Protein AF-0000000083622471 (afdb_homodimer)

Organism: NCBI:txid97028

Secondary structure (DSSP, 8-state):
-HHHHHHHHHHHGGGS-HHHHHHHTTT-HHHHHHHT-HHHHHHHHHHH-HHHHTSSS-S-S-HHHHHHHHSS-----PPPPPS--GGGEEEEEEEEETTEEEEEEEEEHHHHHH--SSPPTT--HHHHHHHTSSS--EEEEEEEEEEEE--TT--EEEEEEEEETTTTEEEEEEEEEE--EEETTTTEEEEEEE--B-TTSTT---PEEEEEEEEEEETTTTEEEEEEEEEE-TTT--SHHHHHHHHHTB---/-HHHHHHHHHHHGGGS-HHHHHHHTTT-HHHHHHHT-HHHHHHHHHHH-HHHHTSSS-S-S-HHHHHHHHSS-----PPPPPS--GGGEEEEEEEEETTEEEEEEEEEHHHHHH--SSPPTT--HHHHHHHHSSS--EEEEEEEEEEEE--TT--EEEEEEEEETTTTEEEEEEEEEE--EEETTTTEEEEEEE--B-TTSTT---PEEEEEEEEEEETTTTEEEEEEEEEE-TTT--SHHHHHHHHHTB---

pLDDT: mean 87.72, std 9.83, range [46.41, 97.88]

Foldseek 3Di:
DLVVVLVVLLVCLLVDALVVLVVQLVPDPSSVVSSVPLVSLLVNVCVVPVVQSPDPDHPDDTSNVVCVVPVDDPPDPDDDFFPDDLQQKKKWKWKDFPPRTFDTDIDRSVQQQVACPDDDPQQDPLLVCVSPDQFDKGKHWDPPWTKDQQDPDTFMWMWMKMAGNVVGWIFGQDDGWTQPDADVVNQKGKTKDWAAFAPVDPPDGDFMKMKIFHFHDDDDRRMTTGTMMMIDRRVFDGDPRRVSNRVVRGHID/DLVVVLVVLLVCLLVDALVVLVVQLVPDPSSVVSSVPLVSLLVNCCVVPVVQSPDPDHPDPTSNVVCVVPVDDPPDDDDDFFPDDLQQKKKWKWKDFPPRTFDTDIDRSVQQQVADPDDDPQADPLLVCVRPDQFDKGKHWDPPKTKDQQDPDTFMWMWMKMAGNVVGWIFGQDDGWTQPDADVVNQKGKTKDWAAFAPVDPPDGDFMKMKIFHFHDDDDRRMTTGTMMMIDRRVFDGDPRRVSNRVVRGHID

Nearest PDB structures (foldseek):
  6y3h-assembly1_A  TM=2.757E-01  e=1.321E-01  Corylus avellana
  8vep-assembly1_A  TM=3.137E-01  e=3.424E+00  Neisseria gonorrhoeae
  4zqd-assembly1_A  TM=1.572E-01  e=8.338E-01  Mus musculus
  1eq6-assembly1_A  TM=1.769E-01  e=2.369E+00  Saccharomyces cerevisiae
  6y3h-assembly1_A  TM=2.911E-01  e=1.484E-01  Corylus avellana

Solvent-accessible surface area (backbone atoms only — not comparable to full-atom values): 27528 Å² total; per-residue (Å²): 101,77,66,57,52,48,58,49,46,67,61,48,51,72,72,44,54,61,70,58,40,55,54,43,37,70,71,44,69,70,44,22,63,59,56,62,40,50,67,56,28,41,56,51,39,34,73,73,41,42,28,52,63,69,39,93,77,46,44,57,88,45,39,52,57,51,41,68,66,60,71,53,84,76,79,78,75,62,74,63,80,52,92,59,56,46,82,40,29,34,33,27,37,34,32,28,50,72,92,41,78,71,43,65,41,72,44,49,28,60,53,29,70,63,29,72,85,70,76,64,89,77,62,50,68,55,34,50,50,61,74,65,43,86,66,44,59,35,18,38,75,40,84,78,60,48,74,42,70,56,57,94,77,63,57,36,28,33,28,31,35,38,30,30,67,85,78,36,25,34,30,66,46,31,80,59,29,50,52,79,42,71,40,75,83,49,30,33,35,32,28,58,26,65,51,51,60,23,56,88,49,71,91,67,72,87,45,43,35,36,38,31,41,33,39,36,79,56,80,91,77,50,30,35,39,30,46,27,42,35,37,37,35,70,78,80,21,59,40,74,61,44,44,37,42,51,62,67,44,34,44,66,82,101,78,64,56,52,48,57,48,44,68,62,50,52,73,73,45,53,62,71,58,40,57,54,41,38,70,72,45,69,68,45,23,62,59,57,61,40,48,66,56,28,41,55,50,38,36,73,74,41,43,29,52,64,69,40,90,77,46,44,58,90,44,37,52,58,52,42,68,66,60,71,52,83,77,79,77,75,61,75,63,80,53,90,57,55,45,84,39,29,35,33,28,37,35,31,28,50,71,91,41,78,73,43,65,41,74,43,49,28,58,52,28,70,64,29,71,84,71,77,64,90,79,62,51,68,56,33,50,50,62,73,64,43,86,64,45,61,34,18,37,74,41,83,79,60,47,73,43,70,56,57,97,77,62,58,36,28,33,27,31,35,38,28,31,67,86,78,36,24,34,30,65,45,30,80,60,28,50,53,78,43,71,40,75,82,49,32,33,36,32,28,58,27,66,51,52,60,23,55,89,51,71,90,67,72,86,46,45,35,38,39,31,42,33,38,37,79,55,79,91,78,50,29,34,39,32,46,28,43,38,37,37,36,70,76,79,20,58,40,73,62,43,44,35,42,52,60,67,43,35,43,67,81

Sequence (506 aa):
SAMESEEVLKVVFPLLEGVDLASCMGVCKQWNDIAKDDFFWKCQCAKRWPSICKQPNPPIKSYYKLYKSFHKRQQHKTLLPPRISFDDLEFFIDIWAENILLFSEVVPGSVLQSGFKCPPSGVSDLLKFHLEGSEYKMTFPVEPRFTIPAGQNQNVSVSVMVGRKDTNKVARIINKSMFDYIDRSSYRALAFEYLDISPGYPFLSGIRAWISLLFTEVGSEDVMDVFGIQMDFCDVANSKEEVLWLLDMLDWKSAMESEEVLKVVFPLLEGVDLASCMGVCKQWNDIAKDDFFWKCQCAKRWPSICKQPNPPIKSYYKLYKSFHKRQQHKTLLPPRISFDDLEFFIDIWAENILLFSEVVPGSVLQSGFKCPPSGVSDLLKFHLEGSEYKMTFPVEPRFTIPAGQNQNVSVSVMVGRKDTNKVARIINKSMFDYIDRSSYRALAFEYLDISPGYPFLSGIRAWISLLFTEVGSEDVMDVFGIQMDFCDVANSKEEVLWLLDMLDWK

InterPro domains:
  IPR001810 F-box domain [PF12937] (7-45)
  IPR036047 F-box-like domain superfamily [SSF81383] (6-89)
  IPR044207 F-box protein At5g39250-like [PTHR47722] (3-253)

Structure (mmCIF, N/CA/C/O backbone):
data_AF-0000000083622471-model_v1
#
loop_
_entity.id
_entity.type
_entity.pdbx_description
1 polymer 'F-box protein'
#
loop_
_atom_site.group_PDB
_atom_site.id
_atom_site.type_symbol
_atom_site.label_atom_id
_atom_site.label_alt_id
_atom_site.label_comp_id
_atom_site.label_asym_id
_atom_site.label_entity_id
_atom_site.label_seq_id
_atom_site.pdbx_PDB_ins_code
_atom_site.Cartn_x
_atom_site.Cartn_y
_atom_site.Cartn_z
_atom_site.occupancy
_atom_site.B_iso_or_equiv
_atom_site.auth_seq_id
_atom_site.auth_comp_id
_atom_site.auth_asym_id
_atom_site.auth_atom_id
_atom_site.pdbx_PDB_model_num
ATOM 1 N N . SER A 1 1 ? 28.516 -25.844 -43.125 1 46.41 1 SER A N 1
ATOM 2 C CA . SER A 1 1 ? 27.781 -24.734 -43.75 1 46.41 1 SER A CA 1
ATOM 3 C C . SER A 1 1 ? 26.75 -24.156 -42.781 1 46.41 1 SER A C 1
ATOM 5 O O . SER A 1 1 ? 26.375 -24.812 -41.812 1 46.41 1 SER A O 1
ATOM 7 N N . ALA A 1 2 ? 26.5 -22.938 -42.969 1 56.34 2 ALA A N 1
ATOM 8 C CA . ALA A 1 2 ? 25.516 -22.219 -42.156 1 56.34 2 ALA A CA 1
ATOM 9 C C . ALA A 1 2 ? 24.297 -23.078 -41.906 1 56.34 2 ALA A C 1
ATOM 11 O O . ALA A 1 2 ? 23.703 -23.016 -40.812 1 56.34 2 ALA A O 1
ATOM 12 N N . MET A 1 3 ? 23.922 -23.766 -42.906 1 56.41 3 MET A N 1
ATOM 13 C CA . MET A 1 3 ? 22.75 -24.641 -42.844 1 56.41 3 MET A CA 1
ATOM 14 C C . MET A 1 3 ? 22.969 -25.797 -41.875 1 56.41 3 MET A C 1
ATOM 16 O O . MET A 1 3 ? 22.078 -26.156 -41.125 1 56.41 3 MET A O 1
ATOM 20 N N . GLU A 1 4 ? 24.172 -26.344 -41.938 1 62.81 4 GLU A N 1
ATOM 21 C CA . GLU A 1 4 ? 24.469 -27.469 -41.06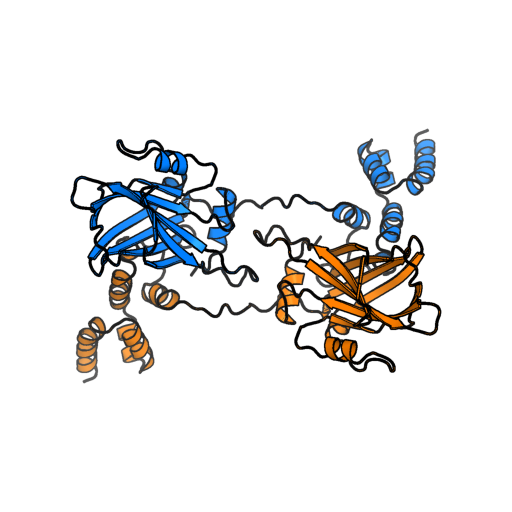2 1 62.81 4 GLU A CA 1
ATOM 22 C C . GLU A 1 4 ? 24.422 -27.062 -39.594 1 62.81 4 GLU A C 1
ATOM 24 O O . GLU A 1 4 ? 23.922 -27.828 -38.75 1 62.81 4 GLU A O 1
ATOM 29 N N . SER A 1 5 ? 24.703 -25.828 -39.469 1 75.5 5 SER A N 1
ATOM 30 C CA . SER A 1 5 ? 24.75 -25.328 -38.094 1 75.5 5 SER A CA 1
ATOM 31 C C . SER A 1 5 ? 23.344 -25.094 -37.562 1 75.5 5 SER A C 1
ATOM 33 O O . SER A 1 5 ? 23.062 -25.422 -36.406 1 75.5 5 SER A O 1
ATOM 35 N N . GLU A 1 6 ? 22.516 -24.797 -38.531 1 81.69 6 GLU A N 1
ATOM 36 C CA . GLU A 1 6 ? 21.141 -24.531 -38.094 1 81.69 6 GLU A CA 1
ATOM 37 C C . GLU A 1 6 ? 20.422 -25.828 -37.719 1 81.69 6 GLU A C 1
ATOM 39 O O . GLU A 1 6 ? 19.703 -25.875 -36.719 1 81.69 6 GLU A O 1
ATOM 44 N N . GLU A 1 7 ? 20.688 -26.828 -38.5 1 83.69 7 GLU A N 1
ATOM 45 C CA . GLU A 1 7 ? 20.062 -28.109 -38.25 1 83.69 7 GLU A CA 1
ATOM 46 C C . GLU A 1 7 ? 20.531 -28.703 -36.906 1 83.69 7 GLU A C 1
ATOM 48 O O . GLU A 1 7 ? 19.734 -29.297 -36.188 1 83.69 7 GLU A O 1
ATOM 53 N N . VAL A 1 8 ? 21.75 -28.438 -36.719 1 85.06 8 VAL A N 1
ATOM 54 C CA . VAL A 1 8 ? 22.312 -28.938 -35.469 1 85.06 8 VAL A CA 1
ATOM 55 C C . VAL A 1 8 ? 21.688 -28.203 -34.281 1 85.06 8 VAL A C 1
ATOM 57 O O . VAL A 1 8 ? 21.328 -28.812 -33.281 1 85.06 8 VAL A O 1
ATOM 60 N N . LEU A 1 9 ? 21.594 -26.953 -34.406 1 86.12 9 LEU A N 1
ATOM 61 C CA . LEU A 1 9 ? 21.047 -26.125 -33.344 1 86.12 9 LEU A CA 1
ATOM 62 C C . LEU A 1 9 ? 19.594 -26.5 -33.062 1 86.12 9 LEU A C 1
ATOM 64 O O . LEU A 1 9 ? 19.172 -26.531 -31.891 1 86.12 9 LEU A O 1
ATOM 68 N N . LYS A 1 10 ? 18.875 -26.859 -34.031 1 85.12 10 LYS A N 1
ATOM 69 C CA . LYS A 1 10 ? 17.469 -27.234 -33.906 1 85.12 10 LYS A CA 1
ATOM 70 C C . LYS A 1 10 ? 17.328 -28.547 -33.125 1 85.12 10 LYS A C 1
ATOM 72 O O . LYS A 1 10 ? 16.297 -28.781 -32.469 1 85.12 10 LYS A O 1
ATOM 77 N N . VAL A 1 11 ? 18.438 -29.297 -33.188 1 85.19 11 VAL A N 1
ATOM 78 C CA . VAL A 1 11 ? 18.406 -30.562 -32.5 1 85.19 11 VAL A CA 1
ATOM 79 C C . VAL A 1 11 ? 18.906 -30.391 -31.062 1 85.19 11 VAL A C 1
ATOM 81 O O . VAL A 1 11 ? 18.438 -31.062 -30.141 1 85.19 11 VAL A O 1
ATOM 84 N N . VAL A 1 12 ? 19.766 -29.516 -30.828 1 87.38 12 VAL A N 1
ATOM 85 C CA . VAL A 1 12 ? 20.453 -29.344 -29.547 1 87.38 12 VAL A CA 1
ATOM 86 C C . VAL A 1 12 ? 19.625 -28.453 -28.641 1 87.38 12 VAL A C 1
ATOM 88 O O . VAL A 1 12 ? 19.531 -28.688 -27.438 1 87.38 12 VAL A O 1
ATOM 91 N N . PHE A 1 13 ? 18.969 -27.438 -29.188 1 88.44 13 PHE A N 1
ATOM 92 C CA . PHE A 1 13 ? 18.312 -26.406 -28.391 1 88.44 13 PHE A CA 1
ATOM 93 C C . PHE A 1 13 ? 17.188 -27 -27.562 1 88.44 13 PHE A C 1
ATOM 95 O O . PHE A 1 13 ? 17 -26.641 -26.391 1 88.44 13 PHE A O 1
ATOM 102 N N . PRO A 1 14 ? 16.5 -28.031 -28.125 1 85 14 PRO A N 1
ATOM 103 C CA . PRO A 1 14 ? 15.438 -28.625 -27.328 1 85 14 PRO A CA 1
ATOM 104 C C . PRO A 1 14 ? 15.969 -29.359 -26.094 1 85 14 PRO A C 1
ATOM 106 O O . PRO A 1 14 ? 15.211 -29.641 -25.156 1 85 14 PRO A O 1
ATOM 109 N N . LEU A 1 15 ? 17.25 -29.609 -26.094 1 88.69 15 LEU A N 1
ATOM 110 C CA . LEU A 1 15 ? 17.844 -30.359 -25 1 88.69 15 LEU A CA 1
ATOM 111 C C . LEU A 1 15 ? 18.328 -29.422 -23.891 1 88.69 15 LEU A C 1
ATOM 113 O O . LEU A 1 15 ? 18.656 -29.875 -22.781 1 88.69 15 LEU A O 1
ATOM 117 N N . LEU A 1 16 ? 18.312 -28.234 -24.172 1 89.75 16 LEU A N 1
ATOM 118 C CA . LEU A 1 16 ? 18.812 -27.266 -23.219 1 89.75 16 LEU A CA 1
ATOM 119 C C . LEU A 1 16 ? 17.703 -26.828 -22.25 1 89.75 16 LEU A C 1
ATOM 121 O O . LEU A 1 16 ? 16.531 -26.781 -22.625 1 89.75 16 LEU A O 1
ATOM 125 N N . GLU A 1 17 ? 18.156 -26.547 -21.047 1 90.5 17 GLU A N 1
ATOM 126 C CA . GLU A 1 17 ? 17.234 -25.922 -20.094 1 90.5 17 GLU A CA 1
ATOM 127 C C . GLU A 1 17 ? 17.016 -24.453 -20.422 1 90.5 17 GLU A C 1
ATOM 129 O O . GLU A 1 17 ? 17.797 -23.859 -21.156 1 90.5 17 GLU A O 1
ATOM 134 N N . GLY A 1 18 ? 15.969 -23.938 -19.922 1 90 18 GLY A N 1
ATOM 135 C CA . GLY A 1 18 ? 15.531 -22.594 -20.25 1 90 18 GLY A CA 1
ATOM 136 C C . GLY A 1 18 ? 16.641 -21.562 -20.109 1 90 18 GLY A C 1
ATOM 137 O O . GLY A 1 18 ? 16.875 -20.75 -21.016 1 90 18 GLY A O 1
ATOM 138 N N . VAL A 1 19 ? 17.344 -21.609 -19 1 89.19 19 VAL A N 1
ATOM 139 C CA . VAL A 1 19 ? 18.375 -20.625 -18.719 1 89.19 19 VAL A CA 1
ATOM 140 C C . VAL A 1 19 ? 19.469 -20.719 -19.781 1 89.19 19 VAL A C 1
ATOM 142 O O . VAL A 1 19 ? 19.969 -19.688 -20.266 1 89.19 19 VAL A O 1
ATOM 145 N N . ASP A 1 20 ? 19.828 -21.906 -20.125 1 91.31 20 ASP A N 1
ATOM 146 C CA . ASP A 1 20 ? 20.859 -22.125 -21.141 1 91.31 20 ASP A CA 1
ATOM 147 C C . ASP A 1 20 ? 20.359 -21.688 -22.516 1 91.31 20 ASP A C 1
ATOM 149 O O . ASP A 1 20 ? 21.109 -21.094 -23.281 1 91.31 20 ASP A O 1
ATOM 153 N N . LEU A 1 21 ? 19.141 -22.062 -22.75 1 91.88 21 LEU A N 1
ATOM 154 C CA . LEU A 1 21 ? 18.562 -21.656 -24.016 1 91.88 21 LEU A CA 1
ATOM 155 C C . LEU A 1 21 ? 18.531 -20.141 -24.156 1 91.88 21 LEU A C 1
ATOM 157 O O . LEU A 1 21 ? 18.859 -19.594 -25.219 1 91.88 21 LEU A O 1
ATOM 161 N N . ALA A 1 22 ? 18.172 -19.453 -23.094 1 90.25 22 ALA A N 1
ATOM 162 C CA . ALA A 1 22 ? 18.141 -18 -23.078 1 90.25 22 ALA A CA 1
ATOM 163 C C . ALA A 1 22 ? 19.531 -17.422 -23.312 1 90.25 22 ALA A C 1
ATOM 165 O O . ALA A 1 22 ? 19.703 -16.422 -24.016 1 90.25 22 ALA A O 1
ATOM 166 N N . SER A 1 23 ? 20.516 -18.047 -22.703 1 90.88 23 SER A N 1
ATOM 167 C CA . SER A 1 23 ? 21.891 -17.609 -22.891 1 90.88 23 SER A CA 1
ATOM 168 C C . SER A 1 23 ? 22.328 -17.719 -24.344 1 90.88 23 SER A C 1
ATOM 170 O O . SER A 1 23 ? 23.078 -16.891 -24.844 1 90.88 23 SER A O 1
ATOM 172 N N . CYS A 1 24 ? 21.875 -18.719 -24.969 1 91.19 24 CYS A N 1
ATOM 173 C CA . CYS A 1 24 ? 22.219 -18.938 -26.375 1 91.19 24 CYS A CA 1
ATOM 174 C C . CYS A 1 24 ? 21.688 -17.812 -27.25 1 91.19 24 CYS A C 1
ATOM 176 O O . CYS A 1 24 ? 22.266 -17.516 -28.297 1 91.19 24 CYS A O 1
ATOM 178 N N . MET A 1 25 ? 20.547 -17.219 -26.859 1 91.31 25 MET A N 1
ATOM 179 C CA . MET A 1 25 ? 19.953 -16.141 -27.641 1 91.31 25 MET A CA 1
ATOM 180 C C . MET A 1 25 ? 20.875 -14.93 -27.688 1 91.31 25 MET A C 1
ATOM 182 O O . MET A 1 25 ? 20.75 -14.078 -28.562 1 91.31 25 MET A O 1
ATOM 186 N N . GLY A 1 26 ? 21.797 -14.883 -26.734 1 91.62 26 GLY A N 1
ATOM 187 C CA . GLY A 1 26 ? 22.703 -13.75 -26.656 1 91.62 26 GLY A CA 1
ATOM 188 C C . GLY A 1 26 ? 24 -13.961 -27.438 1 91.62 26 GLY A C 1
ATOM 189 O O . GLY A 1 26 ? 24.859 -13.078 -27.484 1 91.62 26 GLY A O 1
ATOM 190 N N . VAL A 1 27 ? 24.25 -15.047 -28.109 1 90.81 27 VAL A N 1
ATOM 191 C CA . VAL A 1 27 ? 25.516 -15.406 -28.734 1 90.81 27 VAL A CA 1
ATOM 192 C C . VAL A 1 27 ? 25.641 -14.688 -30.078 1 90.81 27 VAL A C 1
ATOM 194 O O . VAL A 1 27 ? 26.641 -14.008 -30.344 1 90.81 27 VAL A O 1
ATOM 197 N N . CYS A 1 28 ? 24.75 -14.812 -31.016 1 91.94 28 CYS A N 1
ATOM 198 C CA . CYS A 1 28 ? 24.719 -14.133 -32.312 1 91.94 28 CYS A CA 1
ATOM 199 C C . CYS A 1 28 ? 23.297 -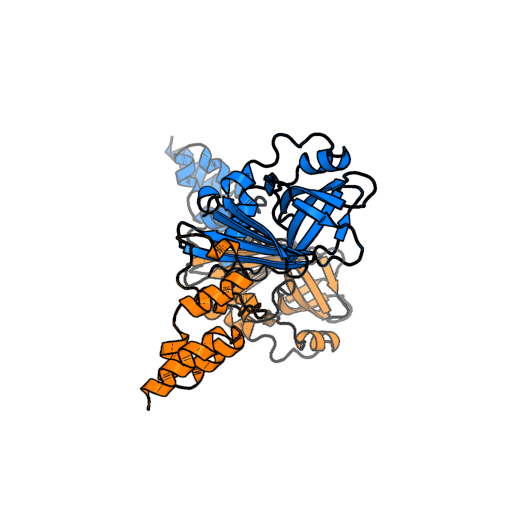14.102 -32.875 1 91.94 28 CYS A C 1
ATOM 201 O O . CYS A 1 28 ? 22.375 -14.672 -32.281 1 91.94 28 CYS A O 1
ATOM 203 N N . LYS A 1 29 ? 23.109 -13.531 -33.969 1 92.06 29 LYS A N 1
ATOM 204 C CA . LYS A 1 29 ? 21.797 -13.32 -34.531 1 92.06 29 LYS A CA 1
ATOM 205 C C . LYS A 1 29 ? 21.172 -14.648 -34.969 1 92.06 29 LYS A C 1
ATOM 207 O O . LYS A 1 29 ? 19.969 -14.867 -34.781 1 92.06 29 LYS A O 1
ATOM 212 N N . GLN A 1 30 ? 21.922 -15.508 -35.531 1 90.19 30 GLN A N 1
ATOM 213 C CA . GLN A 1 30 ? 21.422 -16.797 -36 1 90.19 30 GLN A CA 1
ATOM 214 C C . GLN A 1 30 ? 20.891 -17.625 -34.844 1 90.19 30 GLN A C 1
ATOM 216 O O . GLN A 1 30 ? 19.797 -18.203 -34.938 1 90.19 30 GLN A O 1
ATOM 221 N N . TRP A 1 31 ? 21.656 -17.625 -33.75 1 91.06 31 TRP A N 1
ATOM 222 C CA . TRP A 1 31 ? 21.25 -18.375 -32.562 1 91.06 31 TRP A CA 1
ATOM 223 C C . TRP A 1 31 ? 19.984 -17.766 -31.969 1 91.06 31 TRP A C 1
ATOM 225 O O . TRP A 1 31 ? 19.094 -18.5 -31.531 1 91.06 31 TRP A O 1
ATOM 235 N N . ASN A 1 32 ? 20.031 -16.516 -31.969 1 92.5 32 ASN A N 1
ATOM 236 C CA . ASN A 1 32 ? 18.844 -15.812 -31.453 1 92.5 32 ASN A CA 1
ATOM 237 C C . ASN A 1 32 ? 17.594 -16.156 -32.25 1 92.5 32 ASN A C 1
ATOM 239 O O . ASN A 1 32 ? 16.562 -16.484 -31.672 1 92.5 32 ASN A O 1
ATOM 243 N N . ASP A 1 33 ? 17.734 -16.156 -33.531 1 91.31 33 ASP A N 1
ATOM 244 C CA . ASP A 1 33 ? 16.594 -16.406 -34.406 1 91.31 33 ASP A CA 1
ATOM 245 C C . ASP A 1 33 ? 16.062 -17.812 -34.219 1 91.31 33 ASP A C 1
ATOM 247 O O . ASP A 1 33 ? 14.852 -18.047 -34.281 1 91.31 33 ASP A O 1
ATOM 251 N N . ILE A 1 34 ? 16.938 -18.672 -34.031 1 90.62 34 ILE A N 1
ATOM 252 C CA . ILE A 1 34 ? 16.531 -20.062 -33.875 1 90.62 34 ILE A CA 1
ATOM 253 C C . ILE A 1 34 ? 15.945 -20.281 -32.469 1 90.62 34 ILE A C 1
ATOM 255 O O . ILE A 1 34 ? 14.906 -20.922 -32.312 1 90.62 34 ILE A O 1
ATOM 259 N N . ALA A 1 35 ? 16.594 -19.734 -31.516 1 91.12 35 ALA A N 1
ATOM 260 C CA . ALA A 1 35 ? 16.219 -19.953 -30.125 1 91.12 35 ALA A CA 1
ATOM 261 C C . ALA A 1 35 ? 14.914 -19.25 -29.781 1 91.12 35 ALA A C 1
ATOM 263 O O . ALA A 1 35 ? 14.25 -19.609 -28.812 1 91.12 35 ALA A O 1
ATOM 264 N N . LYS A 1 36 ? 14.625 -18.312 -30.547 1 90.06 36 LYS A N 1
ATOM 265 C CA . LYS A 1 36 ? 13.43 -17.516 -30.266 1 90.06 36 LYS A CA 1
ATOM 266 C C . LYS A 1 36 ? 12.164 -18.281 -30.625 1 90.06 36 LYS A C 1
ATOM 268 O O . LYS A 1 36 ? 11.055 -17.859 -30.297 1 90.06 36 LYS A O 1
ATOM 273 N N . ASP A 1 37 ? 12.312 -19.422 -31.297 1 89.12 37 ASP A N 1
ATOM 274 C CA . ASP A 1 37 ? 11.148 -20.234 -31.625 1 89.12 37 ASP A CA 1
ATOM 275 C C . ASP A 1 37 ? 10.32 -20.547 -30.391 1 89.12 37 ASP A C 1
ATOM 277 O O . ASP A 1 37 ? 10.805 -21.172 -29.438 1 89.12 37 ASP A O 1
ATOM 281 N N . ASP A 1 38 ? 9.078 -20.25 -30.438 1 89.38 38 ASP A N 1
ATOM 282 C CA . ASP A 1 38 ? 8.203 -20.297 -29.281 1 89.38 38 ASP A CA 1
ATOM 283 C C . ASP A 1 38 ? 7.965 -21.734 -28.828 1 89.38 38 ASP A C 1
ATOM 285 O O . ASP A 1 38 ? 7.598 -21.984 -27.672 1 89.38 38 ASP A O 1
ATOM 289 N N . PHE A 1 39 ? 8.203 -22.609 -29.75 1 88.31 39 PHE A N 1
ATOM 290 C CA . PHE A 1 39 ? 8.016 -24.016 -29.406 1 88.31 39 PHE A CA 1
ATOM 291 C C . PHE A 1 39 ? 8.984 -24.453 -28.312 1 88.31 39 PHE A C 1
ATOM 293 O O . PHE A 1 39 ? 8.609 -25.188 -27.406 1 88.31 39 PHE A O 1
ATOM 300 N N . PHE A 1 40 ? 10.188 -24.016 -28.406 1 91.12 40 PHE A N 1
ATOM 301 C CA . PHE A 1 40 ? 11.172 -24.375 -27.375 1 91.12 40 PHE A CA 1
ATOM 302 C C . PHE A 1 40 ? 10.742 -23.875 -26.016 1 91.12 40 PHE A C 1
ATOM 304 O O . PHE A 1 40 ? 10.867 -24.578 -25.016 1 91.12 40 PHE A O 1
ATOM 311 N N . TRP A 1 41 ? 10.25 -22.781 -26.047 1 93.06 41 TRP A N 1
ATOM 312 C CA . TRP A 1 41 ? 9.898 -22.141 -24.797 1 93.06 41 TRP A CA 1
ATOM 313 C C . TRP A 1 41 ? 8.602 -22.703 -24.234 1 93.06 41 TRP A C 1
ATOM 315 O O . TRP A 1 41 ? 8.414 -22.781 -23.016 1 93.06 41 TRP A O 1
ATOM 325 N N . LYS A 1 42 ? 7.742 -23.078 -25.109 1 92.31 42 LYS A N 1
ATOM 326 C CA . LYS A 1 42 ? 6.551 -23.797 -24.656 1 92.31 42 LYS A CA 1
ATOM 327 C C . LYS A 1 42 ? 6.926 -25.062 -23.875 1 92.31 42 LYS A C 1
ATOM 329 O O . LYS A 1 42 ? 6.324 -25.359 -22.844 1 92.31 42 LYS A O 1
ATOM 334 N N . CYS A 1 43 ? 7.914 -25.719 -24.375 1 91.06 43 CYS A N 1
ATOM 335 C CA . CYS A 1 43 ? 8.375 -26.922 -23.719 1 91.06 43 CYS A CA 1
ATOM 336 C C . CYS A 1 43 ? 8.945 -26.625 -22.344 1 91.06 43 CYS A C 1
ATOM 338 O O . CYS A 1 43 ? 8.688 -27.344 -21.375 1 91.06 43 CYS A O 1
ATOM 340 N N . GLN A 1 44 ? 9.695 -25.609 -22.297 1 91.81 44 GLN A N 1
ATOM 341 C CA . GLN A 1 44 ? 10.273 -25.188 -21.016 1 91.81 44 GLN A CA 1
ATOM 342 C C . GLN A 1 44 ? 9.188 -24.781 -20.031 1 91.81 44 GLN A C 1
ATOM 344 O O . GLN A 1 44 ? 9.227 -25.172 -18.859 1 91.81 44 GLN A O 1
ATOM 349 N N . CYS A 1 45 ? 8.188 -24.031 -20.484 1 93.62 45 CYS A N 1
ATOM 350 C CA . CYS A 1 45 ? 7.098 -23.562 -19.641 1 93.62 45 CYS A CA 1
ATOM 351 C C . CYS A 1 45 ? 6.215 -24.719 -19.188 1 93.62 45 CYS A C 1
ATOM 353 O O . CYS A 1 45 ? 5.703 -24.703 -18.062 1 93.62 45 CYS A O 1
ATOM 355 N N . ALA A 1 46 ? 6.059 -25.672 -20 1 92.56 46 ALA A N 1
ATOM 356 C CA . ALA A 1 46 ? 5.215 -26.828 -19.688 1 92.56 46 ALA A CA 1
ATOM 357 C C . ALA A 1 46 ? 5.785 -27.609 -18.516 1 92.56 46 ALA A C 1
ATOM 359 O O . ALA A 1 46 ? 5.039 -28.234 -17.75 1 92.56 46 ALA A O 1
ATOM 360 N N . LYS A 1 47 ? 7.02 -27.547 -18.391 1 90 47 LYS A N 1
ATOM 361 C CA . LYS A 1 47 ? 7.664 -28.219 -17.266 1 90 47 LYS A CA 1
ATOM 362 C C . LYS A 1 47 ? 7.348 -27.516 -15.945 1 90 47 LYS A C 1
ATOM 364 O O . LYS A 1 47 ? 7.262 -28.156 -14.898 1 90 47 LYS A O 1
ATOM 369 N N . ARG A 1 48 ? 7.133 -26.297 -15.992 1 90.75 48 ARG A N 1
ATOM 370 C CA . ARG A 1 48 ? 6.969 -25.5 -14.781 1 90.75 48 ARG A CA 1
ATOM 371 C C . ARG A 1 48 ? 5.496 -25.203 -14.523 1 90.75 48 ARG A C 1
ATOM 373 O O . ARG A 1 48 ? 5.047 -25.234 -13.375 1 90.75 48 ARG A O 1
ATOM 380 N N . TRP A 1 49 ? 4.828 -24.938 -15.617 1 94.88 49 TRP A N 1
ATOM 381 C CA . TRP A 1 49 ? 3.426 -24.547 -15.531 1 94.88 49 TRP A CA 1
ATOM 382 C C . TRP A 1 49 ? 2.59 -25.297 -16.562 1 94.88 49 TRP A C 1
ATOM 384 O O . TRP A 1 49 ? 2.045 -24.703 -17.484 1 94.88 49 TRP A O 1
ATOM 394 N N . PRO A 1 50 ? 2.393 -26.516 -16.375 1 96.12 50 PRO A N 1
ATOM 395 C CA . PRO A 1 50 ? 1.67 -27.312 -17.359 1 96.12 50 PRO A CA 1
ATOM 396 C C . PRO A 1 50 ? 0.225 -26.859 -17.547 1 96.12 50 PRO A C 1
ATOM 398 O O . PRO A 1 50 ? -0.323 -26.969 -18.656 1 96.12 50 PRO A O 1
ATOM 401 N N . SER A 1 51 ? -0.383 -26.359 -16.547 1 95.56 51 SER A N 1
ATOM 402 C CA . SER A 1 51 ? -1.778 -25.953 -16.656 1 95.56 51 SER A CA 1
ATOM 403 C C . SER A 1 51 ? -1.942 -24.812 -17.672 1 95.56 51 SER A C 1
ATOM 405 O O . SER A 1 51 ? -2.926 -24.766 -18.406 1 95.56 51 SER A O 1
ATOM 407 N N . ILE A 1 52 ? -1.023 -23.922 -17.688 1 93.75 52 ILE A N 1
ATOM 408 C CA . ILE A 1 52 ? -1.067 -22.797 -18.609 1 93.75 52 ILE A CA 1
ATOM 409 C C . ILE A 1 52 ? -0.873 -23.297 -20.047 1 93.75 52 ILE A C 1
ATOM 411 O O . ILE A 1 52 ? -1.567 -22.859 -20.969 1 93.75 52 ILE A O 1
ATOM 415 N N . CYS A 1 53 ? -0.026 -24.25 -20.219 1 92.25 53 CYS A N 1
ATOM 416 C CA . CYS A 1 53 ? 0.401 -24.688 -21.531 1 92.25 53 CYS A CA 1
ATOM 417 C C . CYS A 1 53 ? -0.609 -25.641 -22.141 1 92.25 53 CYS A C 1
ATOM 419 O O . CYS A 1 53 ? -0.599 -25.875 -23.359 1 92.25 53 CYS A O 1
ATOM 421 N N . LYS A 1 54 ? -1.444 -26.156 -21.266 1 90.38 54 LYS A N 1
ATOM 422 C CA . LYS A 1 54 ? -2.486 -27.062 -21.75 1 90.38 54 LYS A CA 1
ATOM 423 C C . LYS A 1 54 ? -3.629 -26.281 -22.406 1 90.38 54 LYS A C 1
ATOM 425 O O . LYS A 1 54 ? -4.438 -26.859 -23.141 1 90.38 54 LYS A O 1
ATOM 430 N N . GLN A 1 55 ? -3.635 -25.047 -22.156 1 89.25 55 GLN A N 1
ATOM 431 C CA . GLN A 1 55 ? -4.715 -24.234 -22.703 1 89.25 55 GLN A CA 1
ATOM 432 C C . GLN A 1 55 ? -4.473 -23.891 -24.172 1 89.25 55 GLN A C 1
ATOM 434 O O . GLN A 1 55 ? -3.354 -23.562 -24.562 1 89.25 55 GLN A O 1
ATOM 439 N N . PRO A 1 56 ? -5.488 -24.016 -24.922 1 85.69 56 PRO A N 1
ATOM 440 C CA . PRO A 1 56 ? -5.32 -23.672 -26.344 1 85.69 56 PRO A CA 1
ATOM 441 C C . PRO A 1 56 ? -4.965 -22.203 -26.562 1 85.69 56 PRO A C 1
ATOM 443 O O . PRO A 1 56 ? -4.129 -21.891 -27.406 1 85.69 56 PRO A O 1
ATOM 446 N N . ASN A 1 57 ? -5.625 -21.391 -25.797 1 86.88 57 ASN A N 1
ATOM 447 C CA . ASN A 1 57 ? -5.371 -19.969 -25.891 1 86.88 57 ASN A CA 1
ATOM 448 C C . ASN A 1 57 ? -5.012 -19.375 -24.531 1 86.88 57 ASN A C 1
ATOM 450 O O . ASN A 1 57 ? -5.828 -18.672 -23.922 1 86.88 57 ASN A O 1
ATOM 454 N N . PRO A 1 58 ? -3.82 -19.688 -24.172 1 88.12 58 PRO A N 1
ATOM 455 C CA . PRO A 1 58 ? -3.432 -19.109 -22.875 1 88.12 58 PRO A CA 1
ATOM 456 C C . PRO A 1 58 ? -3.316 -17.594 -22.906 1 88.12 58 PRO A C 1
ATOM 458 O O . PRO A 1 58 ? -3.084 -17.016 -23.969 1 88.12 58 PRO A O 1
ATOM 461 N N . PRO A 1 59 ? -3.625 -17.031 -21.812 1 90 59 PRO A N 1
ATOM 462 C CA . PRO A 1 59 ? -3.549 -15.562 -21.75 1 90 59 PRO A CA 1
ATOM 463 C C . PRO A 1 59 ? -2.111 -15.055 -21.672 1 90 59 PRO A C 1
ATOM 465 O O . PRO A 1 59 ? -1.755 -14.359 -20.719 1 90 59 PRO A O 1
ATOM 468 N N . ILE A 1 60 ? -1.34 -15.445 -22.594 1 88.19 60 ILE A N 1
ATOM 469 C CA . ILE A 1 60 ? 0.054 -15.016 -22.641 1 88.19 60 ILE A CA 1
ATOM 470 C C . ILE A 1 60 ? 0.417 -14.562 -24.047 1 88.19 60 ILE A C 1
ATOM 472 O O . ILE A 1 60 ? -0.204 -15 -25.016 1 88.19 60 ILE A O 1
ATOM 476 N N . LYS A 1 61 ? 1.286 -13.688 -24.172 1 85.5 61 LYS A N 1
ATOM 477 C CA . LYS A 1 61 ? 1.738 -13.203 -25.469 1 85.5 61 LYS A CA 1
ATOM 478 C C . LYS A 1 61 ? 2.699 -14.188 -26.125 1 85.5 61 LYS A C 1
ATOM 480 O O . LYS A 1 61 ? 2.586 -14.477 -27.328 1 85.5 61 LYS A O 1
ATOM 485 N N . SER A 1 62 ? 3.641 -14.664 -25.406 1 90.81 62 SER A N 1
ATOM 486 C CA . SER A 1 62 ? 4.605 -15.664 -25.859 1 90.81 62 SER A CA 1
ATOM 487 C C . SER A 1 62 ? 5.141 -16.484 -24.688 1 90.81 62 SER A C 1
ATOM 489 O O . SER A 1 62 ? 5.164 -16 -23.547 1 90.81 62 SER A O 1
ATOM 491 N N . TYR A 1 63 ? 5.52 -17.609 -25.016 1 92.62 63 TYR A N 1
ATOM 492 C CA . TYR A 1 63 ? 6.074 -18.469 -23.984 1 92.62 63 TYR A CA 1
ATOM 493 C C . TYR A 1 63 ? 7.457 -18 -23.562 1 92.62 63 TYR A C 1
ATOM 495 O O . TYR A 1 63 ? 7.844 -18.156 -22.391 1 92.62 63 TYR A O 1
ATOM 503 N N . TYR A 1 64 ? 8.109 -17.438 -24.516 1 91.25 64 TYR A N 1
ATOM 504 C CA . TYR A 1 64 ? 9.406 -16.875 -24.172 1 91.25 64 TYR A CA 1
ATOM 505 C C . TYR A 1 64 ? 9.266 -15.797 -23.109 1 91.25 64 TYR A C 1
ATOM 507 O O . TYR A 1 64 ? 9.992 -15.789 -22.109 1 91.25 64 TYR A O 1
ATOM 515 N N . LYS A 1 65 ? 8.32 -14.914 -23.266 1 91 65 LYS A N 1
ATOM 516 C CA . LYS A 1 65 ? 8.086 -13.836 -22.312 1 91 65 LYS A CA 1
ATOM 517 C C . LYS A 1 65 ? 7.641 -14.391 -20.953 1 91 65 LYS A C 1
ATOM 519 O O . LYS A 1 65 ? 8.039 -13.875 -19.906 1 91 65 LYS A O 1
ATOM 524 N N . LEU A 1 66 ? 6.773 -15.398 -21.031 1 93.12 66 LEU A N 1
ATOM 525 C CA . LEU A 1 66 ? 6.324 -16.031 -19.797 1 93.12 66 LEU A CA 1
ATOM 526 C C . LEU A 1 66 ? 7.508 -16.578 -19 1 93.12 66 LEU A C 1
ATOM 528 O O . LEU A 1 66 ? 7.641 -16.312 -17.812 1 93.12 66 LEU A O 1
ATOM 532 N N . TYR A 1 67 ? 8.305 -17.312 -19.703 1 92.62 67 TYR A N 1
ATOM 533 C CA . TYR A 1 67 ? 9.469 -17.891 -19.047 1 92.62 67 TYR A CA 1
ATOM 534 C C . TYR A 1 67 ? 10.398 -16.812 -18.516 1 92.62 67 TYR A C 1
ATOM 536 O O . TYR A 1 67 ? 10.859 -16.891 -17.375 1 92.62 67 TYR A O 1
ATOM 544 N N . LYS A 1 68 ? 10.664 -15.898 -19.312 1 90 68 LYS A N 1
ATOM 545 C CA . LYS A 1 68 ? 11.562 -14.812 -18.938 1 90 68 LYS A CA 1
ATOM 546 C C . LYS A 1 68 ? 11.047 -14.07 -17.719 1 90 68 LYS A C 1
ATOM 548 O O . LYS A 1 68 ? 11.82 -13.711 -16.828 1 90 68 LYS A O 1
ATOM 553 N N . SER A 1 69 ? 9.766 -13.859 -17.578 1 90.94 69 SER A N 1
ATOM 554 C CA . SER A 1 69 ? 9.148 -13.055 -16.531 1 90.94 69 SER A CA 1
ATOM 555 C C . SER A 1 69 ? 9.102 -13.82 -15.211 1 90.94 69 SER A C 1
ATOM 557 O O . SER A 1 69 ? 9.188 -13.227 -14.133 1 90.94 69 SER A O 1
ATOM 559 N N . PHE A 1 70 ? 9.031 -15.188 -15.273 1 90.69 70 PHE A N 1
ATOM 560 C CA . PHE A 1 70 ? 8.664 -15.875 -14.047 1 90.69 70 PHE A CA 1
ATOM 561 C C . PHE A 1 70 ? 9.68 -16.953 -13.703 1 90.69 70 PHE A C 1
ATOM 563 O O . PHE A 1 70 ? 9.562 -17.625 -12.672 1 90.69 70 PHE A O 1
ATOM 570 N N . HIS A 1 71 ? 10.578 -17.141 -14.586 1 83.69 71 HIS A N 1
ATOM 571 C CA . HIS A 1 71 ? 11.516 -18.234 -14.328 1 83.69 71 HIS A CA 1
ATOM 572 C C . HIS A 1 71 ? 12.344 -17.953 -13.078 1 83.69 71 HIS A C 1
ATOM 574 O O . HIS A 1 71 ? 12.695 -18.891 -12.352 1 83.69 71 HIS A O 1
ATOM 580 N N . LYS A 1 72 ? 12.688 -16.719 -12.852 1 78.06 72 LYS A N 1
ATOM 581 C CA . LYS A 1 72 ? 13.414 -16.359 -11.633 1 78.06 72 LYS A CA 1
ATOM 582 C C . LYS A 1 72 ? 12.703 -15.219 -10.898 1 78.06 72 LYS A C 1
ATOM 584 O O . LYS A 1 72 ? 12.141 -14.32 -11.531 1 78.06 72 LYS A O 1
ATOM 589 N N . ARG A 1 73 ? 12.586 -15.477 -9.609 1 70.81 73 ARG A N 1
ATOM 590 C CA . ARG A 1 73 ? 11.945 -14.43 -8.812 1 70.81 73 ARG A CA 1
ATOM 591 C C . ARG A 1 73 ? 12.773 -13.148 -8.828 1 70.81 73 ARG A C 1
ATOM 593 O O . ARG A 1 73 ? 13.977 -13.18 -8.578 1 70.81 73 ARG A O 1
ATOM 600 N N . GLN A 1 74 ? 12.188 -12.156 -9.367 1 64.06 74 GLN A N 1
ATOM 601 C CA . GLN A 1 74 ? 12.867 -10.867 -9.344 1 64.06 74 GLN A CA 1
ATOM 602 C C . GLN A 1 74 ? 12.766 -10.211 -7.969 1 64.06 74 GLN A C 1
ATOM 604 O O . GLN A 1 74 ? 11.664 -9.984 -7.465 1 64.06 74 GLN A O 1
ATOM 609 N N . GLN A 1 75 ? 13.656 -10.484 -7.039 1 61.16 75 GLN A N 1
ATOM 610 C CA . GLN A 1 75 ? 13.625 -9.977 -5.676 1 61.16 75 GLN A CA 1
ATOM 611 C C . GLN A 1 75 ? 13.57 -8.453 -5.656 1 61.16 75 GLN A C 1
ATOM 613 O O . GLN A 1 75 ? 13.031 -7.855 -4.723 1 61.16 75 GLN A O 1
ATOM 618 N N . HIS A 1 76 ? 14.328 -7.785 -6.688 1 59.34 76 HIS A N 1
ATOM 619 C CA . HIS A 1 76 ? 14.562 -6.375 -6.383 1 59.34 76 HIS A CA 1
ATOM 620 C C . HIS A 1 76 ? 13.477 -5.496 -6.988 1 59.34 76 HIS A C 1
ATOM 622 O O . HIS A 1 76 ? 13.32 -5.445 -8.211 1 59.34 76 HIS A O 1
ATOM 628 N N . LYS A 1 77 ? 12.398 -5.312 -6.172 1 62.84 77 LYS A N 1
ATOM 629 C CA . LYS A 1 77 ? 11.391 -4.367 -6.645 1 62.84 77 LYS A CA 1
ATOM 630 C C . LYS A 1 77 ? 11.969 -2.957 -6.746 1 62.84 77 LYS A C 1
ATOM 632 O O . LYS A 1 77 ? 12.406 -2.389 -5.746 1 62.84 77 LYS A O 1
ATOM 637 N N . THR A 1 78 ? 12.422 -2.549 -7.949 1 69.44 78 THR A N 1
ATOM 638 C CA . THR A 1 78 ? 12.844 -1.174 -8.188 1 69.44 78 THR A CA 1
ATOM 639 C C . THR A 1 78 ? 11.68 -0.209 -7.992 1 69.44 78 THR A C 1
ATOM 641 O O . THR A 1 78 ? 10.562 -0.479 -8.438 1 69.44 78 THR A O 1
ATOM 644 N N . LEU A 1 79 ? 11.906 0.693 -7.062 1 78.75 79 LEU A N 1
ATOM 645 C CA . LEU A 1 79 ? 10.938 1.771 -6.875 1 78.75 79 LEU A CA 1
ATOM 646 C C . LEU A 1 79 ? 10.875 2.66 -8.117 1 78.75 79 LEU A C 1
ATOM 648 O O . LEU A 1 79 ? 11.906 3.025 -8.672 1 78.75 79 LEU A O 1
ATOM 652 N N . LEU A 1 80 ? 9.766 2.787 -8.672 1 82.94 80 LEU A N 1
ATOM 653 C CA . LEU A 1 80 ? 9.57 3.703 -9.789 1 82.94 80 LEU A CA 1
ATOM 654 C C . LEU A 1 80 ? 9.906 5.133 -9.383 1 82.94 80 LEU A C 1
ATOM 656 O O . LEU A 1 80 ? 9.859 5.477 -8.203 1 82.94 80 LEU A O 1
ATOM 660 N N . PRO A 1 81 ? 10.375 5.859 -10.266 1 87.94 81 PRO A N 1
ATOM 661 C CA . PRO A 1 81 ? 10.609 7.266 -9.93 1 87.94 81 PRO A CA 1
ATOM 662 C C . PRO A 1 81 ? 9.344 7.977 -9.445 1 87.94 81 PRO A C 1
ATOM 664 O O . PRO A 1 81 ? 8.25 7.699 -9.938 1 87.94 81 PRO A O 1
ATOM 667 N N . PRO A 1 82 ? 9.594 8.773 -8.484 1 88 82 PRO A N 1
ATOM 668 C CA . PRO A 1 82 ? 8.422 9.484 -7.984 1 88 82 PRO A CA 1
ATOM 669 C C . PRO A 1 82 ? 7.816 10.438 -9.016 1 88 82 PRO A C 1
ATOM 671 O O . PRO A 1 82 ? 8.531 10.953 -9.875 1 88 82 PRO A O 1
ATOM 674 N N . ARG A 1 83 ? 6.578 10.656 -8.906 1 89.25 83 ARG A N 1
ATOM 675 C CA . ARG A 1 83 ? 5.852 11.547 -9.812 1 89.25 83 ARG A CA 1
ATOM 676 C C . ARG A 1 83 ? 5.922 12.992 -9.336 1 89.25 83 ARG A C 1
ATOM 678 O O . ARG A 1 83 ? 5.664 13.922 -10.102 1 89.25 83 ARG A O 1
ATOM 685 N N . ILE A 1 84 ? 6.191 13.227 -8.102 1 93.31 84 ILE A N 1
ATOM 686 C CA . ILE A 1 84 ? 6.258 14.578 -7.555 1 93.31 84 ILE A CA 1
ATOM 687 C C . ILE A 1 84 ? 7.68 14.875 -7.086 1 93.31 84 ILE A C 1
ATOM 689 O O . ILE A 1 84 ? 8.477 13.953 -6.879 1 93.31 84 ILE A O 1
ATOM 693 N N . SER A 1 85 ? 7.957 16.141 -7.059 1 94 85 SER A N 1
ATOM 694 C CA . SER A 1 85 ? 9.25 16.609 -6.574 1 94 85 SER A CA 1
ATOM 695 C C . SER A 1 85 ? 9.094 17.578 -5.41 1 94 85 SER A C 1
ATOM 697 O O . SER A 1 85 ? 8.023 18.172 -5.227 1 94 85 SER A O 1
ATOM 699 N N . PHE A 1 86 ? 10.102 17.719 -4.652 1 94.19 86 PHE A N 1
ATOM 700 C CA . PHE A 1 86 ? 10.062 18.625 -3.514 1 94.19 86 PHE A CA 1
ATOM 701 C C . PHE A 1 86 ? 9.875 20.062 -3.979 1 94.19 86 PHE A C 1
ATOM 703 O O . PHE A 1 86 ? 9.32 20.891 -3.25 1 94.19 86 PHE A O 1
ATOM 710 N N . ASP A 1 87 ? 10.273 20.312 -5.133 1 93 87 ASP A N 1
ATOM 711 C CA . ASP A 1 87 ? 10.148 21.672 -5.668 1 93 87 ASP A CA 1
ATOM 712 C C . ASP A 1 87 ? 8.68 22.047 -5.867 1 93 87 ASP A C 1
ATOM 714 O O . ASP A 1 87 ? 8.344 23.234 -5.914 1 93 87 ASP A O 1
ATOM 718 N N . ASP A 1 88 ? 7.855 21.062 -5.934 1 93 88 ASP A N 1
ATOM 719 C CA . ASP A 1 88 ? 6.438 21.312 -6.168 1 93 88 ASP A CA 1
ATOM 720 C C . ASP A 1 88 ? 5.652 21.297 -4.855 1 93 88 ASP A C 1
ATOM 722 O O . ASP A 1 88 ? 4.445 21.562 -4.844 1 93 88 ASP A O 1
ATOM 726 N N . LEU A 1 89 ? 6.355 21.047 -3.793 1 95.88 89 LEU A N 1
ATOM 727 C CA . LEU A 1 89 ? 5.66 20.859 -2.523 1 95.88 89 LEU A CA 1
ATOM 728 C C . LEU A 1 89 ? 5.895 22.031 -1.593 1 95.88 89 LEU A C 1
ATOM 730 O O . LEU A 1 89 ? 6.98 22.625 -1.585 1 95.88 89 LEU A O 1
ATOM 734 N N . GLU A 1 90 ? 4.918 22.391 -0.841 1 96.25 90 GLU A N 1
ATOM 735 C CA . GLU A 1 90 ? 4.984 23.359 0.25 1 96.25 90 GLU A CA 1
ATOM 736 C C . GLU A 1 90 ? 4.352 22.797 1.521 1 96.25 90 GLU A C 1
ATOM 738 O O . GLU A 1 90 ? 3.258 22.234 1.479 1 96.25 90 GLU A O 1
ATOM 743 N N . PHE A 1 91 ? 5.051 22.953 2.578 1 96.94 91 PHE A N 1
ATOM 744 C CA . PHE A 1 91 ? 4.562 22.453 3.857 1 96.94 91 PHE A CA 1
ATOM 745 C C . PHE A 1 91 ? 4.074 23.609 4.738 1 96.94 91 PHE A C 1
ATOM 747 O O . PHE A 1 91 ? 4.766 24.609 4.887 1 96.94 91 PHE A O 1
ATOM 754 N N . PHE A 1 92 ? 2.908 23.453 5.223 1 97.56 92 PHE A N 1
ATOM 755 C CA . PHE A 1 92 ? 2.297 24.438 6.109 1 97.56 92 PHE A CA 1
ATOM 756 C C . PHE A 1 92 ? 2.332 23.953 7.555 1 97.56 92 PHE A C 1
ATOM 758 O O . PHE A 1 92 ? 1.66 22.984 7.91 1 97.56 92 PHE A O 1
ATOM 765 N N . ILE A 1 93 ? 3.051 24.641 8.344 1 97.69 93 ILE A N 1
ATOM 766 C CA . ILE A 1 93 ? 3.275 24.172 9.711 1 97.69 93 ILE A CA 1
ATOM 767 C C . ILE A 1 93 ? 2.771 25.219 10.703 1 97.69 93 ILE A C 1
ATOM 769 O O . ILE A 1 93 ? 3.156 26.391 10.625 1 97.69 93 ILE A O 1
ATOM 773 N N . ASP A 1 94 ? 1.908 24.812 11.594 1 97.62 94 ASP A N 1
ATOM 774 C CA . ASP A 1 94 ? 1.37 25.672 12.648 1 97.62 94 ASP A CA 1
ATOM 775 C C . ASP A 1 94 ? 1.533 25.016 14.023 1 97.62 94 ASP A C 1
ATOM 777 O O . ASP A 1 94 ? 1.098 23.891 14.234 1 97.62 94 ASP A O 1
ATOM 781 N N . ILE A 1 95 ? 2.18 25.688 14.953 1 96.69 95 ILE A N 1
ATOM 782 C CA . ILE A 1 95 ? 2.406 25.203 16.312 1 96.69 95 ILE A CA 1
ATOM 783 C C . ILE A 1 95 ? 1.734 26.125 17.312 1 96.69 95 ILE A C 1
ATOM 785 O O . ILE A 1 95 ? 1.921 27.344 17.266 1 96.69 95 ILE A O 1
ATOM 789 N N . TRP A 1 96 ? 0.989 25.469 18.188 1 94.62 96 TRP A N 1
ATOM 790 C CA . TRP A 1 96 ? 0.244 26.234 19.188 1 94.62 96 TRP A CA 1
ATOM 791 C C . TRP A 1 96 ? 0.664 25.828 20.609 1 94.62 96 TRP A C 1
ATOM 793 O O . TRP A 1 96 ? 0.959 24.656 20.859 1 94.62 96 TRP A O 1
ATOM 803 N N . ALA A 1 97 ? 0.729 26.734 21.422 1 90.38 97 ALA A N 1
ATOM 804 C CA . ALA A 1 97 ? 0.686 26.5 22.875 1 90.38 97 ALA A CA 1
ATOM 805 C C . ALA A 1 97 ? -0.613 27.031 23.469 1 90.38 97 ALA A C 1
ATOM 807 O O . ALA A 1 97 ? -0.807 28.25 23.562 1 90.38 97 ALA A O 1
ATOM 808 N N . GLU A 1 98 ? -1.52 26.078 23.734 1 82.19 98 GLU A N 1
ATOM 809 C CA . GLU A 1 98 ? -2.873 26.469 24.125 1 82.19 98 GLU A CA 1
ATOM 810 C C . GLU A 1 98 ? -3.537 27.297 23.031 1 82.19 98 GLU A C 1
ATOM 812 O O . GLU A 1 98 ? -3.645 26.859 21.891 1 82.19 98 GLU A O 1
ATOM 817 N N . ASN A 1 99 ? -3.773 28.469 23.094 1 80.69 99 ASN A N 1
ATOM 818 C CA . ASN A 1 99 ? -4.469 29.25 22.062 1 80.69 99 ASN A CA 1
ATOM 819 C C . ASN A 1 99 ? -3.578 30.344 21.484 1 80.69 99 ASN A C 1
ATOM 821 O O . ASN A 1 99 ? -4.062 31.25 20.812 1 80.69 99 ASN A O 1
ATOM 825 N N . ILE A 1 100 ? -2.273 30.094 21.797 1 91.06 100 ILE A N 1
ATOM 826 C CA . ILE A 1 100 ? -1.303 31.047 21.266 1 91.06 100 ILE A CA 1
ATOM 827 C C . ILE A 1 100 ? -0.503 30.406 20.141 1 91.06 100 ILE A C 1
ATOM 829 O O . ILE A 1 100 ? 0.02 29.297 20.297 1 91.06 100 ILE A O 1
ATOM 833 N N . LEU A 1 101 ? -0.477 31.062 19.031 1 94.38 101 LEU A N 1
ATOM 834 C CA . LEU A 1 101 ? 0.287 30.594 17.875 1 94.38 101 LEU A CA 1
ATOM 835 C C . LEU A 1 101 ? 1.773 30.891 18.047 1 94.38 101 LEU A C 1
ATOM 837 O O . LEU A 1 101 ? 2.188 32.062 18.031 1 94.38 101 LEU A O 1
ATOM 841 N N . LEU A 1 102 ? 2.596 29.875 18.203 1 93.75 102 LEU A N 1
ATOM 842 C CA . LEU A 1 102 ? 4.027 30.031 18.438 1 93.75 102 LEU A CA 1
ATOM 843 C C . LEU A 1 102 ? 4.793 30.078 17.125 1 93.75 102 LEU A C 1
ATOM 845 O O . LEU A 1 102 ? 5.801 30.781 17.016 1 93.75 102 LEU A O 1
ATOM 849 N N . PHE A 1 103 ? 4.352 29.391 16.234 1 95.62 103 PHE A N 1
ATOM 850 C CA . PHE A 1 103 ? 5.043 29.25 14.953 1 95.62 103 PHE A CA 1
ATOM 851 C C . PHE A 1 103 ? 4.047 29.016 13.828 1 95.62 103 PHE A C 1
ATOM 853 O O . PHE A 1 103 ? 3.129 28.203 13.953 1 95.62 103 PHE A O 1
ATOM 860 N N . SER A 1 104 ? 4.094 29.672 12.75 1 96.69 104 SER A N 1
ATOM 861 C CA . SER A 1 104 ? 3.229 29.578 11.578 1 96.69 104 SER A CA 1
ATOM 862 C C . SER A 1 104 ? 3.969 29.969 10.305 1 96.69 104 SER A C 1
ATOM 864 O O . SER A 1 104 ? 4.172 31.156 10.047 1 96.69 104 SER A O 1
ATOM 866 N N . GLU A 1 105 ? 4.406 28.969 9.555 1 95.38 105 GLU A N 1
ATOM 867 C CA . GLU A 1 105 ? 5.246 29.25 8.391 1 95.38 105 GLU A CA 1
ATOM 868 C C . GLU A 1 105 ? 4.93 28.297 7.242 1 95.38 105 GLU A C 1
ATOM 870 O O . GLU A 1 105 ? 4.395 27.203 7.461 1 95.38 105 GLU A O 1
ATOM 875 N N . VAL A 1 106 ? 5.199 28.812 6.07 1 95.88 106 VAL A N 1
ATOM 876 C CA . VAL A 1 106 ? 5.219 27.984 4.863 1 95.88 106 VAL A CA 1
ATOM 877 C C . VAL A 1 106 ? 6.656 27.594 4.527 1 95.88 106 VAL A C 1
ATOM 879 O O . VAL A 1 106 ? 7.516 28.453 4.344 1 95.88 106 VAL A O 1
ATOM 882 N N . VAL A 1 107 ? 6.879 26.312 4.547 1 95.06 107 VAL A N 1
ATOM 883 C CA . VAL A 1 107 ? 8.227 25.797 4.297 1 95.06 107 VAL A CA 1
ATOM 884 C C . VAL A 1 107 ? 8.273 25.109 2.939 1 95.06 107 VAL A C 1
ATOM 886 O O . VAL A 1 107 ? 7.695 24.031 2.766 1 95.06 107 VAL A O 1
ATOM 889 N N . PRO A 1 108 ? 8.992 25.688 1.995 1 94 108 PRO A N 1
ATOM 890 C CA . PRO A 1 108 ? 9.133 25 0.712 1 94 108 PRO A CA 1
ATOM 891 C C . PRO A 1 108 ? 9.836 23.641 0.844 1 94 108 PRO A C 1
ATOM 893 O O . PRO A 1 108 ? 10.727 23.484 1.685 1 94 108 PRO A O 1
ATOM 896 N N . GLY A 1 109 ? 9.398 22.719 0.036 1 93.75 109 GLY A N 1
ATOM 897 C CA . GLY A 1 109 ? 10 21.406 0.062 1 93.75 109 GLY A CA 1
ATOM 898 C C . GLY A 1 109 ? 11.5 21.422 -0.153 1 93.75 109 GLY A C 1
ATOM 899 O O . GLY A 1 109 ? 12.219 20.594 0.412 1 93.75 109 GLY A O 1
ATOM 900 N N . SER A 1 110 ? 12.039 22.281 -0.912 1 90.75 110 SER A N 1
ATOM 901 C CA . SER A 1 110 ? 13.461 22.375 -1.217 1 90.75 110 SER A CA 1
ATOM 902 C C . SER A 1 110 ? 14.281 22.656 0.038 1 90.75 110 SER A C 1
ATOM 904 O O . SER A 1 110 ? 15.398 22.172 0.18 1 90.75 110 SER A O 1
ATOM 906 N N . VAL A 1 111 ? 13.711 23.359 0.927 1 88.25 111 VAL A N 1
ATOM 907 C CA . VAL A 1 111 ? 14.375 23.719 2.174 1 88.25 111 VAL A CA 1
ATOM 908 C C . VAL A 1 111 ? 14.477 22.5 3.082 1 88.25 111 VAL A C 1
ATOM 910 O O . VAL A 1 111 ? 15.508 22.281 3.725 1 88.25 111 VAL A O 1
ATOM 913 N N . LEU A 1 112 ? 13.438 21.719 3.082 1 85.75 112 LEU A N 1
ATOM 914 C CA . LEU A 1 112 ? 13.383 20.547 3.939 1 85.75 112 LEU A CA 1
ATOM 915 C C . LEU A 1 112 ? 14.406 19.5 3.492 1 85.75 112 LEU A C 1
ATOM 917 O O . LEU A 1 112 ? 14.961 18.781 4.32 1 85.75 112 LEU A O 1
ATOM 921 N N . GLN A 1 113 ? 14.633 19.469 2.262 1 72.75 113 GLN A N 1
ATOM 922 C CA . GLN A 1 113 ? 15.562 18.5 1.694 1 72.75 113 GLN A CA 1
ATOM 923 C C . GLN A 1 113 ? 16.984 18.781 2.152 1 72.75 113 GLN A C 1
ATOM 925 O O . GLN A 1 113 ? 17.766 17.844 2.393 1 72.75 113 GLN A O 1
ATOM 930 N N . SER A 1 114 ? 17.344 19.969 2.398 1 66.31 114 SER A N 1
ATOM 931 C CA . SER A 1 114 ? 18.703 20.391 2.688 1 66.31 114 SER A CA 1
ATOM 932 C C . SER A 1 114 ? 19.078 20.094 4.133 1 66.31 114 SER A C 1
ATOM 934 O O . SER A 1 114 ? 20.234 19.812 4.43 1 66.31 114 SER A O 1
ATOM 936 N N . GLY A 1 115 ? 18.203 19.844 4.902 1 67.19 115 GLY A N 1
ATOM 937 C CA . GLY A 1 115 ? 18.453 19.547 6.305 1 67.19 115 GLY A CA 1
ATOM 938 C C . GLY A 1 115 ? 19.219 20.656 7.016 1 67.19 115 GLY A C 1
ATOM 939 O O . GLY A 1 115 ? 19.109 21.828 6.656 1 67.19 115 GLY A O 1
ATOM 940 N N . PHE A 1 116 ? 19.828 20.234 8.289 1 71.69 116 PHE A N 1
ATOM 941 C CA . PHE A 1 116 ? 20.609 21.156 9.094 1 71.69 116 PHE A CA 1
ATOM 942 C C . PHE A 1 116 ? 22.062 21.156 8.648 1 71.69 116 PHE A C 1
ATOM 944 O O . PHE A 1 116 ? 22.766 20.141 8.758 1 71.69 116 PHE A O 1
ATOM 951 N N . LYS A 1 117 ? 22.438 21.984 7.82 1 65.19 117 LYS A N 1
ATOM 952 C CA . LYS A 1 117 ? 23.844 21.938 7.43 1 65.19 117 LYS A CA 1
ATOM 953 C C . LYS A 1 117 ? 24.766 22.234 8.617 1 65.19 117 LYS A C 1
ATOM 955 O O . LYS A 1 117 ? 25.812 21.609 8.766 1 65.19 117 LYS A O 1
ATOM 960 N N . CYS A 1 118 ? 24.406 23.156 9.453 1 65.5 118 CYS A N 1
ATOM 961 C CA . CYS A 1 118 ? 25.266 23.547 10.562 1 65.5 118 CYS A CA 1
ATOM 962 C C . CYS A 1 118 ? 24.453 23.844 11.812 1 65.5 118 CYS A C 1
ATOM 964 O O . CYS A 1 118 ? 23.891 24.922 11.953 1 65.5 118 CYS A O 1
ATOM 966 N N . PRO A 1 119 ? 24.328 22.75 12.703 1 71.62 119 PRO A N 1
ATOM 967 C CA . PRO A 1 119 ? 23.594 23.016 13.938 1 71.62 119 PRO A CA 1
ATOM 968 C C . PRO A 1 119 ? 24.234 24.125 14.773 1 71.62 119 PRO A C 1
ATOM 970 O O . PRO A 1 119 ? 25.453 24.312 14.727 1 71.62 119 PRO A O 1
ATOM 973 N N . PRO A 1 120 ? 23.281 24.891 15.375 1 74.06 120 PRO A N 1
ATOM 974 C CA . PRO A 1 120 ? 23.812 25.969 16.203 1 74.06 120 PRO A CA 1
ATOM 975 C C . PRO A 1 120 ? 24.719 25.484 17.328 1 74.06 120 PRO A C 1
ATOM 977 O O . PRO A 1 120 ? 24.703 24.297 17.656 1 74.06 120 PRO A O 1
ATOM 980 N N . SER A 1 121 ? 25.391 26.5 17.844 1 71.62 121 SER A N 1
ATOM 981 C CA . SER A 1 121 ? 26.25 26.219 18.984 1 71.62 121 SER A CA 1
ATOM 982 C C . SER A 1 121 ? 25.422 25.844 20.219 1 71.62 121 SER A C 1
ATOM 984 O O . SER A 1 121 ? 24.328 26.375 20.422 1 71.62 121 SER A O 1
ATOM 986 N N . GLY A 1 122 ? 25.734 24.797 20.969 1 74.81 122 GLY A N 1
ATOM 987 C CA . GLY A 1 122 ? 25.031 24.422 22.188 1 74.81 122 GLY A CA 1
ATOM 988 C C . GLY A 1 122 ? 24.219 23.156 22.047 1 74.81 122 GLY A C 1
ATOM 989 O O . GLY A 1 122 ? 23.609 22.688 23.016 1 74.81 122 GLY A O 1
ATOM 990 N N . VAL A 1 123 ? 24.203 22.797 20.891 1 78.12 123 VAL A N 1
ATOM 991 C CA . VAL A 1 123 ? 23.453 21.562 20.656 1 78.12 123 VAL A CA 1
ATOM 992 C C . VAL A 1 123 ? 24.203 20.375 21.266 1 78.12 123 VAL A C 1
ATOM 994 O O . VAL A 1 123 ? 25.438 20.297 21.156 1 78.12 123 VAL A O 1
ATOM 997 N N . SER A 1 124 ? 23.5 19.578 22 1 80.88 124 SER A N 1
ATOM 998 C CA . SER A 1 124 ? 24.078 18.406 22.656 1 80.88 124 SER A CA 1
ATOM 999 C C . SER A 1 124 ? 24.656 17.438 21.641 1 80.88 124 SER A C 1
ATOM 1001 O O . SER A 1 124 ? 24.234 17.422 20.484 1 80.88 124 SER A O 1
ATOM 1003 N N . ASP A 1 125 ? 25.578 16.609 22.125 1 82.25 125 ASP A N 1
ATOM 1004 C CA . ASP A 1 125 ? 26.203 15.609 21.266 1 82.25 125 ASP A CA 1
ATOM 1005 C C . ASP A 1 125 ? 25.188 14.57 20.797 1 82.25 125 ASP A C 1
ATOM 1007 O O . ASP A 1 125 ? 25.234 14.109 19.656 1 82.25 125 ASP A O 1
ATOM 1011 N N . LEU A 1 126 ? 24.359 14.305 21.672 1 82.94 126 LEU A N 1
ATOM 1012 C CA . LEU A 1 126 ? 23.359 13.312 21.328 1 82.94 126 LEU A CA 1
ATOM 1013 C C . LEU A 1 126 ? 22.453 13.805 20.188 1 82.94 126 LEU A C 1
ATOM 1015 O O . LEU A 1 126 ? 22.125 13.047 19.281 1 82.94 126 LEU A O 1
ATOM 1019 N N . LEU A 1 127 ? 22.094 14.992 20.266 1 84.75 127 LEU A N 1
ATOM 1020 C CA . LEU A 1 127 ? 21.266 15.562 19.219 1 84.75 127 LEU A CA 1
ATOM 1021 C C . LEU A 1 127 ? 22.047 15.672 17.906 1 84.75 127 LEU A C 1
ATOM 1023 O O . LEU A 1 127 ? 21.5 15.398 16.828 1 84.75 127 LEU A O 1
ATOM 1027 N N . LYS A 1 128 ? 23.266 16 18.047 1 82.25 128 LYS A N 1
ATOM 1028 C CA . LYS A 1 128 ? 24.109 16.062 16.859 1 82.25 128 LYS A CA 1
ATOM 1029 C C . LYS A 1 128 ? 24.203 14.703 16.172 1 82.25 128 LYS A C 1
ATOM 1031 O O . LYS A 1 128 ? 24.094 14.609 14.953 1 82.25 128 LYS A O 1
ATOM 1036 N N . PHE A 1 129 ? 24.375 13.805 17.016 1 83.12 129 PHE A N 1
ATOM 1037 C CA . PHE A 1 129 ? 24.438 12.445 16.5 1 83.12 129 PHE A CA 1
ATOM 1038 C C . PHE A 1 129 ? 23.141 12.062 15.805 1 83.12 129 PHE A C 1
ATOM 1040 O O . PHE A 1 129 ? 23.156 11.406 14.758 1 83.12 129 PHE A O 1
ATOM 1047 N N . HIS A 1 130 ? 22.078 12.43 16.391 1 84.19 130 HIS A N 1
ATOM 1048 C CA . HIS A 1 130 ? 20.75 12.172 15.812 1 84.19 130 HIS A CA 1
ATOM 1049 C C . HIS A 1 130 ? 20.609 12.844 14.445 1 84.19 130 HIS A C 1
ATOM 1051 O O . HIS A 1 130 ? 20.094 12.234 13.508 1 84.19 130 HIS A O 1
ATOM 1057 N N . LEU A 1 131 ? 21.078 13.984 14.344 1 82.75 131 LEU A N 1
ATOM 1058 C CA . LEU A 1 131 ? 20.906 14.766 13.125 1 82.75 131 LEU A CA 1
ATOM 1059 C C . LEU A 1 131 ? 21.812 14.242 12.008 1 82.75 131 LEU A C 1
ATOM 1061 O O . LEU A 1 131 ? 21.5 14.391 10.828 1 82.75 131 LEU A O 1
ATOM 1065 N N . GLU A 1 132 ? 22.844 13.602 12.43 1 78.38 132 GLU A N 1
ATOM 1066 C CA . GLU A 1 132 ? 23.797 13.086 11.461 1 78.38 132 GLU A CA 1
ATOM 1067 C C . GLU A 1 132 ? 23.516 11.625 11.117 1 78.38 132 GLU A C 1
ATOM 1069 O O . GLU A 1 132 ? 24.203 11.023 10.289 1 78.38 132 GLU A O 1
ATOM 1074 N N . GLY A 1 133 ? 22.594 11.086 11.609 1 76.88 133 GLY A N 1
ATOM 1075 C CA . GLY A 1 133 ? 22.266 9.68 11.383 1 76.88 133 GLY A CA 1
ATOM 1076 C C . GLY A 1 133 ? 21.906 9.375 9.945 1 76.88 133 GLY A C 1
ATOM 1077 O O . GLY A 1 133 ? 21.766 10.281 9.125 1 76.88 133 GLY A O 1
ATOM 1078 N N . SER A 1 134 ? 21.766 8.086 9.664 1 78.94 134 SER A N 1
ATOM 1079 C CA . SER A 1 134 ? 21.594 7.59 8.305 1 78.94 134 SER A CA 1
ATOM 1080 C C . SER A 1 134 ? 20.125 7.652 7.875 1 78.94 134 SER A C 1
ATOM 1082 O O . SER A 1 134 ? 19.828 7.582 6.68 1 78.94 134 SER A O 1
ATOM 1084 N N . GLU A 1 135 ? 19.297 7.863 8.797 1 85.38 135 GLU A N 1
ATOM 1085 C CA . GLU A 1 135 ? 17.891 7.938 8.453 1 85.38 135 GLU A CA 1
ATOM 1086 C C . GLU A 1 135 ? 17.562 9.211 7.676 1 85.38 135 GLU A C 1
ATOM 1088 O O . GLU A 1 135 ? 18.25 10.227 7.836 1 85.38 135 GLU A O 1
ATOM 1093 N N . TYR A 1 136 ? 16.688 9.039 6.793 1 90.12 136 TYR A N 1
ATOM 1094 C CA . TYR A 1 136 ? 16.281 10.227 6.051 1 90.12 136 TYR A CA 1
ATOM 1095 C C . TYR A 1 136 ? 15.32 11.078 6.871 1 90.12 136 TYR A C 1
ATOM 1097 O O . TYR A 1 136 ? 14.227 10.633 7.219 1 90.12 136 TYR A O 1
ATOM 1105 N N . LYS A 1 137 ? 15.734 12.281 7.164 1 90.38 137 LYS A N 1
ATOM 1106 C CA . LYS A 1 137 ? 14.969 13.25 7.953 1 90.38 137 LYS A CA 1
ATOM 1107 C C . LYS A 1 137 ? 14.883 14.594 7.238 1 90.38 137 LYS A C 1
ATOM 1109 O O . LYS A 1 137 ? 15.859 15.047 6.637 1 90.38 137 LYS A O 1
ATOM 1114 N N . MET A 1 138 ? 13.688 15.07 7.246 1 93.31 138 MET A N 1
ATOM 1115 C CA . MET A 1 138 ? 13.492 16.422 6.715 1 93.31 138 MET A CA 1
ATOM 1116 C C . MET A 1 138 ? 13.578 17.453 7.828 1 93.31 138 MET A C 1
ATOM 1118 O O . MET A 1 138 ? 12.727 17.484 8.719 1 93.31 138 MET A O 1
ATOM 1122 N N . THR A 1 139 ? 14.633 18.297 7.746 1 92.62 139 THR A N 1
ATOM 1123 C CA . THR A 1 139 ? 14.875 19.25 8.82 1 92.62 139 THR A CA 1
ATOM 1124 C C . THR A 1 139 ? 15.07 20.656 8.258 1 92.62 139 THR A C 1
ATOM 1126 O O . THR A 1 139 ? 15.43 20.828 7.09 1 92.62 139 THR A O 1
ATOM 1129 N N . PHE A 1 140 ? 14.703 21.672 9.047 1 91.81 140 PHE A N 1
ATOM 1130 C CA . PHE A 1 140 ? 14.992 23.047 8.711 1 91.81 140 PHE A CA 1
ATOM 1131 C C . PHE A 1 140 ? 15.148 23.891 9.969 1 91.81 140 PHE A C 1
ATOM 1133 O O . PHE A 1 140 ? 14.516 23.609 10.992 1 91.81 140 PHE A O 1
ATOM 1140 N N . PRO A 1 141 ? 15.969 24.875 9.891 1 91.12 141 PRO A N 1
ATOM 1141 C CA . PRO A 1 141 ? 16.156 25.766 11.039 1 91.12 141 PRO A CA 1
ATOM 1142 C C . PRO A 1 141 ? 15 26.75 11.219 1 91.12 141 PRO A C 1
ATOM 1144 O O . PRO A 1 141 ? 14.328 27.109 10.25 1 91.12 141 PRO A O 1
ATOM 1147 N N . VAL A 1 142 ? 14.797 27.031 12.461 1 91.81 142 VAL A N 1
ATOM 1148 C CA . VAL A 1 142 ? 13.773 28.016 12.789 1 91.81 142 VAL A CA 1
ATOM 1149 C C . VAL A 1 142 ? 14.43 29.344 13.148 1 91.81 142 VAL A C 1
ATOM 1151 O O . VAL A 1 142 ? 15.219 29.422 14.086 1 91.81 142 VAL A O 1
ATOM 1154 N N . GLU A 1 143 ? 14.102 30.391 12.391 1 88.06 143 GLU A N 1
ATOM 1155 C CA . GLU A 1 143 ? 14.586 31.75 12.625 1 88.06 143 GLU A CA 1
ATOM 1156 C C . GLU A 1 143 ? 13.469 32.781 12.422 1 88.06 143 GLU A C 1
ATOM 1158 O O . GLU A 1 143 ? 12.93 32.906 11.328 1 88.06 143 GLU A O 1
ATOM 1163 N N . PRO A 1 144 ? 13.086 33.531 13.414 1 91.44 144 PRO A N 1
ATOM 1164 C CA . PRO A 1 144 ? 13.633 33.562 14.766 1 91.44 144 PRO A CA 1
ATOM 1165 C C . PRO A 1 144 ? 13.195 32.344 15.602 1 91.44 144 PRO A C 1
ATOM 1167 O O . PRO A 1 144 ? 12.148 31.766 15.328 1 91.44 144 PRO A O 1
ATOM 1170 N N . ARG A 1 145 ? 13.977 32.062 16.562 1 91.94 145 ARG A N 1
ATOM 1171 C CA . ARG A 1 145 ? 13.648 30.953 17.469 1 91.94 145 ARG A CA 1
ATOM 1172 C C . ARG A 1 145 ? 12.453 31.312 18.344 1 91.94 145 ARG A C 1
ATOM 1174 O O . ARG A 1 145 ? 12.094 32.469 18.484 1 91.94 145 ARG A O 1
ATOM 1181 N N . PHE A 1 146 ? 11.852 30.312 18.812 1 92.12 146 PHE A N 1
ATOM 1182 C CA . PHE A 1 146 ? 10.781 30.531 19.781 1 92.12 146 PHE A CA 1
ATOM 1183 C C . PHE A 1 146 ? 10.953 29.625 20.984 1 92.12 146 PHE A C 1
ATOM 1185 O O . PHE A 1 146 ? 11.68 28.625 20.922 1 92.12 146 PHE A O 1
ATOM 1192 N N . THR A 1 147 ? 10.281 29.984 22.078 1 90.56 147 THR A N 1
ATOM 1193 C CA . THR A 1 147 ? 10.477 29.266 23.344 1 90.56 147 THR A CA 1
ATOM 1194 C C . THR A 1 147 ? 9.172 28.625 23.797 1 90.56 147 THR A C 1
ATOM 1196 O O . THR A 1 147 ? 8.086 29.125 23.484 1 90.56 147 THR A O 1
ATOM 1199 N N . ILE A 1 148 ? 9.359 27.453 24.344 1 88.81 148 ILE A N 1
ATOM 1200 C CA . ILE A 1 148 ? 8.258 26.75 24.984 1 88.81 148 ILE A CA 1
ATOM 1201 C C . ILE A 1 148 ? 8.562 26.547 26.469 1 88.81 148 ILE A C 1
ATOM 1203 O O . ILE A 1 148 ? 9.594 25.953 26.812 1 88.81 148 ILE A O 1
ATOM 1207 N N . PRO A 1 149 ? 7.629 27.094 27.281 1 79.31 149 PRO A N 1
ATOM 1208 C CA . PRO A 1 149 ? 7.875 26.859 28.703 1 79.31 149 PRO A CA 1
ATOM 1209 C C . PRO A 1 149 ? 7.809 25.391 29.078 1 79.31 149 PRO A C 1
ATOM 1211 O O . PRO A 1 149 ? 6.988 24.641 28.547 1 79.31 149 PRO A O 1
ATOM 1214 N N . ALA A 1 150 ? 8.797 24.781 29.688 1 68 150 ALA A N 1
ATOM 1215 C CA . ALA A 1 150 ? 8.914 23.375 30.047 1 68 150 ALA A CA 1
ATOM 1216 C C . ALA A 1 150 ? 7.891 23 31.109 1 68 150 ALA A C 1
ATOM 1218 O O . ALA A 1 150 ? 7.84 21.844 31.547 1 68 150 ALA A O 1
ATOM 1219 N N . GLY A 1 151 ? 7.109 23.828 31.516 1 59.5 151 GLY A N 1
ATOM 1220 C CA . GLY A 1 151 ? 6.211 23.453 32.594 1 59.5 151 GLY A CA 1
ATOM 1221 C C . GLY A 1 151 ? 5.203 22.391 32.188 1 59.5 151 GLY A C 1
ATOM 1222 O O . GLY A 1 151 ? 4.969 22.172 31 1 59.5 151 GLY A O 1
ATOM 1223 N N . GLN A 1 152 ? 5.008 21.281 33.125 1 55.56 152 GLN A N 1
ATOM 1224 C CA . GLN A 1 152 ? 4.18 20.094 33.031 1 55.56 152 GLN A CA 1
ATOM 1225 C C . GLN A 1 152 ? 2.912 20.344 32.219 1 55.56 152 GLN A C 1
ATOM 1227 O O . GLN A 1 152 ? 2.387 19.438 31.578 1 55.56 152 GLN A O 1
ATOM 1232 N N . ASN A 1 153 ? 2.512 21.641 32.25 1 56.25 153 ASN A N 1
ATOM 1233 C CA . ASN A 1 153 ? 1.121 21.781 31.828 1 56.25 153 ASN A CA 1
ATOM 1234 C C . ASN A 1 153 ? 1.014 22.422 30.453 1 56.25 153 ASN A C 1
ATOM 1236 O O . ASN A 1 153 ? -0.059 22.891 30.062 1 56.25 153 ASN A O 1
ATOM 1240 N N . GLN A 1 154 ? 2.139 22.5 29.734 1 63.88 154 GLN A N 1
ATOM 1241 C CA . GLN A 1 154 ? 1.883 23.25 28.5 1 63.88 154 GLN A CA 1
ATOM 1242 C C . GLN A 1 154 ? 1.496 22.312 27.359 1 63.88 154 GLN A C 1
ATOM 1244 O O . GLN A 1 154 ? 2.215 21.344 27.062 1 63.88 154 GLN A O 1
ATOM 1249 N N . ASN A 1 155 ? 0.222 22.391 26.922 1 84.44 155 ASN A N 1
ATOM 1250 C CA . ASN A 1 155 ? -0.327 21.672 25.781 1 84.44 155 ASN A CA 1
ATOM 1251 C C . ASN A 1 155 ? 0.13 22.281 24.453 1 84.44 155 ASN A C 1
ATOM 1253 O O . ASN A 1 155 ? -0.389 23.328 24.031 1 84.44 155 ASN A O 1
ATOM 1257 N N . VAL A 1 156 ? 1.278 21.828 23.969 1 93.44 156 VAL A N 1
ATOM 1258 C CA . VAL A 1 156 ? 1.764 22.281 22.672 1 93.44 156 VAL A CA 1
ATOM 1259 C C . VAL A 1 156 ? 1.306 21.328 21.578 1 93.44 156 VAL A C 1
ATOM 1261 O O . VAL A 1 156 ? 1.448 20.109 21.719 1 93.44 156 VAL A O 1
ATOM 1264 N N . SER A 1 157 ? 0.646 21.875 20.578 1 95.81 157 SER A N 1
ATOM 1265 C CA . SER A 1 157 ? 0.147 21.047 19.469 1 95.81 157 SER A CA 1
ATOM 1266 C C . SER A 1 157 ? 0.664 21.547 18.125 1 95.81 157 SER A C 1
ATOM 1268 O O . SER A 1 157 ? 1.16 22.672 18.031 1 95.81 157 SER A O 1
ATOM 1270 N N . VAL A 1 158 ? 0.605 20.672 17.203 1 96.88 158 VAL A N 1
ATOM 1271 C CA . VAL A 1 158 ? 1.119 21.031 15.883 1 96.88 158 VAL A CA 1
ATOM 1272 C C . VAL A 1 158 ? 0.166 20.531 14.805 1 96.88 158 VAL A C 1
ATOM 1274 O O . VAL A 1 158 ? -0.431 19.469 14.945 1 96.88 158 VAL A O 1
ATOM 1277 N N . SER A 1 159 ? -0.023 21.312 13.781 1 96.75 159 SER A N 1
ATOM 1278 C CA . SER A 1 159 ? -0.7 20.938 12.539 1 96.75 159 SER A CA 1
ATOM 1279 C C . SER A 1 159 ? 0.22 21.109 11.336 1 96.75 159 SER A C 1
ATOM 1281 O O . SER A 1 159 ? 0.918 22.125 11.219 1 96.75 159 SER A O 1
ATOM 1283 N N . VAL A 1 160 ? 0.261 20.078 10.531 1 97.88 160 VAL A N 1
ATOM 1284 C CA . VAL A 1 160 ? 1.076 20.109 9.32 1 97.88 160 VAL A CA 1
ATOM 1285 C C . VAL A 1 160 ? 0.227 19.734 8.109 1 97.88 160 VAL A C 1
ATOM 1287 O O . VAL A 1 160 ? -0.402 18.672 8.094 1 97.88 160 VAL A O 1
ATOM 1290 N N . MET A 1 161 ? 0.186 20.578 7.125 1 97.19 161 MET A N 1
ATOM 1291 C CA . MET A 1 161 ? -0.406 20.312 5.82 1 97.19 161 MET A CA 1
ATOM 1292 C C . MET A 1 161 ? 0.641 20.422 4.715 1 97.19 161 MET A C 1
ATOM 1294 O O . MET A 1 161 ? 1.696 21.016 4.91 1 97.19 161 MET A O 1
ATOM 1298 N N . VAL A 1 162 ? 0.342 19.734 3.662 1 97.5 162 VAL A N 1
ATOM 1299 C CA . VAL A 1 162 ? 1.23 19.828 2.51 1 97.5 162 VAL A CA 1
ATOM 1300 C C . VAL A 1 162 ? 0.423 20.172 1.262 1 97.5 162 VAL A C 1
ATOM 1302 O O . VAL A 1 162 ? -0.689 19.672 1.074 1 97.5 162 VAL A O 1
ATOM 1305 N N . GLY A 1 163 ? 0.963 21.094 0.537 1 96.44 163 GLY A N 1
ATOM 1306 C CA . GLY A 1 163 ? 0.333 21.5 -0.706 1 96.44 163 GLY A CA 1
ATOM 1307 C C . GLY A 1 163 ? 1.202 21.266 -1.926 1 96.44 163 GLY A C 1
ATOM 1308 O O . GLY A 1 163 ? 2.432 21.297 -1.836 1 96.44 163 GLY A O 1
ATOM 1309 N N . ARG A 1 164 ? 0.499 20.953 -2.977 1 94.56 164 ARG A N 1
ATOM 1310 C CA . ARG A 1 164 ? 1.158 20.797 -4.27 1 94.56 164 ARG A CA 1
ATOM 1311 C C . ARG A 1 164 ? 0.886 22 -5.172 1 94.56 164 ARG A C 1
ATOM 1313 O O . ARG A 1 164 ? -0.27 22.312 -5.457 1 94.56 164 ARG A O 1
ATOM 1320 N N . LYS A 1 165 ? 1.937 22.547 -5.699 1 90.31 165 LYS A N 1
ATOM 1321 C CA . LYS A 1 165 ? 1.823 23.734 -6.543 1 90.31 165 LYS A CA 1
ATOM 1322 C C . 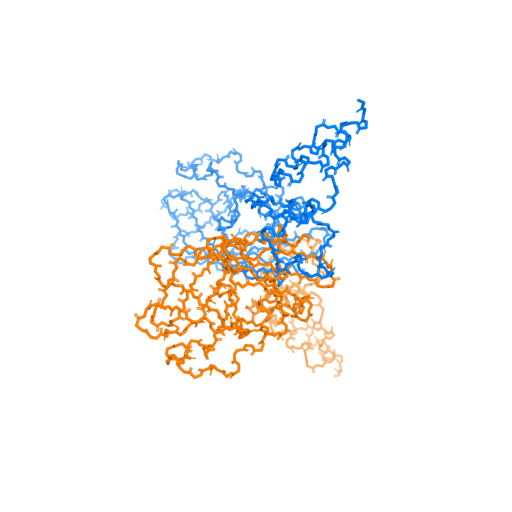LYS A 1 165 ? 1.352 23.375 -7.945 1 90.31 165 LYS A C 1
ATOM 1324 O O . LYS A 1 165 ? 0.703 24.172 -8.617 1 90.31 165 LYS A O 1
ATOM 1329 N N . ASP A 1 166 ? 1.686 22.219 -8.398 1 89.06 166 ASP A N 1
ATOM 1330 C CA . ASP A 1 166 ? 1.385 21.812 -9.766 1 89.06 166 ASP A CA 1
ATOM 1331 C C . ASP A 1 166 ? -0.102 21.5 -9.938 1 89.06 166 ASP A C 1
ATOM 1333 O O . ASP A 1 166 ? -0.689 21.797 -10.977 1 89.06 166 ASP A O 1
ATOM 1337 N N . THR A 1 167 ? -0.783 20.938 -8.938 1 91.56 167 THR A N 1
ATOM 1338 C CA . THR A 1 167 ? -2.176 20.516 -9.07 1 91.56 167 THR A CA 1
ATOM 1339 C C . THR A 1 167 ? -3.078 21.359 -8.18 1 91.56 167 THR A C 1
ATOM 1341 O O . THR A 1 167 ? -4.305 21.281 -8.266 1 91.56 167 THR A O 1
ATOM 1344 N N . ASN A 1 168 ? -2.498 22.125 -7.316 1 91.81 168 ASN A N 1
ATOM 1345 C CA . ASN A 1 168 ? -3.24 22.953 -6.371 1 91.81 168 ASN A CA 1
ATOM 1346 C C . ASN A 1 168 ? -4.098 22.109 -5.434 1 91.81 168 ASN A C 1
ATOM 1348 O O . ASN A 1 168 ? -5.289 22.375 -5.262 1 91.81 168 ASN A O 1
ATOM 1352 N N . LYS A 1 169 ? -3.576 21.062 -4.945 1 94.88 169 LYS A N 1
ATOM 1353 C CA . LYS A 1 169 ? -4.219 20.203 -3.963 1 94.88 169 LYS A CA 1
ATOM 1354 C C . LYS A 1 169 ? -3.482 20.234 -2.627 1 94.88 169 LYS A C 1
ATOM 1356 O O . LYS A 1 169 ? -2.316 20.641 -2.566 1 94.88 169 LYS A O 1
ATOM 1361 N N . VAL A 1 170 ? -4.219 19.859 -1.619 1 96.25 170 VAL A N 1
ATOM 1362 C CA . VAL A 1 170 ? -3.652 19.859 -0.275 1 96.25 170 VAL A CA 1
ATOM 1363 C C . VAL A 1 170 ? -3.934 18.516 0.407 1 96.25 170 VAL A C 1
ATOM 1365 O O . VAL A 1 170 ? -4.93 17.859 0.104 1 96.25 170 VAL A O 1
ATOM 1368 N N . ALA A 1 171 ? -3.025 18.109 1.21 1 96.19 171 ALA A N 1
ATOM 1369 C CA . ALA A 1 171 ? -3.201 16.922 2.025 1 96.19 171 ALA A CA 1
ATOM 1370 C C . ALA A 1 171 ? -2.795 17.172 3.473 1 96.19 171 ALA A C 1
ATOM 1372 O O . ALA A 1 171 ? -2.02 18.094 3.754 1 96.19 171 ALA A O 1
ATOM 1373 N N . ARG A 1 172 ? -3.35 16.422 4.328 1 96.25 172 ARG A N 1
ATOM 1374 C CA . ARG A 1 172 ? -3.049 16.547 5.75 1 96.25 172 ARG A CA 1
ATOM 1375 C C . ARG A 1 172 ? -1.952 15.578 6.168 1 96.25 172 ARG A C 1
ATOM 1377 O O . ARG A 1 172 ? -2.002 14.391 5.832 1 96.25 172 ARG A O 1
ATOM 1384 N N . ILE A 1 173 ? -1.003 16.047 6.895 1 97 173 ILE A N 1
ATOM 1385 C CA . ILE A 1 173 ? 0.049 15.188 7.434 1 97 173 ILE A CA 1
ATOM 1386 C C . ILE A 1 173 ? -0.173 14.977 8.93 1 97 173 ILE A C 1
ATOM 1388 O O . ILE A 1 173 ? -0.224 13.844 9.406 1 97 173 ILE A O 1
ATOM 1392 N N . ILE A 1 174 ? -0.327 16.078 9.672 1 96.88 174 ILE A N 1
ATOM 1393 C CA . ILE A 1 174 ? -0.564 16.016 11.109 1 96.88 174 ILE A CA 1
ATOM 1394 C C . ILE A 1 174 ? -1.73 16.922 11.477 1 96.88 174 ILE A C 1
ATOM 1396 O O . ILE A 1 174 ? -1.78 18.078 11.055 1 96.88 174 ILE A O 1
ATOM 1400 N N . ASN A 1 175 ? -2.656 16.406 12.273 1 94.06 175 ASN A N 1
ATOM 1401 C CA . ASN A 1 175 ? -3.848 17.141 12.672 1 94.06 175 ASN A CA 1
ATOM 1402 C C . ASN A 1 175 ? -3.82 17.484 14.156 1 94.06 175 ASN A C 1
ATOM 1404 O O . ASN A 1 175 ? -4.449 16.812 14.977 1 94.06 175 ASN A O 1
ATOM 1408 N N . LYS A 1 176 ? -3.213 18.562 14.438 1 92.94 176 LYS A N 1
ATOM 1409 C CA . LYS A 1 176 ? -3.172 19.141 15.773 1 92.94 176 LYS A CA 1
ATOM 1410 C C . LYS A 1 176 ? -2.742 18.125 16.812 1 92.94 176 LYS A C 1
ATOM 1412 O O . LYS A 1 176 ? -3.404 17.953 17.844 1 92.94 176 LYS A O 1
ATOM 1417 N N . SER A 1 177 ? -1.707 17.484 16.594 1 95.38 177 SER A N 1
ATOM 1418 C CA . SER A 1 177 ? -1.171 16.484 17.516 1 95.38 177 SER A CA 1
ATOM 1419 C C . SER A 1 177 ? -0.371 17.141 18.641 1 95.38 177 SER A C 1
ATOM 1421 O O . SER A 1 177 ? 0.319 18.141 18.422 1 95.38 177 SER A O 1
ATOM 1423 N N . MET A 1 178 ? -0.449 16.594 19.781 1 95.06 178 MET A N 1
ATOM 1424 C CA . MET A 1 178 ? 0.229 17.141 20.953 1 95.06 178 MET A CA 1
ATOM 1425 C C . MET A 1 178 ? 1.652 16.594 21.047 1 95.06 178 MET A C 1
ATOM 1427 O O . MET A 1 178 ? 1.896 15.422 20.797 1 95.06 178 MET A O 1
ATOM 1431 N N . PHE A 1 179 ? 2.512 17.516 21.453 1 93.75 179 PHE A N 1
ATOM 1432 C CA . PHE A 1 179 ? 3.857 17.062 21.781 1 93.75 179 PHE A CA 1
ATOM 1433 C C . PHE A 1 179 ? 3.883 16.406 23.156 1 93.75 179 PHE A C 1
ATOM 1435 O O . PHE A 1 179 ? 4.379 16.984 24.125 1 93.75 179 PHE A O 1
ATOM 1442 N N . ASP A 1 180 ? 3.469 15.211 23.156 1 87.06 180 ASP A N 1
ATOM 1443 C CA . ASP A 1 180 ? 3.297 14.508 24.438 1 87.06 180 ASP A CA 1
ATOM 1444 C C . ASP A 1 180 ? 4.582 13.797 24.844 1 87.06 180 ASP A C 1
ATOM 1446 O O . ASP A 1 180 ? 4.707 13.336 25.984 1 87.06 180 ASP A O 1
ATOM 1450 N N . TYR A 1 181 ? 5.48 13.672 24.016 1 84.19 181 TYR A N 1
ATOM 1451 C CA . TYR A 1 181 ? 6.719 12.969 24.312 1 84.19 181 TYR A CA 1
ATOM 1452 C C . TYR A 1 181 ? 7.918 13.906 24.234 1 84.19 181 TYR A C 1
ATOM 1454 O O . TYR A 1 181 ? 8.266 14.383 23.156 1 84.19 181 TYR A O 1
ATOM 1462 N N . ILE A 1 182 ? 8.5 14.195 25.406 1 86.94 182 ILE A N 1
ATOM 1463 C CA . ILE A 1 182 ? 9.695 15.031 25.438 1 86.94 182 ILE A CA 1
ATOM 1464 C C . ILE A 1 182 ? 10.906 14.172 25.812 1 86.94 182 ILE A C 1
ATOM 1466 O O . ILE A 1 182 ? 10.93 13.562 26.891 1 86.94 182 ILE A O 1
ATOM 1470 N N . ASP A 1 183 ? 11.742 14.047 24.938 1 86 183 ASP A N 1
ATOM 1471 C CA . ASP A 1 183 ? 13.016 13.367 25.188 1 86 183 ASP A CA 1
ATOM 1472 C C . ASP A 1 183 ? 14.102 14.367 25.578 1 86 183 ASP A C 1
ATOM 1474 O O . ASP A 1 183 ? 14.766 14.938 24.719 1 86 183 ASP A O 1
ATOM 1478 N N . ARG A 1 184 ? 14.406 14.477 26.797 1 80.5 184 ARG A N 1
ATOM 1479 C CA . ARG A 1 184 ? 15.344 15.484 27.281 1 80.5 184 ARG A CA 1
ATOM 1480 C C . ARG A 1 184 ? 16.781 15.062 27.031 1 80.5 184 ARG A C 1
ATOM 1482 O O . ARG A 1 184 ? 17.703 15.883 27.094 1 80.5 184 ARG A O 1
ATOM 1489 N N . SER A 1 185 ? 16.938 13.797 26.875 1 83 185 SER A N 1
ATOM 1490 C CA . SER A 1 185 ? 18.297 13.328 26.594 1 83 185 SER A CA 1
ATOM 1491 C C . SER A 1 185 ? 18.75 13.766 25.203 1 83 185 SER A C 1
ATOM 1493 O O . SER A 1 185 ? 19.906 14.133 25 1 83 185 SER A O 1
ATOM 1495 N N . SER A 1 186 ? 17.828 13.828 24.312 1 85.81 186 SER A N 1
ATOM 1496 C CA . SER A 1 186 ? 18.188 14.203 22.938 1 85.81 186 SER A CA 1
ATOM 1497 C C . SER A 1 186 ? 17.641 15.586 22.594 1 85.81 186 SER A C 1
ATOM 1499 O O . SER A 1 186 ? 17.828 16.062 21.469 1 85.81 186 SER A O 1
ATOM 1501 N N . TYR A 1 187 ? 16.984 16.219 23.531 1 88.38 187 TYR A N 1
ATOM 1502 C CA . TYR A 1 187 ? 16.469 17.578 23.375 1 88.38 187 TYR A CA 1
ATOM 1503 C C . TYR A 1 187 ? 15.484 17.656 22.219 1 88.38 187 TYR A C 1
ATOM 1505 O O . TYR A 1 187 ? 15.609 18.516 21.344 1 88.38 187 TYR A O 1
ATOM 1513 N N . ARG A 1 188 ? 14.523 16.719 22.25 1 92.88 188 ARG A N 1
ATOM 1514 C CA . ARG A 1 188 ? 13.492 16.672 21.219 1 92.88 188 ARG A CA 1
ATOM 1515 C C . ARG A 1 188 ? 12.109 16.516 21.844 1 92.88 188 ARG A C 1
ATOM 1517 O O . ARG A 1 188 ? 11.93 15.773 22.812 1 92.88 188 ARG A O 1
ATOM 1524 N N . ALA A 1 189 ? 11.227 17.25 21.391 1 93.38 189 ALA A N 1
ATOM 1525 C CA . ALA A 1 189 ? 9.812 17.047 21.672 1 93.38 189 ALA A CA 1
ATOM 1526 C C . ALA A 1 189 ? 9.086 16.453 20.469 1 93.38 189 ALA A C 1
ATOM 1528 O O . ALA A 1 189 ? 9.125 17.031 19.375 1 93.38 189 ALA A O 1
ATOM 1529 N N . LEU A 1 190 ? 8.43 15.375 20.719 1 95.25 190 LEU A N 1
ATOM 1530 C CA . LEU A 1 190 ? 7.949 14.609 19.578 1 95.25 190 LEU A CA 1
ATOM 1531 C C . LEU A 1 190 ? 6.422 14.57 19.562 1 95.25 190 LEU A C 1
ATOM 1533 O O . LEU A 1 190 ? 5.789 14.516 20.609 1 95.25 190 LEU A O 1
ATOM 1537 N N . ALA A 1 191 ? 5.859 14.625 18.391 1 96.56 191 ALA A N 1
ATOM 1538 C CA . ALA A 1 191 ? 4.453 14.367 18.094 1 96.56 191 ALA A CA 1
ATOM 1539 C C . ALA A 1 191 ? 4.309 13.531 16.828 1 96.56 191 ALA A C 1
ATOM 1541 O O . ALA A 1 191 ? 5.238 13.453 16.016 1 96.56 191 ALA A O 1
ATOM 1542 N N . PHE A 1 192 ? 3.207 12.852 16.75 1 96.06 192 PHE A N 1
ATOM 1543 C CA . PHE A 1 192 ? 2.977 12.086 15.523 1 96.06 192 PHE A CA 1
ATOM 1544 C C . PHE A 1 192 ? 1.485 12 15.211 1 96.06 192 PHE A C 1
ATOM 1546 O O . PHE A 1 192 ? 0.651 12.328 16.062 1 96.06 192 PHE A O 1
ATOM 1553 N N . GLU A 1 193 ? 1.231 11.617 14 1 95.56 193 GLU A N 1
ATOM 1554 C CA . GLU A 1 193 ? -0.117 11.289 13.547 1 95.56 193 GLU A CA 1
ATOM 1555 C C . GLU A 1 193 ? -0.086 10.227 12.453 1 95.56 193 GLU A C 1
ATOM 1557 O O . GLU A 1 193 ? 0.906 10.102 11.727 1 95.56 193 GLU A O 1
ATOM 1562 N N . TYR A 1 194 ? -1.188 9.453 12.422 1 94.81 194 TYR A N 1
ATOM 1563 C CA . TYR A 1 194 ? -1.322 8.508 11.32 1 94.81 194 TYR A CA 1
ATOM 1564 C C . TYR A 1 194 ? -1.708 9.227 10.031 1 94.81 194 TYR A C 1
ATOM 1566 O O . TYR A 1 194 ? -2.561 10.117 10.039 1 94.81 194 TYR A O 1
ATOM 1574 N N . LEU A 1 195 ? -1.104 8.812 8.961 1 94.88 195 LEU A N 1
ATOM 1575 C CA . LEU A 1 195 ? -1.321 9.453 7.668 1 94.88 195 LEU A CA 1
ATOM 1576 C C . LEU A 1 195 ? -2.641 9 7.051 1 94.88 195 LEU A C 1
ATOM 1578 O O . LEU A 1 195 ? -3.051 7.852 7.23 1 94.88 195 LEU A O 1
ATOM 1582 N N . ASP A 1 196 ? -3.209 9.938 6.379 1 92.81 196 ASP A N 1
ATOM 1583 C CA . ASP A 1 196 ? -4.352 9.617 5.531 1 92.81 196 ASP A CA 1
ATOM 1584 C C . ASP A 1 196 ? -3.902 9.266 4.113 1 92.81 196 ASP A C 1
ATOM 1586 O O . ASP A 1 196 ? -3.604 10.156 3.314 1 92.81 196 ASP A O 1
ATOM 1590 N N . ILE A 1 197 ? -3.951 8 3.797 1 92.94 197 ILE A N 1
ATOM 1591 C CA . ILE A 1 197 ? -3.512 7.527 2.488 1 92.94 197 ILE A CA 1
ATOM 1592 C C . ILE A 1 197 ? -4.703 7.473 1.533 1 92.94 197 ILE A C 1
ATOM 1594 O O . ILE A 1 197 ? -5.824 7.164 1.944 1 92.94 197 ILE A O 1
ATOM 1598 N N . SER A 1 198 ? -4.469 7.758 0.292 1 91.88 198 SER A N 1
ATOM 1599 C CA . SER A 1 198 ? -5.504 7.738 -0.737 1 91.88 198 SER A CA 1
ATOM 1600 C C . SER A 1 198 ? -6.176 6.371 -0.823 1 91.88 198 SER A C 1
ATOM 1602 O O . SER A 1 198 ? -5.512 5.34 -0.705 1 91.88 198 SER A O 1
ATOM 1604 N N . PRO A 1 199 ? -7.449 6.348 -1.147 1 89.06 199 PRO A N 1
ATOM 1605 C CA . PRO A 1 199 ? -8.156 5.07 -1.302 1 89.06 199 PRO A CA 1
ATOM 1606 C C . PRO A 1 199 ? -7.598 4.227 -2.443 1 89.06 199 PRO A C 1
ATOM 1608 O O . PRO A 1 199 ? -7.855 3.02 -2.506 1 89.06 199 PRO A O 1
ATOM 1611 N N . GLY A 1 200 ? -6.832 4.805 -3.279 1 89 200 GLY A N 1
ATOM 1612 C CA . GLY A 1 200 ? -6.227 4.078 -4.383 1 89 200 GLY A CA 1
ATOM 1613 C C . GLY A 1 200 ? -5.094 3.168 -3.947 1 89 200 GLY A C 1
ATOM 1614 O O . GLY A 1 200 ? -4.605 2.354 -4.734 1 89 200 GLY A O 1
ATOM 1615 N N . TYR A 1 201 ? -4.672 3.312 -2.752 1 90.69 201 TYR A N 1
ATOM 1616 C CA . TYR A 1 201 ? -3.629 2.475 -2.17 1 90.69 201 TYR A CA 1
ATOM 1617 C C . TYR A 1 201 ? -4.145 1.741 -0.937 1 90.69 201 TYR A C 1
ATOM 1619 O O . TYR A 1 201 ? -3.775 2.076 0.192 1 90.69 201 TYR A O 1
ATOM 1627 N N . PRO A 1 202 ? -4.805 0.72 -1.244 1 89.5 202 PRO A N 1
ATOM 1628 C CA . PRO A 1 202 ? -5.398 -0.01 -0.121 1 89.5 202 PRO A CA 1
ATOM 1629 C C . PRO A 1 202 ? -4.367 -0.818 0.666 1 89.5 202 PRO A C 1
ATOM 1631 O O . PRO A 1 202 ? -3.211 -0.923 0.25 1 89.5 202 PRO A O 1
ATOM 1634 N N . PHE A 1 203 ? -4.621 -1.227 1.802 1 90.56 203 PHE A N 1
ATOM 1635 C CA . PHE A 1 203 ? -3.879 -2.141 2.664 1 90.56 203 PHE A CA 1
ATOM 1636 C C . PHE A 1 203 ? -2.717 -1.425 3.338 1 90.56 203 PHE A C 1
ATOM 1638 O O . PHE A 1 203 ? -1.821 -2.066 3.891 1 90.56 203 PHE A O 1
ATOM 1645 N N . LEU A 1 204 ? -2.582 -0.135 2.979 1 88.44 204 LEU A N 1
ATOM 1646 C CA . LEU A 1 204 ? -1.605 0.662 3.713 1 88.44 204 LEU A CA 1
ATOM 1647 C C . LEU A 1 204 ? -2.26 1.372 4.891 1 88.44 204 LEU A C 1
ATOM 1649 O O . LEU A 1 204 ? -3.238 2.102 4.719 1 88.44 204 LEU A O 1
ATOM 1653 N N . SER A 1 205 ? -1.956 0.868 6.062 1 80.62 205 SER A N 1
ATOM 1654 C CA . SER A 1 205 ? -2.479 1.518 7.258 1 80.62 205 SER A CA 1
ATOM 1655 C C . SER A 1 205 ? -1.408 1.634 8.336 1 80.62 205 SER A C 1
ATOM 1657 O O . SER A 1 205 ? -0.358 0.993 8.25 1 80.62 205 SER A O 1
ATOM 1659 N N . GLY A 1 206 ? -1.606 2.531 9.195 1 87.19 206 GLY A N 1
ATOM 1660 C CA . GLY A 1 206 ? -0.758 2.613 10.367 1 87.19 206 GLY A CA 1
ATOM 1661 C C . GLY A 1 206 ? 0.569 3.297 10.102 1 87.19 206 GLY A C 1
ATOM 1662 O O . GLY A 1 206 ? 1.563 3.021 10.781 1 87.19 206 GLY A O 1
ATOM 1663 N N . ILE A 1 207 ? 0.654 4.02 9.031 1 94.19 207 ILE A N 1
ATOM 1664 C CA . ILE A 1 207 ? 1.875 4.77 8.766 1 94.19 207 ILE A CA 1
ATOM 1665 C C . ILE A 1 207 ? 1.844 6.098 9.516 1 94.19 207 ILE A C 1
ATOM 1667 O O . ILE A 1 207 ? 0.909 6.887 9.352 1 94.19 207 ILE A O 1
ATOM 1671 N N . ARG A 1 208 ? 2.805 6.367 10.273 1 96.62 208 ARG A N 1
ATOM 1672 C CA . ARG A 1 208 ? 2.832 7.578 11.086 1 96.62 208 ARG A CA 1
ATOM 1673 C C . ARG A 1 208 ? 3.768 8.625 10.484 1 96.62 208 ARG A C 1
ATOM 1675 O O . ARG A 1 208 ? 4.832 8.281 9.969 1 96.62 208 ARG A O 1
ATOM 1682 N N . ALA A 1 209 ? 3.367 9.828 10.539 1 97.25 209 ALA A N 1
ATOM 1683 C CA . ALA A 1 209 ? 4.238 10.992 10.352 1 97.25 209 ALA A CA 1
ATOM 1684 C C . ALA A 1 209 ? 4.715 11.539 11.695 1 97.25 209 ALA A C 1
ATOM 1686 O O . ALA A 1 209 ? 3.91 11.812 12.586 1 97.25 209 ALA A O 1
ATOM 1687 N N . TRP A 1 210 ? 5.977 11.719 11.773 1 96.12 210 TRP A N 1
ATOM 1688 C CA . TRP A 1 210 ? 6.57 12.227 13.008 1 96.12 210 TRP A CA 1
ATOM 1689 C C . TRP A 1 210 ? 7.09 13.648 12.82 1 96.12 210 TRP A C 1
ATOM 1691 O O . TRP A 1 210 ? 7.668 13.969 11.781 1 96.12 210 TRP A O 1
ATOM 1701 N N . ILE A 1 211 ? 6.895 14.43 13.82 1 97.25 211 ILE A N 1
ATOM 1702 C CA . ILE A 1 211 ? 7.48 15.766 13.844 1 97.25 211 ILE A CA 1
ATOM 1703 C C . ILE A 1 211 ? 8.133 16.016 15.203 1 97.25 211 ILE A C 1
ATOM 1705 O O . ILE A 1 211 ? 7.598 15.617 16.234 1 97.25 211 ILE A O 1
ATOM 1709 N N . SER A 1 212 ? 9.297 16.609 15.164 1 95.31 212 SER A N 1
ATOM 1710 C CA . SER A 1 212 ? 10.055 16.875 16.375 1 95.31 212 SER A CA 1
ATOM 1711 C C . SER A 1 212 ? 10.492 18.344 16.453 1 95.31 212 SER A C 1
ATOM 1713 O O . SER A 1 212 ? 10.883 18.922 15.438 1 95.31 212 SER A O 1
ATOM 1715 N N . LEU A 1 213 ? 10.359 18.891 17.578 1 95.31 213 LEU A N 1
ATOM 1716 C CA . LEU A 1 213 ? 10.984 20.172 17.891 1 95.31 213 LEU A CA 1
ATOM 1717 C C . LEU A 1 213 ? 12.375 19.969 18.469 1 95.31 213 LEU A C 1
ATOM 1719 O O . LEU A 1 213 ? 12.547 19.25 19.453 1 95.31 213 LEU A O 1
ATOM 1723 N N . LEU A 1 214 ? 13.297 20.562 17.781 1 93.12 214 LEU A N 1
ATOM 1724 C CA . LEU A 1 214 ? 14.672 20.547 18.266 1 93.12 214 LEU A CA 1
ATOM 1725 C C . LEU 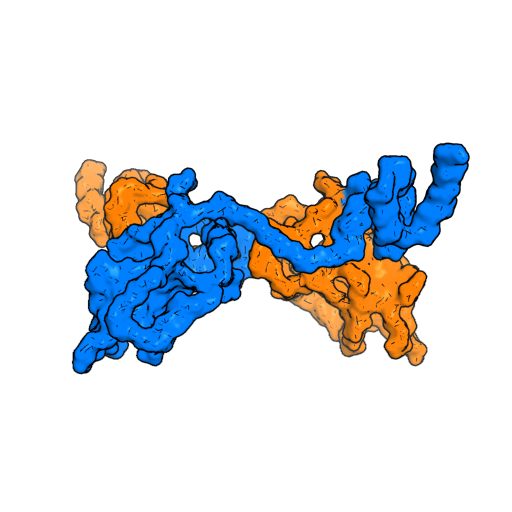A 1 214 ? 14.969 21.766 19.141 1 93.12 214 LEU A C 1
ATOM 1727 O O . LEU A 1 214 ? 14.781 22.906 18.703 1 93.12 214 LEU A O 1
ATOM 1731 N N . PHE A 1 215 ? 15.438 21.484 20.391 1 91.19 215 PHE A N 1
ATOM 1732 C CA . PHE A 1 215 ? 15.562 22.641 21.281 1 91.19 215 PHE A CA 1
ATOM 1733 C C . PHE A 1 215 ? 16.828 22.547 22.109 1 91.19 215 PHE A C 1
ATOM 1735 O O . PHE A 1 215 ? 17.484 21.5 22.141 1 91.19 215 PHE A O 1
ATOM 1742 N N . THR A 1 216 ? 17.25 23.703 22.578 1 87.62 216 THR A N 1
ATOM 1743 C CA . THR A 1 216 ? 18.297 23.812 23.594 1 87.62 216 THR A CA 1
ATOM 1744 C C . THR A 1 216 ? 17.734 24.328 24.906 1 87.62 216 THR A C 1
ATOM 1746 O O . THR A 1 216 ? 16.688 24.984 24.922 1 87.62 216 THR A O 1
ATOM 1749 N N . GLU A 1 217 ? 18.234 23.844 25.938 1 79.94 217 GLU A N 1
ATOM 1750 C CA . GLU A 1 217 ? 17.781 24.328 27.234 1 79.94 217 GLU A CA 1
ATOM 1751 C C . GLU A 1 217 ? 18.594 25.547 27.672 1 79.94 217 GLU A C 1
ATOM 1753 O O . GLU A 1 217 ? 19.828 25.562 27.547 1 79.94 217 GLU A O 1
ATOM 1758 N N . VAL A 1 218 ? 17.859 26.656 27.703 1 68 218 VAL A N 1
ATOM 1759 C CA . VAL A 1 218 ? 18.516 27.875 28.141 1 68 218 VAL A CA 1
ATOM 1760 C C . VAL A 1 218 ? 18.25 28.094 29.641 1 68 218 VAL A C 1
ATOM 1762 O O . VAL A 1 218 ? 17.094 28.219 30.047 1 68 218 VAL A O 1
ATOM 1765 N N . GLY A 1 219 ? 19.312 28.234 30.406 1 64.19 219 GLY A N 1
ATOM 1766 C CA . GLY A 1 219 ? 19.328 28.672 31.797 1 64.19 219 GLY A CA 1
ATOM 1767 C C . GLY A 1 219 ? 18.531 27.766 32.719 1 64.19 219 GLY A C 1
ATOM 1768 O O . GLY A 1 219 ? 18.188 26.641 32.344 1 64.19 219 GLY A O 1
ATOM 1769 N N . SER A 1 220 ? 18.266 28.234 34 1 60.16 220 SER A N 1
ATOM 1770 C CA . SER A 1 220 ? 17.641 27.562 35.125 1 60.16 220 SER A CA 1
ATOM 1771 C C . SER A 1 220 ? 16.156 27.328 34.875 1 60.16 220 SER A C 1
ATOM 1773 O O . SER A 1 220 ? 15.523 26.516 35.562 1 60.16 220 SER A O 1
ATOM 1775 N N . GLU A 1 221 ? 15.336 28.125 34.094 1 59.62 221 GLU A N 1
ATOM 1776 C CA . GLU A 1 221 ? 13.883 28.219 34.094 1 59.62 221 GLU A CA 1
ATOM 1777 C C . GLU A 1 221 ? 13.25 27.188 33.156 1 59.62 221 GLU A C 1
ATOM 1779 O O . GLU A 1 221 ? 12.023 27.094 33.062 1 59.62 221 GLU A O 1
ATOM 1784 N N . ASP A 1 222 ? 13.82 26 32.875 1 73.5 222 ASP A N 1
ATOM 1785 C CA . ASP A 1 222 ? 13.25 24.859 32.156 1 73.5 222 ASP A CA 1
ATOM 1786 C C . ASP A 1 222 ? 12.547 25.312 30.891 1 73.5 222 ASP A C 1
ATOM 1788 O O . ASP A 1 222 ? 11.359 25.047 30.703 1 73.5 222 ASP A O 1
ATOM 1792 N N . VAL A 1 223 ? 13.023 26.266 30.188 1 84.19 223 VAL A N 1
ATOM 1793 C CA . VAL A 1 223 ? 12.469 26.766 28.938 1 84.19 223 VAL A CA 1
ATOM 1794 C C . VAL A 1 223 ? 13.18 26.078 27.766 1 84.19 223 VAL A C 1
ATOM 1796 O O . VAL A 1 223 ? 14.406 25.969 27.75 1 84.19 223 VAL A O 1
ATOM 1799 N N . MET A 1 224 ? 12.375 25.625 26.875 1 88.19 224 MET A N 1
ATOM 1800 C CA . MET A 1 224 ? 12.906 25.031 25.656 1 88.19 224 MET A CA 1
ATOM 1801 C C . MET A 1 224 ? 13.07 26.094 24.562 1 88.19 224 MET A C 1
ATOM 1803 O O . MET A 1 224 ? 12.102 26.734 24.172 1 88.19 224 MET A O 1
ATOM 1807 N N . ASP A 1 225 ? 14.25 26.312 24.203 1 91.12 225 ASP A N 1
ATOM 1808 C CA . ASP A 1 225 ? 14.547 27.203 23.078 1 91.12 225 ASP A CA 1
ATOM 1809 C C . ASP A 1 225 ? 14.633 26.438 21.766 1 91.12 225 ASP A C 1
ATOM 1811 O O . ASP A 1 225 ? 15.648 25.781 21.484 1 91.12 225 ASP A O 1
ATOM 1815 N N . VAL A 1 226 ? 13.586 26.547 20.922 1 92.75 226 VAL A N 1
ATOM 1816 C CA . VAL A 1 226 ? 13.469 25.719 19.734 1 92.75 226 VAL A CA 1
ATOM 1817 C C . VAL A 1 226 ? 14.242 26.359 18.578 1 92.75 226 VAL A C 1
ATOM 1819 O O . VAL A 1 226 ? 13.953 27.5 18.188 1 92.75 226 VAL A O 1
ATOM 1822 N N . PHE A 1 227 ? 15.18 25.625 18.031 1 92.25 227 PHE A N 1
ATOM 1823 C CA . PHE A 1 227 ? 16.031 26.203 16.984 1 92.25 227 PHE A CA 1
ATOM 1824 C C . PHE A 1 227 ? 15.773 25.5 15.656 1 92.25 227 PHE A C 1
ATOM 1826 O O . PHE A 1 227 ? 16.234 25.969 14.609 1 92.25 227 PHE A O 1
ATOM 1833 N N . GLY A 1 228 ? 15.016 24.375 15.727 1 93.12 228 GLY A N 1
ATOM 1834 C CA . GLY A 1 228 ? 14.758 23.641 14.5 1 93.12 228 GLY A CA 1
ATOM 1835 C C . GLY A 1 228 ? 13.562 22.719 14.594 1 93.12 228 GLY A C 1
ATOM 1836 O O . GLY A 1 228 ? 13.055 22.469 15.688 1 93.12 228 GLY A O 1
ATOM 1837 N N . ILE A 1 229 ? 13.125 22.281 13.453 1 95 229 ILE A N 1
ATOM 1838 C CA . ILE A 1 229 ? 12.016 21.328 13.336 1 95 229 ILE A CA 1
ATOM 1839 C C . ILE A 1 229 ? 12.406 20.188 12.398 1 95 229 ILE A C 1
ATOM 1841 O O . ILE A 1 229 ? 13.078 20.406 11.391 1 95 229 ILE A O 1
ATOM 1845 N N . GLN A 1 230 ? 12.016 19.016 12.789 1 93.81 230 GLN A N 1
ATOM 1846 C CA . GLN A 1 230 ? 12.289 17.812 12.016 1 93.81 230 GLN A CA 1
ATOM 1847 C C . GLN A 1 230 ? 11 17.047 11.719 1 93.81 230 GLN A C 1
ATOM 1849 O O . GLN A 1 230 ? 10.133 16.922 12.586 1 93.81 230 GLN A O 1
ATOM 1854 N N . MET A 1 231 ? 10.859 16.594 10.5 1 95.69 231 MET A N 1
ATOM 1855 C CA . MET A 1 231 ? 9.773 15.711 10.109 1 95.69 231 MET A CA 1
ATOM 1856 C C . MET A 1 231 ? 10.312 14.438 9.461 1 95.69 231 MET A C 1
ATOM 1858 O O . MET A 1 231 ? 11.258 14.484 8.68 1 95.69 231 MET A O 1
ATOM 1862 N N . ASP A 1 232 ? 9.734 13.344 9.836 1 94.19 232 ASP A N 1
ATOM 1863 C CA . ASP A 1 232 ? 10.203 12.117 9.203 1 94.19 232 ASP A CA 1
ATOM 1864 C C . ASP A 1 232 ? 9.078 11.086 9.109 1 94.19 232 ASP A C 1
ATOM 1866 O O . ASP A 1 232 ? 8.016 11.258 9.719 1 94.19 232 ASP A O 1
ATOM 1870 N N . PHE A 1 233 ? 9.266 10.148 8.266 1 95.38 233 PHE A N 1
ATOM 1871 C CA . PHE A 1 233 ? 8.328 9.07 7.977 1 95.38 233 PHE A CA 1
ATOM 1872 C C . PHE A 1 233 ? 9.023 7.715 8.078 1 95.38 233 PHE A C 1
ATOM 1874 O O . PHE A 1 233 ? 8.875 6.871 7.195 1 95.38 233 PHE A O 1
ATOM 1881 N N . CYS A 1 234 ? 9.656 7.457 9.109 1 91.06 234 CYS A N 1
ATOM 1882 C CA . CYS A 1 234 ? 10.625 6.367 9.195 1 91.06 234 CYS A CA 1
ATOM 1883 C C . CYS A 1 234 ? 9.914 5.023 9.344 1 91.06 234 CYS A C 1
ATOM 1885 O O . CYS A 1 234 ? 10.547 3.971 9.242 1 91.06 234 CYS A O 1
ATOM 1887 N N . ASP A 1 235 ? 8.641 5.074 9.555 1 90.5 235 ASP A N 1
ATOM 1888 C CA . ASP A 1 235 ? 7.902 3.816 9.602 1 90.5 235 ASP A CA 1
ATOM 1889 C C . ASP A 1 235 ? 8.039 3.049 8.289 1 90.5 235 ASP A C 1
ATOM 1891 O O . ASP A 1 235 ? 8.109 1.817 8.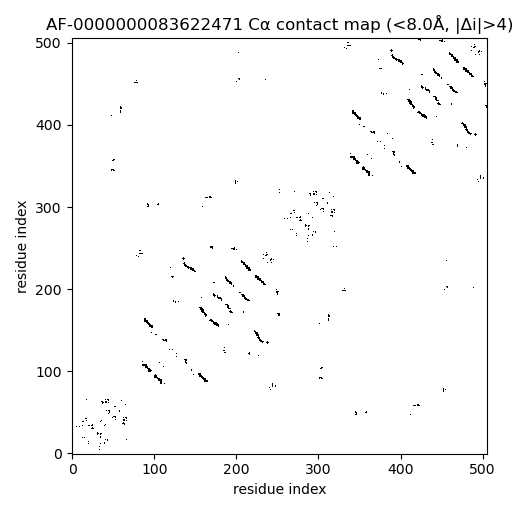289 1 90.5 235 ASP A O 1
ATOM 1895 N N . VAL A 1 236 ? 8.062 3.793 7.141 1 92.44 236 VAL A N 1
ATOM 1896 C CA . VAL A 1 236 ? 8.047 3.07 5.871 1 92.44 236 VAL A CA 1
ATOM 1897 C C . VAL A 1 236 ? 9.008 3.727 4.887 1 92.44 236 VAL A C 1
ATOM 1899 O O . VAL A 1 236 ? 9.352 3.139 3.857 1 92.44 236 VAL A O 1
ATOM 1902 N N . ALA A 1 237 ? 9.445 4.941 5.129 1 93.06 237 ALA A N 1
ATOM 1903 C CA . ALA A 1 237 ? 10.273 5.676 4.172 1 93.06 237 ALA A CA 1
ATOM 1904 C C . ALA A 1 237 ? 11.562 6.152 4.82 1 93.06 237 ALA A C 1
ATOM 1906 O O . ALA A 1 237 ? 11.539 6.82 5.859 1 93.06 237 ALA A O 1
ATOM 1907 N N . ASN A 1 238 ? 12.672 5.809 4.141 1 92 238 ASN A N 1
ATOM 1908 C CA . ASN A 1 238 ? 13.969 6.188 4.699 1 92 238 ASN A CA 1
ATOM 1909 C C . ASN A 1 238 ? 14.898 6.758 3.633 1 92 238 ASN A C 1
ATOM 1911 O O . ASN A 1 238 ? 16.109 6.754 3.799 1 92 238 ASN A O 1
ATOM 1915 N N . SER A 1 239 ? 14.375 7.102 2.568 1 91.25 239 SER A N 1
ATOM 1916 C CA . SER A 1 239 ? 15.094 7.785 1.5 1 91.25 239 SER A CA 1
ATOM 1917 C C . SER A 1 239 ? 14.25 8.898 0.886 1 91.25 239 SER A C 1
ATOM 1919 O O . SER A 1 239 ? 13.031 8.93 1.07 1 91.25 239 SER A O 1
ATOM 1921 N N . LYS A 1 240 ? 14.984 9.742 0.193 1 91.62 240 LYS A N 1
ATOM 1922 C CA . LYS A 1 240 ? 14.305 10.859 -0.469 1 91.62 240 LYS A CA 1
ATOM 1923 C C . LYS A 1 240 ? 13.219 10.352 -1.419 1 91.62 240 LYS A C 1
ATOM 1925 O O . LYS A 1 240 ? 12.102 10.867 -1.42 1 91.62 240 LYS A O 1
ATOM 1930 N N . GLU A 1 241 ? 13.531 9.375 -2.184 1 91.75 241 GLU A N 1
ATOM 1931 C CA . GLU A 1 241 ? 12.602 8.812 -3.162 1 91.75 241 GLU A CA 1
ATOM 1932 C C . GLU A 1 241 ? 11.391 8.188 -2.48 1 91.75 241 GLU A C 1
ATOM 1934 O O . GLU A 1 241 ? 10.258 8.375 -2.926 1 91.75 241 GLU A O 1
ATOM 1939 N N . GLU A 1 242 ? 11.609 7.504 -1.44 1 93.25 242 GLU A N 1
ATOM 1940 C CA . GLU A 1 242 ? 10.523 6.848 -0.717 1 93.25 242 GLU A CA 1
ATOM 1941 C C . GLU A 1 242 ? 9.578 7.871 -0.091 1 93.25 242 GLU A C 1
ATOM 1943 O O . GLU A 1 242 ? 8.367 7.684 -0.093 1 93.25 242 GLU A O 1
ATOM 1948 N N . VAL A 1 243 ? 10.164 8.938 0.434 1 95.12 243 VAL A N 1
ATOM 1949 C CA . VAL A 1 243 ? 9.344 9.984 1.038 1 95.12 243 VAL A CA 1
ATOM 1950 C C . VAL A 1 243 ? 8.469 10.641 -0.03 1 95.12 243 VAL A C 1
ATOM 1952 O O . VAL A 1 243 ? 7.281 10.891 0.195 1 95.12 243 VAL A O 1
ATOM 1955 N N . LEU A 1 244 ? 9.023 10.875 -1.16 1 94.94 244 LEU A N 1
ATOM 1956 C CA . LEU A 1 244 ? 8.266 11.477 -2.248 1 94.94 244 LEU A CA 1
ATOM 1957 C C . LEU A 1 244 ? 7.133 10.562 -2.695 1 94.94 244 LEU A C 1
ATOM 1959 O O . LEU A 1 244 ? 6.031 11.031 -2.984 1 94.94 244 LEU A O 1
ATOM 1963 N N . TRP A 1 245 ? 7.414 9.258 -2.703 1 94.38 245 TRP A N 1
ATOM 1964 C CA . TRP A 1 245 ? 6.363 8.297 -3.027 1 94.38 245 TRP A CA 1
ATOM 1965 C C . TRP A 1 245 ? 5.25 8.344 -1.989 1 94.38 245 TRP A C 1
ATOM 1967 O O . TRP A 1 245 ? 4.066 8.344 -2.338 1 94.38 245 TRP A O 1
ATOM 1977 N N . LEU A 1 246 ? 5.691 8.375 -0.78 1 95.38 246 LEU A N 1
ATOM 1978 C CA . LEU A 1 246 ? 4.711 8.391 0.301 1 95.38 246 LEU A CA 1
ATOM 1979 C C . LEU A 1 246 ? 3.84 9.641 0.232 1 95.38 246 LEU A C 1
ATOM 1981 O O . LEU A 1 246 ? 2.615 9.555 0.355 1 95.38 246 LEU A O 1
ATOM 1985 N N . LEU A 1 247 ? 4.465 10.742 0.009 1 96.56 247 LEU A N 1
ATOM 1986 C CA . LEU A 1 247 ? 3.717 11.992 -0.091 1 96.56 247 LEU A CA 1
ATOM 1987 C C . LEU A 1 247 ? 2.77 11.961 -1.284 1 96.56 247 LEU A C 1
ATOM 1989 O O . LEU A 1 247 ? 1.662 12.5 -1.216 1 96.56 247 LEU A O 1
ATOM 1993 N N . ASP A 1 248 ? 3.199 11.367 -2.344 1 95.5 248 ASP A N 1
ATOM 1994 C CA . ASP A 1 248 ? 2.361 11.258 -3.535 1 95.5 248 ASP A CA 1
ATOM 1995 C C . ASP A 1 248 ? 1.115 10.422 -3.256 1 95.5 248 ASP A C 1
ATOM 1997 O O . ASP A 1 248 ? 0.086 10.594 -3.91 1 95.5 248 ASP A O 1
ATOM 2001 N N . MET A 1 249 ? 1.209 9.516 -2.314 1 94.88 249 MET A N 1
ATOM 2002 C CA . MET A 1 249 ? 0.133 8.57 -2.041 1 94.88 249 MET A CA 1
ATOM 2003 C C . MET A 1 249 ? -0.866 9.156 -1.048 1 94.88 249 MET A C 1
ATOM 2005 O O . MET A 1 249 ? -1.893 8.539 -0.757 1 94.88 249 MET A O 1
ATOM 2009 N N . LEU A 1 250 ? -0.613 10.305 -0.521 1 95.5 250 LEU A N 1
ATOM 2010 C CA . LEU A 1 250 ? -1.521 10.922 0.439 1 95.5 250 LEU A CA 1
ATOM 2011 C C . LEU A 1 250 ? -2.879 11.203 -0.198 1 95.5 250 LEU A C 1
ATOM 2013 O O . LEU A 1 250 ? -3.02 11.141 -1.422 1 95.5 250 LEU A O 1
ATOM 2017 N N . ASP A 1 251 ? -3.877 11.406 0.638 1 93.62 251 ASP A N 1
ATOM 2018 C CA . ASP A 1 251 ? -5.219 11.734 0.164 1 93.62 251 ASP A CA 1
ATOM 2019 C C . ASP A 1 251 ? -5.324 13.211 -0.206 1 93.62 251 ASP A C 1
ATOM 2021 O O . ASP A 1 251 ? -5.859 14.008 0.562 1 93.62 251 ASP A O 1
ATOM 2025 N N . TRP A 1 252 ? -4.898 13.469 -1.343 1 94.31 252 TRP A N 1
ATOM 2026 C CA . TRP A 1 252 ? -4.898 14.836 -1.845 1 94.31 252 TRP A CA 1
ATOM 2027 C C . TRP A 1 252 ? -6.312 15.297 -2.17 1 94.31 252 TRP A C 1
ATOM 2029 O O . TRP A 1 252 ? -7.09 14.562 -2.781 1 94.31 252 TRP A O 1
ATOM 2039 N N . LYS A 1 253 ? -6.586 16.469 -1.67 1 93.31 253 LYS A N 1
ATOM 2040 C CA . LYS A 1 253 ? -7.898 17.062 -1.909 1 93.31 253 LYS A CA 1
ATOM 2041 C C . LYS A 1 253 ? -7.773 18.391 -2.648 1 93.31 253 LYS A C 1
ATOM 2043 O O . LYS A 1 253 ? -6.797 19.125 -2.467 1 93.31 253 LYS A O 1
ATOM 2048 N N . SER B 1 1 ? -38.281 41.719 6.336 1 46.84 1 SER B N 1
ATOM 2049 C CA . SER B 1 1 ? -38.156 41.531 4.898 1 46.84 1 SER B CA 1
ATOM 2050 C C . SER B 1 1 ? -36.969 40.625 4.562 1 46.84 1 SER B C 1
ATOM 2052 O O . SER B 1 1 ? -36.062 40.469 5.391 1 46.84 1 SER B O 1
ATOM 2054 N N . ALA B 1 2 ? -37.094 40 3.496 1 56.38 2 ALA B N 1
ATOM 2055 C CA . ALA B 1 2 ? -36 39.125 3.006 1 56.38 2 ALA B CA 1
ATOM 2056 C C . ALA B 1 2 ? -34.656 39.75 3.199 1 56.38 2 ALA B C 1
ATOM 2058 O O . ALA B 1 2 ? -33.656 39.062 3.51 1 56.38 2 ALA B O 1
ATOM 2059 N N . MET B 1 3 ? -34.625 41.031 2.961 1 56.94 3 MET B N 1
ATOM 2060 C CA . MET B 1 3 ? -33.406 41.812 3.068 1 56.94 3 MET B CA 1
ATOM 2061 C C . MET B 1 3 ? -32.938 41.875 4.52 1 56.94 3 MET B C 1
ATOM 2063 O O . MET B 1 3 ? -31.75 41.781 4.797 1 56.94 3 MET B O 1
ATOM 2067 N N . GLU B 1 4 ? -33.906 42.062 5.422 1 62.91 4 GLU B N 1
ATOM 2068 C CA . GLU B 1 4 ? -33.531 42.156 6.836 1 62.91 4 GLU B CA 1
ATOM 2069 C C . GLU B 1 4 ? -32.938 40.844 7.344 1 62.91 4 GLU B C 1
ATOM 2071 O O . GLU B 1 4 ? -31.969 40.875 8.109 1 62.91 4 GLU B O 1
ATOM 2076 N N . SER B 1 5 ? -33.406 39.875 6.668 1 75.5 5 SER B N 1
ATOM 2077 C CA . SER B 1 5 ? -32.938 38.562 7.098 1 75.5 5 SER B CA 1
ATOM 2078 C C . SER B 1 5 ? -31.516 38.281 6.617 1 75.5 5 SER B C 1
ATOM 2080 O O . SER B 1 5 ? -30.688 37.75 7.367 1 75.5 5 SER B O 1
ATOM 2082 N N . GLU B 1 6 ? -31.266 38.938 5.492 1 81.88 6 GLU B N 1
ATOM 2083 C CA . GLU B 1 6 ? -29.938 38.719 4.93 1 81.88 6 GLU B CA 1
ATOM 2084 C C . GLU B 1 6 ? -28.875 39.469 5.738 1 81.88 6 GLU B C 1
ATOM 2086 O O . GLU B 1 6 ? -27.797 38.938 5.988 1 81.88 6 GLU B O 1
ATOM 2091 N N . GLU B 1 7 ? -29.25 40.656 6.117 1 83.81 7 GLU B N 1
ATOM 2092 C CA . GLU B 1 7 ? -28.328 41.5 6.887 1 83.81 7 GLU B CA 1
ATOM 2093 C C . GLU B 1 7 ? -28.016 40.875 8.242 1 83.81 7 GLU B C 1
ATOM 2095 O O . GLU B 1 7 ? -26.875 40.906 8.719 1 83.81 7 GLU B O 1
ATOM 2100 N N . VAL B 1 8 ? -29.047 40.312 8.719 1 85.25 8 VAL B N 1
ATOM 2101 C CA . VAL B 1 8 ? -28.891 39.656 10.016 1 85.25 8 VAL B CA 1
ATOM 2102 C C . VAL B 1 8 ? -27.969 38.438 9.875 1 85.25 8 VAL B C 1
ATOM 2104 O O . VAL B 1 8 ? -27.078 38.25 10.703 1 85.25 8 VAL B O 1
ATOM 2107 N N . LEU B 1 9 ? -28.188 37.719 8.883 1 86.31 9 LEU B N 1
ATOM 2108 C CA . LEU B 1 9 ? -27.406 36.5 8.664 1 86.31 9 LEU B CA 1
ATOM 2109 C C . LEU B 1 9 ? -25.938 36.844 8.445 1 86.31 9 LEU B C 1
ATOM 2111 O O . LEU B 1 9 ? -25.047 36.125 8.922 1 86.31 9 LEU B O 1
ATOM 2115 N N . LYS B 1 10 ? -25.672 37.938 7.816 1 85.19 10 LYS B N 1
ATOM 2116 C CA . LYS B 1 10 ? -24.297 38.344 7.527 1 85.19 10 LYS B CA 1
ATOM 2117 C C . LYS B 1 10 ? -23.562 38.75 8.805 1 85.19 10 LYS B C 1
ATOM 2119 O O . LYS B 1 10 ? -22.344 38.656 8.875 1 85.19 10 LYS B O 1
ATOM 2124 N N . VAL B 1 11 ? -24.438 39.062 9.797 1 85.44 11 VAL B N 1
ATOM 2125 C CA . VAL B 1 11 ? -23.844 39.469 11.07 1 85.44 11 VAL B CA 1
ATOM 2126 C C . VAL B 1 11 ? -23.688 38.219 11.961 1 85.44 11 VAL B C 1
ATOM 2128 O O . VAL B 1 11 ? -22.719 38.125 12.734 1 85.44 11 VAL B O 1
ATOM 2131 N N . VAL B 1 12 ? -24.516 37.312 11.852 1 87.81 12 VAL B N 1
ATOM 2132 C CA . VAL B 1 12 ? -24.562 36.156 12.758 1 87.81 12 VAL B CA 1
ATOM 2133 C C . VAL B 1 12 ? -23.625 35.062 12.266 1 87.81 12 VAL B C 1
ATOM 2135 O O . VAL B 1 12 ? -22.953 34.406 13.062 1 87.81 12 VAL B O 1
ATOM 2138 N N . PHE B 1 13 ? -23.5 34.875 10.969 1 88.69 13 PHE B N 1
ATOM 2139 C CA . PHE B 1 13 ? -22.781 33.75 10.391 1 88.69 13 PHE B CA 1
ATOM 2140 C C . PHE B 1 13 ? -21.312 33.812 10.773 1 88.69 13 PHE B C 1
ATOM 2142 O O . PHE B 1 13 ? -20.703 32.781 11.094 1 88.69 13 PHE B O 1
ATOM 2149 N N . PRO B 1 14 ? -20.75 35.031 10.867 1 85.44 14 PRO B N 1
ATOM 2150 C CA . PRO B 1 14 ? -19.344 35.094 11.266 1 85.44 14 PRO B CA 1
ATOM 2151 C C . PRO B 1 14 ? -19.109 34.625 12.703 1 85.44 14 PRO B C 1
ATOM 2153 O O . PRO B 1 14 ? -17.984 34.312 13.078 1 85.44 14 PRO B O 1
ATOM 2156 N N . LEU B 1 15 ? -20.188 34.531 13.445 1 89 15 LEU B N 1
ATOM 2157 C CA . LEU B 1 15 ? -20.078 34.156 14.852 1 89 15 LEU B CA 1
ATOM 2158 C C . LEU B 1 15 ? -20.188 32.656 15.016 1 89 15 LEU B C 1
ATOM 2160 O O . LEU B 1 15 ? -19.906 32.125 16.094 1 89 15 LEU B O 1
ATOM 2164 N N . LEU B 1 16 ? -20.547 32.031 14.016 1 89.94 16 LEU B N 1
ATOM 2165 C CA . LEU B 1 16 ? -20.75 30.594 14.094 1 89.94 16 LEU B CA 1
ATOM 2166 C C . LEU B 1 16 ? -19.438 29.844 13.844 1 89.94 16 LEU B C 1
ATOM 2168 O O . LEU B 1 16 ? -18.594 30.312 13.078 1 89.94 16 LEU B O 1
ATOM 2172 N N . GLU B 1 17 ? -19.359 28.719 14.508 1 90.56 17 GLU B N 1
ATOM 2173 C CA . GLU B 1 17 ? -18.25 27.812 14.195 1 90.56 17 GLU B CA 1
ATOM 2174 C C . GLU B 1 17 ? -18.516 27.062 12.883 1 90.56 17 GLU B C 1
ATOM 2176 O O . GLU B 1 17 ? -19.641 27.016 12.398 1 90.56 17 GLU B O 1
ATOM 2181 N N . GLY B 1 18 ? -17.469 26.578 12.344 1 90.19 18 GLY B N 1
ATOM 2182 C CA . GLY B 1 18 ? -17.516 25.969 11.023 1 90.19 18 GLY B CA 1
ATOM 2183 C C . GLY B 1 18 ? -18.625 24.938 10.867 1 90.19 18 GLY B C 1
ATOM 2184 O O . GLY B 1 18 ? -19.391 24.984 9.914 1 90.19 18 GLY B O 1
ATOM 2185 N N . VAL B 1 19 ? -18.75 24.062 11.844 1 89.38 19 VAL B N 1
ATOM 2186 C CA . VAL B 1 19 ? -19.719 22.984 11.766 1 89.38 19 VAL B CA 1
ATOM 2187 C C . VAL B 1 19 ? -21.141 23.578 11.734 1 89.38 19 VAL B C 1
ATOM 2189 O O . VAL B 1 19 ? -21.984 23.125 10.969 1 89.38 19 VAL B O 1
ATOM 2192 N N . ASP B 1 20 ? -21.344 24.562 12.539 1 91.44 20 ASP B N 1
ATOM 2193 C CA . ASP B 1 20 ? -22.641 25.219 12.594 1 91.44 20 ASP B CA 1
ATOM 2194 C C . ASP B 1 20 ? -22.922 26 11.305 1 91.44 20 ASP B C 1
ATOM 2196 O O . ASP B 1 20 ? -24.047 25.969 10.789 1 91.44 20 ASP B O 1
ATOM 2200 N N . LEU B 1 21 ? -21.891 26.641 10.875 1 92 21 LEU B N 1
ATOM 2201 C CA . LEU B 1 21 ? -22.031 27.375 9.617 1 92 21 LEU B CA 1
ATOM 2202 C C . LEU B 1 21 ? -22.391 26.438 8.477 1 92 21 LEU B C 1
ATOM 2204 O O . LEU B 1 21 ? -23.25 26.75 7.652 1 92 21 LEU B O 1
ATOM 2208 N N . ALA B 1 22 ? -21.734 25.312 8.422 1 90.5 22 ALA B N 1
ATOM 2209 C CA . ALA B 1 22 ? -22 24.297 7.398 1 90.5 22 ALA B CA 1
ATOM 2210 C C . ALA B 1 22 ? -23.438 23.797 7.492 1 90.5 22 ALA B C 1
ATOM 2212 O O . ALA B 1 22 ? -24.094 23.578 6.473 1 90.5 22 ALA B O 1
ATOM 2213 N N . SER B 1 23 ? -23.875 23.609 8.695 1 91.12 23 SER B N 1
ATOM 2214 C CA . SER B 1 23 ? -25.25 23.156 8.906 1 91.12 23 SER B CA 1
ATOM 2215 C C . SER B 1 23 ? -26.25 24.188 8.367 1 91.12 23 SER B C 1
ATOM 2217 O O . SER B 1 23 ? -27.312 23.812 7.84 1 91.12 23 SER B O 1
ATOM 2219 N N . CYS B 1 24 ? -25.953 25.391 8.516 1 91.31 24 CYS B N 1
ATOM 2220 C CA . CYS B 1 24 ? -26.828 26.453 8.047 1 91.31 24 CYS B CA 1
ATOM 2221 C C . CYS B 1 24 ? -26.984 26.406 6.527 1 91.31 24 CYS B C 1
ATOM 2223 O O . CYS B 1 24 ? -28.016 26.812 5.988 1 91.31 24 CYS B O 1
ATOM 2225 N N . MET B 1 25 ? -25.938 25.953 5.824 1 91.5 25 MET B N 1
ATOM 2226 C CA . MET B 1 25 ? -25.984 25.875 4.367 1 91.5 25 MET B CA 1
ATOM 2227 C C . MET B 1 25 ? -27.062 24.891 3.908 1 91.5 25 MET B C 1
ATOM 2229 O O . MET B 1 25 ? -27.516 24.953 2.766 1 91.5 25 MET B O 1
ATOM 2233 N N . GLY B 1 26 ? -27.469 24.031 4.828 1 91.69 26 GLY B N 1
ATOM 2234 C CA . GLY B 1 26 ? -28.453 23.016 4.484 1 91.69 26 GLY B CA 1
ATOM 2235 C C . GLY B 1 26 ? -29.875 23.453 4.777 1 91.69 26 GLY B C 1
ATOM 2236 O O . GLY B 1 26 ? -30.828 22.719 4.516 1 91.69 26 GLY B O 1
ATOM 2237 N N . VAL B 1 27 ? -30.172 24.609 5.262 1 90.94 27 VAL B N 1
ATOM 2238 C CA . VAL B 1 27 ? -31.484 25.047 5.73 1 90.94 27 VAL B CA 1
ATOM 2239 C C . VAL B 1 27 ? -32.344 25.469 4.543 1 90.94 27 VAL B C 1
ATOM 2241 O O . VAL B 1 27 ? -33.469 24.984 4.379 1 90.94 27 VAL B O 1
ATOM 2244 N N . CYS B 1 28 ? -31.938 26.391 3.715 1 92 28 CYS B N 1
ATOM 2245 C CA . CYS B 1 28 ? -32.625 26.844 2.504 1 92 28 CYS B CA 1
ATOM 2246 C C . CYS B 1 28 ? -31.641 27.484 1.535 1 92 28 CYS B C 1
ATOM 2248 O O . CYS B 1 28 ? -30.469 27.641 1.851 1 92 28 CYS B O 1
ATOM 2250 N N . LYS B 1 29 ? -32.094 27.906 0.454 1 92.12 29 LYS B N 1
ATOM 2251 C CA . LYS B 1 29 ? -31.219 28.422 -0.608 1 92.12 29 LYS B CA 1
ATOM 2252 C C . LYS B 1 29 ? -30.594 29.75 -0.2 1 92.12 29 LYS B C 1
ATOM 2254 O O . LYS B 1 29 ? -29.422 30 -0.471 1 92.12 29 LYS B O 1
ATOM 2259 N N . GLN B 1 30 ? -31.328 30.594 0.416 1 90.31 30 GLN B N 1
ATOM 2260 C CA . GLN B 1 30 ? -30.828 31.906 0.832 1 90.31 30 GLN B CA 1
ATOM 2261 C C . GLN B 1 30 ? -29.688 31.75 1.825 1 90.31 30 GLN B C 1
ATOM 2263 O O . GLN B 1 30 ? -28.656 32.406 1.691 1 90.31 30 GLN B O 1
ATOM 2268 N N . TRP B 1 31 ? -29.859 30.859 2.771 1 91.19 31 TRP B N 1
ATOM 2269 C CA . TRP B 1 31 ? -28.828 30.609 3.766 1 91.19 31 TRP B CA 1
ATOM 2270 C C . TRP B 1 31 ? -27.578 30.016 3.115 1 91.19 31 TRP B C 1
ATOM 2272 O O . TRP B 1 31 ? -26.453 30.391 3.473 1 91.19 31 TRP B O 1
ATOM 2282 N N . ASN B 1 32 ? -27.875 29.156 2.256 1 92.5 32 ASN B N 1
ATOM 2283 C CA . ASN B 1 32 ? -26.766 28.547 1.532 1 92.5 32 ASN B CA 1
ATOM 2284 C C . ASN B 1 32 ? -25.969 29.578 0.763 1 92.5 32 ASN B C 1
ATOM 2286 O O . ASN B 1 32 ? -24.734 29.609 0.848 1 92.5 32 ASN B O 1
ATOM 2290 N N . ASP B 1 33 ? -26.641 30.422 0.096 1 91.38 33 ASP B N 1
ATOM 2291 C CA . ASP B 1 33 ? -26 31.438 -0.729 1 91.38 33 ASP B CA 1
ATOM 2292 C C . ASP B 1 33 ? -25.156 32.406 0.124 1 91.38 33 ASP B C 1
ATOM 2294 O O . ASP B 1 33 ? -24.078 32.812 -0.296 1 91.38 33 ASP B O 1
ATOM 2298 N N . ILE B 1 34 ? -25.656 32.656 1.232 1 90.56 34 ILE B N 1
ATOM 2299 C CA . ILE B 1 34 ? -24.953 33.594 2.104 1 90.56 34 ILE B CA 1
ATOM 2300 C C . ILE B 1 34 ? -23.781 32.875 2.777 1 90.56 34 ILE B C 1
ATOM 2302 O O . ILE B 1 34 ? -22.672 33.406 2.848 1 90.56 34 ILE B O 1
ATOM 2306 N N . ALA B 1 35 ? -24.031 31.703 3.207 1 91.25 35 ALA B N 1
ATOM 2307 C CA . ALA B 1 35 ? -23.031 30.953 3.979 1 91.25 35 ALA B CA 1
ATOM 2308 C C . ALA B 1 35 ? -21.891 30.5 3.09 1 91.25 35 ALA B C 1
ATOM 2310 O O . ALA B 1 35 ? -20.797 30.188 3.586 1 91.25 35 ALA B O 1
ATOM 2311 N N . LYS B 1 36 ? -22.172 30.438 1.877 1 90.12 36 LYS B N 1
ATOM 2312 C CA . LYS B 1 36 ? -21.172 29.938 0.95 1 90.12 36 LYS B CA 1
ATOM 2313 C C . LYS B 1 36 ? -20.062 30.969 0.725 1 90.12 36 LYS B C 1
ATOM 2315 O O . LYS B 1 36 ? -19.047 30.656 0.101 1 90.12 36 LYS B O 1
ATOM 2320 N N . ASP B 1 37 ? -20.266 32.188 1.216 1 89.12 37 ASP B N 1
ATOM 2321 C CA . ASP B 1 37 ? -19.219 33.219 1.086 1 89.12 37 ASP B CA 1
ATOM 2322 C C . ASP B 1 37 ? -17.891 32.688 1.618 1 89.12 37 ASP B C 1
ATOM 2324 O O . ASP B 1 37 ? -17.766 32.375 2.799 1 89.12 37 ASP B O 1
ATOM 2328 N N . ASP B 1 38 ? -16.891 32.781 0.827 1 89.5 38 ASP B N 1
ATOM 2329 C CA . ASP B 1 38 ? -15.594 32.188 1.12 1 89.5 38 ASP B CA 1
ATOM 2330 C C . ASP B 1 38 ? -14.898 32.906 2.271 1 89.5 38 ASP B C 1
ATOM 2332 O O . ASP B 1 38 ? -14.008 32.344 2.916 1 89.5 38 ASP B O 1
ATOM 2336 N N . PHE B 1 39 ? -15.336 34.094 2.473 1 88.19 39 PHE B N 1
ATOM 2337 C CA . PHE B 1 39 ? -14.734 34.875 3.559 1 88.19 39 PHE B CA 1
ATOM 2338 C C . PHE B 1 39 ? -15.008 34.188 4.902 1 88.19 39 PHE B C 1
ATOM 2340 O O . PHE B 1 39 ? -14.133 34.156 5.766 1 88.19 39 PHE B O 1
ATOM 2347 N N . PHE B 1 40 ? -16.188 33.719 5.094 1 91.25 40 PHE B N 1
ATOM 2348 C CA . PHE B 1 40 ? -16.531 33.062 6.344 1 91.25 40 PHE B CA 1
ATOM 2349 C C . PHE B 1 40 ? -15.633 31.828 6.562 1 91.25 40 PHE B C 1
ATOM 2351 O O . PHE B 1 40 ? -15.156 31.609 7.676 1 91.25 40 PHE B O 1
ATOM 2358 N N . TRP B 1 41 ? -15.445 31.219 5.559 1 93.06 41 TRP B N 1
ATOM 2359 C CA . TRP B 1 41 ? -14.703 29.969 5.66 1 93.06 41 TRP B CA 1
ATOM 2360 C C . TRP B 1 41 ? -13.203 30.234 5.789 1 93.06 41 TRP B C 1
ATOM 2362 O O . TRP B 1 41 ? -12.484 29.453 6.43 1 93.06 41 TRP B O 1
ATOM 2372 N N . LYS B 1 42 ? -12.758 31.266 5.188 1 92.38 42 LYS B N 1
ATOM 2373 C CA . LYS B 1 42 ? -11.375 31.672 5.406 1 92.38 42 LYS B CA 1
ATOM 2374 C C . LYS B 1 42 ? -11.102 31.906 6.891 1 92.38 42 LYS B C 1
ATOM 2376 O O . LYS B 1 42 ? -10.055 31.516 7.402 1 92.38 42 LYS B O 1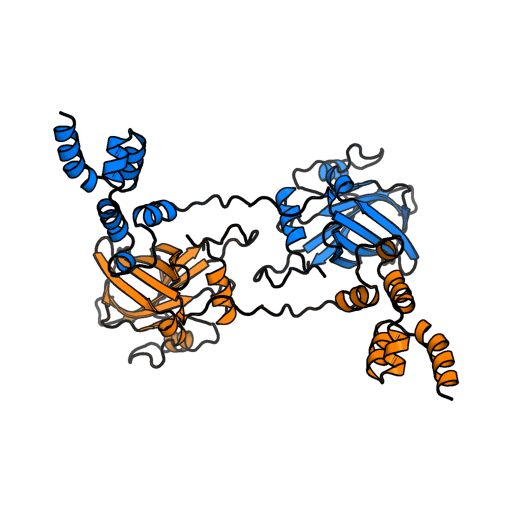
ATOM 2381 N N . CYS B 1 43 ? -12.07 32.5 7.496 1 91.19 43 CYS B N 1
ATOM 2382 C CA . CYS B 1 43 ? -11.93 32.781 8.922 1 91.19 43 CYS B CA 1
ATOM 2383 C C . CYS B 1 43 ? -11.875 31.5 9.727 1 91.19 43 CYS B C 1
ATOM 2385 O O . CYS B 1 43 ? -11.078 31.375 10.656 1 91.19 43 CYS B O 1
ATOM 2387 N N . GLN B 1 44 ? -12.719 30.625 9.383 1 92 44 GLN B N 1
ATOM 2388 C CA . GLN B 1 44 ? -12.727 29.328 10.062 1 92 44 GLN B CA 1
ATOM 2389 C C . GLN B 1 44 ? -11.422 28.578 9.844 1 92 44 GLN B C 1
ATOM 2391 O O . GLN B 1 44 ? -10.859 28 10.781 1 92 44 GLN B O 1
ATOM 2396 N N . CYS B 1 45 ? -10.898 28.578 8.617 1 93.75 45 CYS B N 1
ATOM 2397 C CA . CYS B 1 45 ? -9.664 27.891 8.266 1 93.75 45 CYS B CA 1
ATOM 2398 C C . CYS B 1 45 ? -8.461 28.531 8.938 1 93.75 45 CYS B C 1
ATOM 2400 O O . CYS B 1 45 ? -7.516 27.844 9.328 1 93.75 45 CYS B O 1
ATOM 2402 N N . ALA B 1 46 ? -8.492 29.812 9.086 1 92.75 46 ALA B N 1
ATOM 2403 C CA . ALA B 1 46 ? -7.391 30.547 9.695 1 92.75 46 ALA B CA 1
ATOM 2404 C C . ALA B 1 46 ? -7.203 30.156 11.156 1 92.75 46 ALA B C 1
ATOM 2406 O O . ALA B 1 46 ? -6.09 30.188 11.68 1 92.75 46 ALA B O 1
ATOM 2407 N N . LYS B 1 47 ? -8.234 29.766 11.719 1 90.25 47 LYS B N 1
ATOM 2408 C CA . LYS B 1 47 ? -8.164 29.312 13.109 1 90.25 47 LYS B CA 1
ATOM 2409 C C . LYS B 1 47 ? -7.445 27.969 13.211 1 90.25 47 LYS B C 1
ATOM 2411 O O . LYS B 1 47 ? -6.773 27.688 14.203 1 90.25 47 LYS B O 1
ATOM 2416 N N . ARG B 1 48 ? -7.523 27.203 12.234 1 91.06 48 ARG B N 1
ATOM 2417 C CA . ARG B 1 48 ? -7.004 25.844 12.281 1 91.06 48 ARG B CA 1
ATOM 2418 C C . ARG B 1 48 ? -5.66 25.75 11.562 1 91.06 48 ARG B C 1
ATOM 2420 O O . ARG B 1 48 ? -4.758 25.047 12.016 1 91.06 48 ARG B O 1
ATOM 2427 N N . TRP B 1 49 ? -5.617 26.453 10.453 1 95.06 49 TRP B N 1
ATOM 2428 C CA . TRP B 1 49 ? -4.434 26.406 9.602 1 95.06 49 TRP B CA 1
ATOM 2429 C C . TRP B 1 49 ? -4.008 27.812 9.188 1 95.06 49 TRP B C 1
ATOM 2431 O O . TRP B 1 49 ? -4.062 28.156 8 1 95.06 49 TRP B O 1
ATOM 2441 N N . PRO B 1 50 ? -3.508 28.562 10.062 1 96.19 50 PRO B N 1
ATOM 2442 C CA . PRO B 1 50 ? -3.156 29.953 9.758 1 96.19 50 PRO B CA 1
ATOM 2443 C C . PRO B 1 50 ? -2.07 30.062 8.688 1 96.19 50 PRO B C 1
ATOM 2445 O O . PRO B 1 50 ? -2.061 31.016 7.906 1 96.19 50 PRO B O 1
ATOM 2448 N N . SER B 1 51 ? -1.194 29.141 8.617 1 95.56 51 SER B N 1
ATOM 2449 C CA . SER B 1 51 ? -0.108 29.203 7.645 1 95.56 51 SER B CA 1
ATOM 2450 C C . SER B 1 51 ? -0.641 29.156 6.215 1 95.56 51 SER B C 1
ATOM 2452 O O . SER B 1 51 ? -0.12 29.844 5.332 1 95.56 51 SER B O 1
ATOM 2454 N N . ILE B 1 52 ? -1.639 28.375 6 1 93.81 52 ILE B N 1
ATOM 2455 C CA . ILE B 1 52 ? -2.242 28.266 4.676 1 93.81 52 ILE B CA 1
ATOM 2456 C C . ILE B 1 52 ? -2.938 29.578 4.316 1 93.81 52 ILE B C 1
ATOM 2458 O O . ILE B 1 52 ? -2.828 30.062 3.184 1 93.81 52 ILE B O 1
ATOM 2462 N N . CYS B 1 53 ? -3.562 30.188 5.25 1 92.31 53 CYS B N 1
ATOM 2463 C CA . CYS B 1 53 ? -4.438 31.328 5.004 1 92.31 53 CYS B CA 1
ATOM 2464 C C . CYS B 1 53 ? -3.631 32.625 4.891 1 92.31 53 CYS B C 1
ATOM 2466 O O . CYS B 1 53 ? -4.129 33.625 4.379 1 92.31 53 CYS B O 1
ATOM 2468 N N . LYS B 1 54 ? -2.416 32.531 5.367 1 90.38 54 LYS B N 1
ATOM 2469 C CA . LYS B 1 54 ? -1.538 33.688 5.27 1 90.38 54 LYS B CA 1
ATOM 2470 C C . LYS B 1 54 ? -0.986 33.844 3.855 1 90.38 54 LYS B C 1
ATOM 2472 O O . LYS B 1 54 ? -0.497 34.906 3.49 1 90.38 54 LYS B O 1
ATOM 2477 N N . GLN B 1 55 ? -1.105 32.812 3.119 1 89.06 55 GLN B N 1
ATOM 2478 C CA . GLN B 1 55 ? -0.564 32.844 1.766 1 89.06 55 GLN B CA 1
ATOM 2479 C C . GLN B 1 55 ? -1.496 33.625 0.821 1 89.06 55 GLN B C 1
ATOM 2481 O O . GLN B 1 55 ? -2.715 33.438 0.869 1 89.06 55 GLN B O 1
ATOM 2486 N N . PRO B 1 56 ? -0.948 34.438 0.031 1 85.38 56 PRO B N 1
ATOM 2487 C CA . PRO B 1 56 ? -1.791 35.156 -0.92 1 85.38 56 PRO B CA 1
ATOM 2488 C C . PRO B 1 56 ? -2.492 34.25 -1.913 1 85.38 56 PRO B C 1
ATOM 2490 O O . PRO B 1 56 ? -3.666 34.438 -2.234 1 85.38 56 PRO B O 1
ATOM 2493 N N . ASN B 1 57 ? -1.753 33.281 -2.35 1 86.5 57 ASN B N 1
ATOM 2494 C CA . ASN B 1 57 ? -2.305 32.312 -3.291 1 86.5 57 ASN B CA 1
ATOM 2495 C C . ASN B 1 57 ? -2.129 30.875 -2.787 1 86.5 57 ASN B C 1
ATOM 2497 O O . ASN B 1 57 ? -1.281 30.141 -3.291 1 86.5 57 ASN B O 1
ATOM 2501 N N . PRO B 1 58 ? -2.941 30.594 -1.845 1 87.62 58 PRO B N 1
ATOM 2502 C CA . PRO B 1 58 ? -2.822 29.234 -1.347 1 87.62 58 PRO B CA 1
ATOM 2503 C C . PRO B 1 58 ? -3.244 28.188 -2.381 1 87.62 58 PRO B C 1
ATOM 2505 O O . PRO B 1 58 ? -4.027 28.484 -3.283 1 87.62 58 PRO B O 1
ATOM 2508 N N . PRO B 1 59 ? -2.607 27.109 -2.293 1 89.62 59 PRO B N 1
ATOM 2509 C CA . PRO B 1 59 ? -2.943 26.047 -3.246 1 89.62 59 PRO B CA 1
ATOM 2510 C C . PRO B 1 59 ? -4.266 25.359 -2.92 1 89.62 59 PRO B C 1
ATOM 2512 O O . PRO B 1 59 ? -4.301 24.141 -2.719 1 89.62 59 PRO B O 1
ATOM 2515 N N . ILE B 1 60 ? -5.27 26.109 -2.816 1 87.56 60 ILE B N 1
ATOM 2516 C CA . ILE B 1 60 ? -6.59 25.578 -2.521 1 87.56 60 ILE B CA 1
ATOM 2517 C C . ILE B 1 60 ? -7.625 26.188 -3.457 1 87.56 60 ILE B C 1
ATOM 2519 O O . ILE B 1 60 ? -7.43 27.297 -3.965 1 87.56 60 ILE B O 1
ATOM 2523 N N . LYS B 1 61 ? -8.617 25.516 -3.777 1 85.44 61 LYS B N 1
ATOM 2524 C CA . LYS B 1 61 ? -9.688 26 -4.645 1 85.44 61 LYS B CA 1
ATOM 2525 C C . LYS B 1 61 ? -10.633 26.938 -3.885 1 85.44 61 LYS B C 1
ATOM 2527 O O . LYS B 1 61 ? -11.008 27.984 -4.391 1 85.44 61 LYS B O 1
ATOM 2532 N N . SER B 1 62 ? -11.023 26.547 -2.723 1 90.69 62 SER B N 1
ATOM 2533 C CA . SER B 1 62 ? -11.875 27.344 -1.843 1 90.69 62 SER B CA 1
ATOM 2534 C C . SER B 1 62 ? -11.656 26.969 -0.379 1 90.69 62 SER B C 1
ATOM 2536 O O . SER B 1 62 ? -11.266 25.844 -0.071 1 90.69 62 SER B O 1
ATOM 2538 N N . TYR B 1 63 ? -11.898 27.906 0.397 1 92.69 63 TYR B N 1
ATOM 2539 C CA . TYR B 1 63 ? -11.742 27.656 1.826 1 92.69 63 TYR B CA 1
ATOM 2540 C C . TYR B 1 63 ? -12.852 26.75 2.348 1 92.69 63 TYR B C 1
ATOM 2542 O O . TYR B 1 63 ? -12.641 25.969 3.277 1 92.69 63 TYR B O 1
ATOM 2550 N N . TYR B 1 64 ? -13.961 26.922 1.722 1 91.31 64 TYR B N 1
ATOM 2551 C CA . TYR B 1 64 ? -15.055 26.031 2.104 1 91.31 64 TYR B CA 1
ATOM 2552 C C . TYR B 1 64 ? -14.672 24.562 1.874 1 91.31 64 TYR B C 1
ATOM 2554 O O . TYR B 1 64 ? -14.867 23.719 2.748 1 91.31 64 TYR B O 1
ATOM 2562 N N . LYS B 1 65 ? -14.109 24.266 0.74 1 91.06 65 LYS B N 1
ATOM 2563 C CA . LYS B 1 65 ? -13.695 22.906 0.413 1 91.06 65 LYS B CA 1
ATOM 2564 C C . LYS B 1 65 ? -12.594 22.422 1.351 1 91.06 65 LYS B C 1
ATOM 2566 O O . LYS B 1 65 ? -12.578 21.266 1.754 1 91.06 65 LYS B O 1
ATOM 2571 N N . LEU B 1 66 ? -11.648 23.344 1.64 1 93.19 66 LEU B N 1
ATOM 2572 C CA . LEU B 1 66 ? -10.578 23 2.572 1 93.19 66 LEU B CA 1
ATOM 2573 C C . LEU B 1 66 ? -11.148 22.594 3.924 1 93.19 66 LEU B C 1
ATOM 2575 O O . LEU B 1 66 ? -10.789 21.531 4.457 1 93.19 66 LEU B O 1
ATOM 2579 N N . TYR B 1 67 ? -12.008 23.406 4.395 1 92.75 67 TYR B N 1
ATOM 2580 C CA . TYR B 1 67 ? -12.625 23.109 5.688 1 92.75 67 TYR B CA 1
ATOM 2581 C C . TYR B 1 67 ? -13.414 21.812 5.645 1 92.75 67 TYR B C 1
ATOM 2583 O O . TYR B 1 67 ? -13.289 20.969 6.539 1 92.75 67 TYR B O 1
ATOM 2591 N N . LYS B 1 68 ? -14.188 21.703 4.676 1 90.12 68 LYS B N 1
ATOM 2592 C CA . LYS B 1 68 ? -15.023 20.516 4.523 1 90.12 68 LYS B CA 1
ATOM 2593 C C . LYS B 1 68 ? -14.18 19.25 4.453 1 90.12 68 LYS B C 1
ATOM 2595 O O . LYS B 1 68 ? -14.523 18.234 5.043 1 90.12 68 LYS B O 1
ATOM 2600 N N . SER B 1 69 ? -13.039 19.281 3.809 1 91.12 69 SER B N 1
ATOM 2601 C CA . SER B 1 69 ? -12.195 18.109 3.562 1 91.12 69 SER B CA 1
ATOM 2602 C C . SER B 1 69 ? -11.406 17.719 4.809 1 91.12 69 SER B C 1
ATOM 2604 O O . SER B 1 69 ? -11.133 16.531 5.031 1 91.12 69 SER B O 1
ATOM 2606 N N . PHE B 1 70 ? -11.094 18.719 5.699 1 90.88 70 PHE B N 1
ATOM 2607 C CA . PHE B 1 70 ? -10.086 18.406 6.695 1 90.88 70 PHE B CA 1
ATOM 2608 C C . PHE B 1 70 ? -10.594 18.688 8.102 1 90.88 70 PHE B C 1
ATOM 2610 O O . PHE B 1 70 ? -9.898 18.453 9.086 1 90.88 70 PHE B O 1
ATOM 2617 N N . HIS B 1 71 ? -11.727 19.266 8.148 1 84.12 71 HIS B N 1
ATOM 2618 C CA . HIS B 1 71 ? -12.211 19.641 9.469 1 84.12 71 HIS B CA 1
ATOM 2619 C C . HIS B 1 71 ? -12.414 18.406 10.352 1 84.12 71 HIS B C 1
ATOM 2621 O O . HIS B 1 71 ? -12.195 18.469 11.562 1 84.12 71 HIS B O 1
ATOM 2627 N N . LYS B 1 72 ? -12.891 17.328 9.758 1 78.44 72 LYS B N 1
ATOM 2628 C CA . LYS B 1 72 ? -13.047 16.078 10.5 1 78.44 72 LYS B CA 1
ATOM 2629 C C . LYS B 1 72 ? -12.328 14.93 9.797 1 78.44 72 LYS B C 1
ATOM 2631 O O . LYS B 1 72 ? -12.297 14.875 8.562 1 78.44 72 LYS B O 1
ATOM 2636 N N . ARG B 1 73 ? -11.602 14.227 10.641 1 71.12 73 ARG B N 1
ATOM 2637 C CA . ARG B 1 73 ? -10.898 13.086 10.062 1 71.12 73 ARG B CA 1
ATOM 2638 C C . ARG B 1 73 ? -11.875 12.055 9.523 1 71.12 73 ARG B C 1
ATOM 2640 O O . ARG B 1 73 ? -12.812 11.656 10.219 1 71.12 73 ARG B O 1
ATOM 2647 N N . GLN B 1 74 ? -11.797 11.875 8.273 1 64.38 74 GLN B N 1
ATOM 2648 C CA . GLN B 1 74 ? -12.641 10.836 7.684 1 64.38 74 GLN B CA 1
ATOM 2649 C C . GLN B 1 74 ? -12.062 9.445 7.945 1 64.38 74 GLN B C 1
ATOM 2651 O O . GLN B 1 74 ? -10.93 9.164 7.574 1 64.38 74 GLN B O 1
ATOM 2656 N N . GLN B 1 75 ? -12.391 8.797 9.047 1 61.19 75 GLN B N 1
ATOM 2657 C CA . GLN B 1 75 ? -11.859 7.496 9.43 1 61.19 75 GLN B CA 1
ATOM 2658 C C . GLN B 1 75 ? -12.117 6.453 8.344 1 61.19 75 GLN B C 1
ATOM 2660 O O . GLN B 1 75 ? -11.359 5.488 8.211 1 61.19 75 GLN B O 1
ATOM 2665 N N . HIS B 1 76 ? -13.367 6.59 7.637 1 59.56 76 HIS B N 1
ATOM 2666 C CA . HIS B 1 76 ? -13.719 5.371 6.918 1 59.56 76 HIS B CA 1
ATOM 2667 C C . HIS B 1 76 ? -13.195 5.402 5.488 1 59.56 76 HIS B C 1
ATOM 2669 O O . HIS B 1 76 ? -13.578 6.273 4.703 1 59.56 76 HIS B O 1
ATOM 2675 N N . LYS B 1 77 ? -11.961 4.875 5.352 1 62.78 77 LYS B N 1
ATOM 2676 C CA . LYS B 1 77 ? -11.469 4.746 3.982 1 62.78 77 LYS B CA 1
ATOM 2677 C C . LYS B 1 77 ? -12.305 3.754 3.184 1 62.78 77 LYS B C 1
ATOM 2679 O O . LYS B 1 77 ? -12.391 2.576 3.539 1 62.78 77 LYS B O 1
ATOM 2684 N N . THR B 1 78 ? -13.297 4.254 2.426 1 68.56 78 THR B N 1
ATOM 2685 C CA . THR B 1 78 ? -14.047 3.4 1.514 1 68.56 78 THR B CA 1
ATOM 2686 C C . THR B 1 78 ? -13.133 2.83 0.43 1 68.56 78 THR B C 1
ATOM 2688 O O . THR B 1 78 ? -12.297 3.545 -0.122 1 68.56 78 THR B O 1
ATOM 2691 N N . LEU B 1 79 ? -13.102 1.518 0.42 1 78.31 79 LEU B N 1
ATOM 2692 C CA . LEU B 1 79 ? -12.398 0.842 -0.662 1 78.31 79 LEU B CA 1
ATOM 2693 C C . LEU B 1 79 ? -13.062 1.118 -2.004 1 78.31 79 LEU B C 1
ATOM 2695 O O . LEU B 1 79 ? -14.289 1.067 -2.113 1 78.31 79 LEU B O 1
ATOM 2699 N N . LEU B 1 80 ? -12.359 1.637 -2.9 1 82.38 80 LEU B N 1
ATOM 2700 C CA . LEU B 1 80 ? -12.867 1.827 -4.254 1 82.38 80 LEU B CA 1
ATOM 2701 C C . LEU B 1 80 ? -13.273 0.494 -4.875 1 82.38 80 LEU B C 1
ATOM 2703 O O . LEU B 1 80 ? -12.773 -0.559 -4.473 1 82.38 80 LEU B O 1
ATOM 2707 N N . PRO B 1 81 ? -14.211 0.523 -5.656 1 87.62 81 PRO B N 1
ATOM 2708 C CA . PRO B 1 81 ? -14.555 -0.725 -6.344 1 87.62 81 PRO B CA 1
ATOM 2709 C C . PRO B 1 81 ? -13.383 -1.304 -7.133 1 87.62 81 PRO B C 1
ATOM 2711 O O . PRO B 1 81 ? -12.586 -0.552 -7.703 1 87.62 81 PRO B O 1
ATOM 2714 N N . PRO B 1 82 ? -13.344 -2.578 -7.043 1 87.75 82 PRO B N 1
ATOM 2715 C CA . PRO B 1 82 ? -12.234 -3.191 -7.785 1 87.75 82 PRO B CA 1
ATOM 2716 C C . PRO B 1 82 ? -12.367 -3 -9.297 1 87.75 82 PRO B C 1
ATOM 2718 O O . PRO B 1 82 ? -13.477 -2.885 -9.812 1 87.75 82 PRO B O 1
ATOM 2721 N N . ARG B 1 83 ? -11.273 -2.971 -9.945 1 88.81 83 ARG B N 1
ATOM 2722 C CA . ARG B 1 83 ? -11.219 -2.799 -11.391 1 88.81 83 ARG B CA 1
ATOM 2723 C C . ARG B 1 83 ? -11.352 -4.141 -12.109 1 88.81 83 ARG B C 1
ATOM 2725 O O . ARG B 1 83 ? -11.648 -4.184 -13.305 1 88.81 83 ARG B O 1
ATOM 2732 N N . ILE B 1 84 ? -11.086 -5.219 -11.469 1 93.19 84 ILE B N 1
ATOM 2733 C CA . ILE B 1 84 ? -11.164 -6.543 -12.07 1 93.19 84 ILE B CA 1
ATOM 2734 C C . ILE B 1 84 ? -12.258 -7.359 -11.391 1 93.19 84 ILE B C 1
ATOM 2736 O O . ILE B 1 84 ? -12.68 -7.035 -10.273 1 93.19 84 ILE B O 1
ATOM 2740 N N . SER B 1 85 ? -12.742 -8.305 -12.148 1 93.94 85 SER B N 1
ATOM 2741 C CA . SER B 1 85 ? -13.758 -9.219 -11.625 1 93.94 85 SER B CA 1
ATOM 2742 C C . SER B 1 85 ? -13.289 -10.672 -11.727 1 93.94 85 SER B C 1
ATOM 2744 O O . SER B 1 85 ? -12.398 -10.992 -12.508 1 93.94 85 SER B O 1
ATOM 2746 N N . PHE B 1 86 ? -13.859 -11.484 -10.938 1 94.19 86 PHE B N 1
ATOM 2747 C CA . PHE B 1 86 ? -13.5 -12.891 -10.953 1 94.19 86 PHE B CA 1
ATOM 2748 C C . PHE B 1 86 ? -13.836 -13.523 -12.297 1 94.19 86 PHE B C 1
ATOM 2750 O O . PHE B 1 86 ? -13.203 -14.492 -12.711 1 94.19 86 PHE B O 1
ATOM 2757 N N . ASP B 1 87 ? -14.75 -12.961 -12.945 1 92.94 87 ASP B N 1
ATOM 2758 C CA . ASP B 1 87 ? -15.148 -13.492 -14.25 1 92.94 87 ASP B CA 1
ATOM 2759 C C . ASP B 1 87 ? -14.039 -13.328 -15.281 1 92.94 87 ASP B C 1
ATOM 2761 O O . ASP B 1 87 ? -14 -14.039 -16.281 1 92.94 87 ASP B O 1
ATOM 2765 N N . ASP B 1 88 ? -13.156 -12.445 -14.992 1 93 88 ASP B N 1
ATOM 2766 C CA . ASP B 1 88 ? -12.078 -12.172 -15.938 1 93 88 ASP B CA 1
ATOM 2767 C C . ASP B 1 88 ? -10.805 -12.922 -15.539 1 93 88 ASP B C 1
ATOM 2769 O O . ASP B 1 88 ? -9.797 -12.867 -16.25 1 93 88 ASP B O 1
ATOM 2773 N N . LEU B 1 89 ? -10.891 -13.625 -14.461 1 96 89 LEU B N 1
ATOM 2774 C CA . LEU B 1 89 ? -9.68 -14.242 -13.93 1 96 89 LEU B CA 1
ATOM 2775 C C . LEU B 1 89 ? -9.711 -15.758 -14.125 1 96 89 LEU B C 1
ATOM 2777 O O . LEU B 1 89 ? -10.766 -16.375 -14.047 1 96 89 LEU B O 1
ATOM 2781 N N . GLU B 1 90 ? -8.586 -16.328 -14.391 1 96.31 90 GLU B N 1
ATOM 2782 C CA . GLU B 1 90 ? -8.359 -17.766 -14.43 1 96.31 90 GLU B CA 1
ATOM 2783 C C . GLU B 1 90 ? -7.125 -18.156 -13.609 1 96.31 90 GLU B C 1
ATOM 2785 O O . GLU B 1 90 ? -6.074 -17.516 -13.727 1 96.31 90 GLU B O 1
ATOM 2790 N N . PHE B 1 91 ? -7.289 -19.141 -12.82 1 97.06 91 PHE B N 1
ATOM 2791 C CA . PHE B 1 91 ? -6.191 -19.594 -11.977 1 97.06 91 PHE B CA 1
ATOM 2792 C C . PHE B 1 91 ? -5.605 -20.906 -12.508 1 97.06 91 PHE B C 1
ATOM 2794 O O . PHE B 1 91 ? -6.344 -21.828 -12.82 1 97.06 91 PHE B O 1
ATOM 2801 N N . PHE B 1 92 ? -4.34 -20.906 -12.648 1 97.56 92 PHE B N 1
ATOM 2802 C CA . PHE B 1 92 ? -3.609 -22.078 -13.109 1 97.56 92 PHE B CA 1
ATOM 2803 C C . PHE B 1 92 ? -2.898 -22.766 -11.953 1 97.56 92 PHE B C 1
ATOM 2805 O O . PHE B 1 92 ? -1.959 -22.203 -11.375 1 97.56 92 PHE B O 1
ATOM 2812 N N . ILE B 1 93 ? -3.311 -23.938 -11.672 1 97.69 93 ILE B N 1
ATOM 2813 C CA . ILE B 1 93 ? -2.807 -24.609 -10.484 1 97.69 93 ILE B CA 1
ATOM 2814 C C . ILE B 1 93 ? -2.135 -25.922 -10.891 1 97.69 93 ILE B C 1
ATOM 2816 O O . ILE B 1 93 ? -2.736 -26.75 -11.586 1 97.69 93 ILE B O 1
ATOM 2820 N N . ASP B 1 94 ? -0.895 -26.109 -10.484 1 97.62 94 ASP B N 1
ATOM 2821 C CA . ASP B 1 94 ? -0.128 -27.328 -10.734 1 97.62 94 ASP B CA 1
ATOM 2822 C C . ASP B 1 94 ? 0.469 -27.875 -9.438 1 97.62 94 ASP B C 1
ATOM 2824 O O . ASP B 1 94 ? 1.173 -27.156 -8.727 1 97.62 94 ASP B O 1
ATOM 2828 N N . ILE B 1 95 ? 0.179 -29.094 -9.102 1 96.62 95 ILE B N 1
ATOM 2829 C CA . ILE B 1 95 ? 0.684 -29.75 -7.902 1 96.62 95 ILE B CA 1
ATOM 2830 C C . ILE B 1 95 ? 1.531 -30.969 -8.289 1 96.62 95 ILE B C 1
ATOM 2832 O O . ILE B 1 95 ? 1.101 -31.797 -9.086 1 96.62 95 ILE B O 1
ATOM 2836 N N . TRP B 1 96 ? 2.705 -30.969 -7.668 1 94.62 96 TRP B N 1
ATOM 2837 C CA . TRP B 1 96 ? 3.65 -32.031 -7.973 1 94.62 96 TRP B CA 1
ATOM 2838 C C . TRP B 1 96 ? 3.992 -32.844 -6.719 1 94.62 96 TRP B C 1
ATOM 2840 O O . TRP B 1 96 ? 4.09 -32.281 -5.625 1 94.62 96 TRP B O 1
ATOM 2850 N N . ALA B 1 97 ? 4.125 -34.062 -6.855 1 90.38 97 ALA B N 1
ATOM 2851 C CA . ALA B 1 97 ? 4.848 -34.906 -5.91 1 90.38 97 ALA B CA 1
ATOM 2852 C C . ALA B 1 97 ? 6.141 -35.438 -6.523 1 90.38 97 ALA B C 1
ATOM 2854 O O . ALA B 1 97 ? 6.109 -36.281 -7.402 1 90.38 97 ALA B O 1
ATOM 2855 N N . GLU B 1 98 ? 7.246 -34.781 -6.109 1 82.12 98 GLU B N 1
ATOM 2856 C CA . GLU B 1 98 ? 8.516 -35.062 -6.77 1 82.12 98 GLU B CA 1
ATOM 2857 C C . GLU B 1 98 ? 8.445 -34.75 -8.258 1 82.12 98 GLU B C 1
ATOM 2859 O O . GLU B 1 98 ? 8.117 -33.625 -8.641 1 82.12 98 GLU B O 1
ATOM 2864 N N . ASN B 1 99 ? 8.438 -35.531 -9.148 1 80.56 99 ASN B N 1
ATOM 2865 C CA . ASN B 1 99 ? 8.438 -35.219 -10.578 1 80.56 99 ASN B CA 1
ATOM 2866 C C . ASN B 1 99 ? 7.176 -35.719 -11.266 1 80.56 99 ASN B C 1
ATOM 2868 O O . ASN B 1 99 ? 7.109 -35.781 -12.492 1 80.56 99 ASN B O 1
ATOM 2872 N N . ILE B 1 100 ? 6.227 -36.031 -10.336 1 90.94 100 ILE B N 1
ATOM 2873 C CA . ILE B 1 100 ? 4.953 -36.5 -10.867 1 90.94 100 ILE B CA 1
ATOM 2874 C C . ILE B 1 100 ? 3.885 -35.406 -10.688 1 90.94 100 ILE B C 1
ATOM 2876 O O . ILE B 1 100 ? 3.723 -34.875 -9.594 1 90.94 100 ILE B O 1
ATOM 2880 N N . LEU B 1 101 ? 3.234 -35.094 -11.773 1 94.31 101 LEU B N 1
ATOM 2881 C CA . LEU B 1 101 ? 2.15 -34.125 -11.75 1 94.31 101 LEU B CA 1
ATOM 2882 C C . LEU B 1 101 ? 0.873 -34.75 -11.195 1 94.31 101 LEU B C 1
ATOM 2884 O O . LEU B 1 101 ? 0.266 -35.594 -11.836 1 94.31 101 LEU B O 1
ATOM 2888 N N . LEU B 1 102 ? 0.435 -34.312 -10.016 1 93.62 102 LEU B N 1
ATOM 2889 C CA . LEU B 1 102 ? -0.74 -34.875 -9.359 1 93.62 102 LEU B CA 1
ATOM 2890 C C . LEU B 1 102 ? -2.006 -34.156 -9.789 1 93.62 102 LEU B C 1
ATOM 2892 O O . LEU B 1 102 ? -3.076 -34.75 -9.883 1 93.62 102 LEU B O 1
ATOM 2896 N N . PHE B 1 103 ? -1.883 -32.969 -10.008 1 95.62 103 PHE B N 1
ATOM 2897 C CA . PHE B 1 103 ? -3.023 -32.125 -10.312 1 95.62 103 PHE B CA 1
ATOM 2898 C C . PHE B 1 103 ? -2.611 -30.969 -11.227 1 95.62 103 PHE B C 1
ATOM 2900 O O . PHE B 1 103 ? -1.587 -30.312 -11 1 95.62 103 PHE B O 1
ATOM 2907 N N . SER B 1 104 ? -3.27 -30.688 -12.273 1 96.69 104 SER B N 1
ATOM 2908 C CA . SER B 1 104 ? -3.016 -29.625 -13.242 1 96.69 104 SER B CA 1
ATOM 2909 C C . SER B 1 104 ? -4.309 -29.156 -13.898 1 96.69 104 SER B C 1
ATOM 2911 O O . SER B 1 104 ? -4.84 -29.828 -14.789 1 96.69 104 SER B O 1
ATOM 2913 N N . GLU B 1 105 ? -4.816 -28.016 -13.422 1 95.44 105 GLU B N 1
ATOM 2914 C CA . GLU B 1 105 ? -6.121 -27.562 -13.891 1 95.44 105 GLU B CA 1
ATOM 2915 C C . GLU B 1 105 ? -6.168 -26.047 -14.008 1 95.44 105 GLU B C 1
ATOM 2917 O O . GLU B 1 105 ? -5.383 -25.344 -13.367 1 95.44 105 GLU B O 1
ATOM 2922 N N . VAL B 1 106 ? -7.039 -25.641 -14.898 1 95.88 106 VAL B N 1
ATOM 2923 C CA . VAL B 1 106 ? -7.43 -24.234 -14.992 1 95.88 106 VAL B CA 1
ATOM 2924 C C . VAL B 1 106 ? -8.75 -24.016 -14.266 1 95.88 106 VAL B C 1
ATOM 2926 O O . VAL B 1 106 ? -9.758 -24.656 -14.586 1 95.88 106 VAL B O 1
ATOM 2929 N N . VAL B 1 107 ? -8.68 -23.172 -13.258 1 95.25 107 VAL B N 1
ATOM 2930 C CA . VAL B 1 107 ? -9.859 -22.922 -12.445 1 95.25 107 VAL B CA 1
ATOM 2931 C C . VAL B 1 107 ? -10.367 -21.5 -12.695 1 95.25 107 VAL B C 1
ATOM 2933 O O . VAL B 1 107 ? -9.727 -20.531 -12.297 1 95.25 107 VAL B O 1
ATOM 2936 N N . PRO B 1 108 ? -11.539 -21.391 -13.297 1 94.12 108 PRO B N 1
ATOM 2937 C CA . PRO B 1 108 ? -12.094 -20.047 -13.469 1 94.12 108 PRO B CA 1
ATOM 2938 C C . PRO B 1 108 ? -12.375 -19.344 -12.141 1 94.12 108 PRO B C 1
ATOM 2940 O O . PRO B 1 108 ? -12.742 -20 -11.164 1 94.12 108 PRO B O 1
ATOM 2943 N N . GLY B 1 109 ? -12.172 -18.062 -12.141 1 93.94 109 GLY B N 1
ATOM 2944 C CA . GLY B 1 109 ? -12.406 -17.297 -10.93 1 93.94 109 GLY B CA 1
ATOM 2945 C C . GLY B 1 109 ? -13.82 -17.453 -10.391 1 93.94 109 GLY B C 1
ATOM 2946 O O . GLY B 1 109 ? -14.023 -17.422 -9.172 1 93.94 109 GLY B O 1
ATOM 2947 N N . SER B 1 110 ? -14.797 -17.609 -11.188 1 90.88 110 SER B N 1
ATOM 2948 C CA . SER B 1 110 ? -16.188 -17.75 -10.781 1 90.88 110 SER B CA 1
ATOM 2949 C C . SER B 1 110 ? -16.391 -18.984 -9.922 1 90.88 110 SER B C 1
ATOM 2951 O O . SER B 1 110 ? -17.203 -18.984 -8.992 1 90.88 110 SER B O 1
ATOM 2953 N N . VAL B 1 111 ? -15.656 -19.984 -10.18 1 88.62 11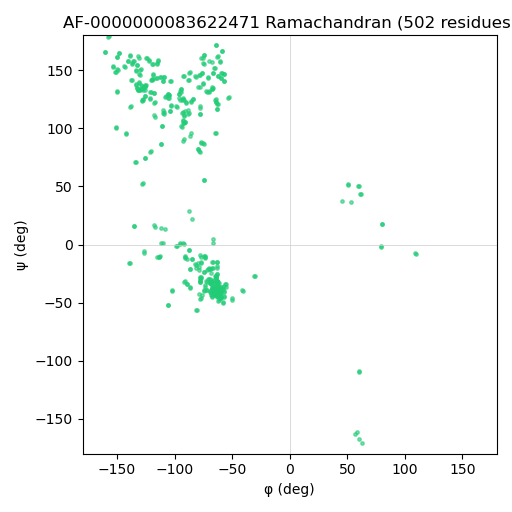1 VAL B N 1
ATOM 2954 C CA . VAL B 1 111 ? -15.758 -21.234 -9.438 1 88.62 111 VAL B CA 1
ATOM 2955 C C . VAL B 1 111 ? -15.188 -21.062 -8.031 1 88.62 111 VAL B C 1
ATOM 2957 O O . VAL B 1 111 ? -15.766 -21.547 -7.059 1 88.62 111 VAL B O 1
ATOM 2960 N N . LEU B 1 112 ? -14.109 -20.328 -7.965 1 86.38 112 LEU B N 1
ATOM 2961 C CA . LEU B 1 112 ? -13.453 -20.094 -6.684 1 86.38 112 LEU B CA 1
ATOM 2962 C C . LEU B 1 112 ? -14.336 -19.266 -5.754 1 86.38 112 LEU B C 1
ATOM 2964 O O . LEU B 1 112 ? -14.312 -19.469 -4.535 1 86.38 112 LEU B O 1
ATOM 2968 N N . GLN B 1 113 ? -15.055 -18.422 -6.348 1 74.06 113 GLN B N 1
ATOM 2969 C CA . GLN B 1 113 ? -15.93 -17.547 -5.578 1 74.06 113 GLN B CA 1
ATOM 2970 C C . GLN B 1 113 ? -17.047 -18.328 -4.906 1 74.06 113 GLN B C 1
ATOM 2972 O O . GLN B 1 113 ? -17.422 -18.031 -3.771 1 74.06 113 GLN B O 1
ATOM 2977 N N . SER B 1 114 ? -17.5 -19.375 -5.484 1 67.44 114 SER B N 1
ATOM 2978 C CA . SER B 1 114 ? -18.656 -20.141 -5.027 1 67.44 114 SER B CA 1
ATOM 2979 C C . SER B 1 114 ? -18.281 -21.047 -3.863 1 67.44 114 SER B C 1
ATOM 2981 O O . SER B 1 114 ? -19.094 -21.297 -2.971 1 67.44 114 SER B O 1
ATOM 2983 N N . GLY B 1 115 ? -17.125 -21.312 -3.682 1 68.5 115 GLY B N 1
ATOM 2984 C CA . GLY B 1 115 ? -16.641 -22.156 -2.602 1 68.5 115 GLY B CA 1
ATOM 2985 C C . GLY B 1 115 ? -17.234 -23.547 -2.623 1 68.5 115 GLY B C 1
ATOM 2986 O O . GLY B 1 115 ? -17.594 -24.062 -3.688 1 68.5 115 GLY B O 1
ATOM 2987 N N . PHE B 1 116 ? -17.094 -24.234 -1.323 1 72 116 PHE B N 1
ATOM 2988 C CA . PHE B 1 116 ? -17.594 -25.594 -1.13 1 72 116 PHE B CA 1
ATOM 2989 C C . PHE B 1 116 ? -19.078 -25.562 -0.748 1 72 116 PHE B C 1
ATOM 2991 O O . PHE B 1 116 ? -19.438 -25.016 0.295 1 72 116 PHE B O 1
ATOM 2998 N N . LYS B 1 117 ? -19.938 -25.703 -1.616 1 65.44 117 LYS B N 1
ATOM 2999 C CA . LYS B 1 117 ? -21.328 -25.672 -1.176 1 65.44 117 LYS B CA 1
ATOM 3000 C C . LYS B 1 117 ? -21.656 -26.859 -0.274 1 65.44 117 LYS B C 1
ATOM 3002 O O . LYS B 1 117 ? -22.359 -26.719 0.721 1 65.44 117 LYS B O 1
ATOM 3007 N N . CYS B 1 118 ? -21.141 -28.016 -0.6 1 65.81 118 CYS B N 1
ATOM 3008 C CA . CYS B 1 118 ? -21.484 -29.203 0.163 1 65.81 118 CYS B CA 1
ATOM 3009 C C . CYS B 1 118 ? -20.266 -30.125 0.314 1 65.81 118 CYS B C 1
ATOM 3011 O O . CYS B 1 118 ? -19.906 -30.844 -0.619 1 65.81 118 CYS B O 1
ATOM 3013 N N . PRO B 1 119 ? -19.562 -29.953 1.541 1 71.56 119 PRO B N 1
ATOM 3014 C CA . PRO B 1 119 ? -18.422 -30.859 1.724 1 71.56 119 PRO B CA 1
ATOM 3015 C C . PRO B 1 119 ? -18.828 -32.312 1.699 1 71.56 119 PRO B C 1
ATOM 3017 O O . PRO B 1 119 ? -19.953 -32.656 2.08 1 71.56 119 PRO B O 1
ATOM 3020 N N . PRO B 1 120 ? -17.891 -33.094 1.086 1 73.75 120 PRO B N 1
ATOM 3021 C CA . PRO B 1 120 ? -18.203 -34.5 1.024 1 73.75 120 PRO B CA 1
ATOM 3022 C C . PRO B 1 120 ? -18.406 -35.125 2.406 1 73.75 120 PRO B C 1
ATOM 3024 O O . PRO B 1 120 ? -18.016 -34.531 3.414 1 73.75 120 PRO B O 1
ATOM 3027 N N . SER B 1 121 ? -18.969 -36.312 2.279 1 71.38 121 SER B N 1
ATOM 3028 C CA . SER B 1 121 ? -19.156 -37.094 3.504 1 71.38 121 SER B CA 1
ATOM 3029 C C . SER B 1 121 ? -17.812 -37.531 4.09 1 71.38 121 SER B C 1
ATOM 3031 O O . SER B 1 121 ? -16.875 -37.812 3.352 1 71.38 121 SER B O 1
ATOM 3033 N N . GLY B 1 122 ? -17.531 -37.406 5.379 1 74.69 122 GLY B N 1
ATOM 3034 C CA . GLY B 1 122 ? -16.312 -37.844 6.02 1 74.69 122 GLY B CA 1
ATOM 3035 C C . GLY B 1 122 ? -15.406 -36.719 6.461 1 74.69 122 GLY B C 1
ATOM 3036 O O . GLY B 1 122 ? -14.352 -36.969 7.062 1 74.69 122 GLY B O 1
ATOM 3037 N N . VAL B 1 123 ? -15.836 -35.656 6.055 1 78 123 VAL B N 1
ATOM 3038 C CA . VAL B 1 123 ? -15.047 -34.5 6.449 1 78 123 VAL B CA 1
ATOM 3039 C C . VAL B 1 123 ? -15.195 -34.25 7.949 1 78 123 VAL B C 1
ATOM 3041 O O . VAL B 1 123 ? -16.297 -34.344 8.492 1 78 123 VAL B O 1
ATOM 3044 N N . SER B 1 124 ? -14.086 -34.062 8.602 1 80.81 124 SER B N 1
ATOM 3045 C CA . SER B 1 124 ? -14.078 -33.812 10.047 1 80.81 124 SER B CA 1
ATOM 3046 C C . SER B 1 124 ? -14.844 -32.562 10.406 1 80.81 124 SER B C 1
ATOM 3048 O O . SER B 1 124 ? -14.992 -31.656 9.578 1 80.81 124 SER B O 1
ATOM 3050 N N . ASP B 1 125 ? -15.281 -32.531 11.648 1 82.31 125 ASP B N 1
ATOM 3051 C CA . ASP B 1 125 ? -16.016 -31.359 12.148 1 82.31 125 ASP B CA 1
ATOM 3052 C C . ASP B 1 125 ? -15.133 -30.109 12.164 1 82.31 125 ASP B C 1
ATOM 3054 O O . ASP B 1 125 ? -15.602 -29.016 11.867 1 82.31 125 ASP B O 1
ATOM 3058 N N . LEU B 1 126 ? -13.977 -30.375 12.484 1 82.75 126 LEU B N 1
ATOM 3059 C CA . LEU B 1 126 ? -13.055 -29.234 12.539 1 82.75 126 LEU B CA 1
ATOM 3060 C C . LEU B 1 126 ? -12.875 -28.609 11.156 1 82.75 126 LEU B C 1
ATOM 3062 O O . LEU B 1 126 ? -12.844 -27.391 11.023 1 82.75 126 LEU B O 1
ATOM 3066 N N . LEU B 1 127 ? -12.75 -29.422 10.211 1 84.62 127 LEU B N 1
ATOM 3067 C CA . LEU B 1 127 ? -12.609 -28.906 8.852 1 84.62 127 LEU B CA 1
ATOM 3068 C C . LEU B 1 127 ? -13.891 -28.234 8.383 1 84.62 127 LEU B C 1
ATOM 3070 O O . LEU B 1 127 ? -13.844 -27.188 7.727 1 84.62 127 LEU B O 1
ATOM 3074 N N . LYS B 1 128 ? -14.977 -28.812 8.781 1 82.31 128 LYS B N 1
ATOM 3075 C CA . LYS B 1 128 ? -16.25 -28.188 8.438 1 82.31 128 LYS B CA 1
ATOM 3076 C C . LYS B 1 128 ? -16.359 -26.797 9.047 1 82.31 128 LYS B C 1
ATOM 3078 O O . LYS B 1 128 ? -16.797 -25.859 8.383 1 82.31 128 LYS B O 1
ATOM 3083 N N . PHE B 1 129 ? -15.969 -26.797 10.211 1 83.19 129 PHE B N 1
ATOM 3084 C CA . PHE B 1 129 ? -15.984 -25.516 10.906 1 83.19 129 PHE B CA 1
ATOM 3085 C C . PHE B 1 129 ? -15.078 -24.516 10.203 1 83.19 129 PHE B C 1
ATOM 3087 O O . PHE B 1 129 ? -15.43 -23.328 10.086 1 83.19 129 PHE B O 1
ATOM 3094 N N . HIS B 1 130 ? -13.953 -24.969 9.805 1 84.19 130 HIS B N 1
ATOM 3095 C CA . HIS B 1 130 ? -13 -24.125 9.078 1 84.19 130 HIS B CA 1
ATOM 3096 C C . HIS B 1 130 ? -13.609 -23.609 7.781 1 84.19 130 HIS B C 1
ATOM 3098 O O . HIS B 1 130 ? -13.461 -22.422 7.449 1 84.19 130 HIS B O 1
ATOM 3104 N N . LEU B 1 131 ? -14.289 -24.406 7.129 1 82.88 131 LEU B N 1
ATOM 3105 C CA . LEU B 1 131 ? -14.836 -24.047 5.82 1 82.88 131 LEU B CA 1
ATOM 3106 C C . LEU B 1 131 ? -16.016 -23.094 5.961 1 82.88 131 LEU B C 1
ATOM 3108 O O . LEU B 1 131 ? -16.297 -22.312 5.055 1 82.88 131 LEU B O 1
ATOM 3112 N N . GLU B 1 132 ? -16.609 -23.156 7.109 1 78.44 132 GLU B N 1
ATOM 3113 C CA . GLU B 1 132 ? -17.781 -22.312 7.348 1 78.44 132 GLU B CA 1
ATOM 3114 C C . GLU B 1 132 ? -17.391 -21.016 8.047 1 78.44 132 GLU B C 1
ATOM 3116 O O . GLU B 1 132 ? -18.25 -20.172 8.305 1 78.44 132 GLU B O 1
ATOM 3121 N N . GLY B 1 133 ? -16.266 -20.812 8.305 1 76.88 133 GLY B N 1
ATOM 3122 C CA . GLY B 1 133 ? -15.805 -19.641 9.023 1 76.88 133 GLY B CA 1
ATOM 3123 C C . GLY B 1 133 ? -16.062 -18.344 8.273 1 76.88 133 GLY B C 1
ATOM 3124 O O . GLY B 1 133 ? -16.469 -18.359 7.105 1 76.88 133 GLY B O 1
ATOM 3125 N N . SER B 1 134 ? -15.82 -17.234 8.945 1 78.75 134 SER B N 1
ATOM 3126 C CA . SER B 1 134 ? -16.172 -15.906 8.453 1 78.75 134 SER B CA 1
ATOM 3127 C C . SER B 1 134 ? -15.086 -15.359 7.531 1 78.75 134 SER B C 1
ATOM 3129 O O . SER B 1 134 ? -15.328 -14.414 6.781 1 78.75 134 SER B O 1
ATOM 3131 N N . GLU B 1 135 ? -13.992 -15.992 7.539 1 85.5 135 GLU B N 1
ATOM 3132 C CA . GLU B 1 135 ? -12.906 -15.523 6.676 1 85.5 135 GLU B CA 1
ATOM 3133 C C . GLU B 1 135 ? -13.219 -15.789 5.207 1 85.5 135 GLU B C 1
ATOM 3135 O O . GLU B 1 135 ? -13.945 -16.734 4.879 1 85.5 135 GLU B O 1
ATOM 3140 N N . TYR B 1 136 ? -12.82 -14.875 4.449 1 90.12 136 TYR B N 1
ATOM 3141 C CA . TYR B 1 136 ? -13.031 -15.094 3.021 1 90.12 136 TYR B CA 1
ATOM 3142 C C . TYR B 1 136 ? -11.992 -16.062 2.459 1 90.12 136 TYR B C 1
ATOM 3144 O O . TYR B 1 136 ? -10.789 -15.781 2.494 1 90.12 136 TYR B O 1
ATOM 3152 N N . LYS B 1 137 ? -12.453 -17.156 1.954 1 90.5 137 LYS B N 1
ATOM 3153 C CA . LYS B 1 137 ? -11.633 -18.219 1.381 1 90.5 137 LYS B CA 1
ATOM 3154 C C . LYS B 1 137 ? -12.141 -18.625 -0.002 1 90.5 137 LYS B C 1
ATOM 3156 O O . LYS B 1 137 ? -13.352 -18.703 -0.23 1 90.5 137 LYS B O 1
ATOM 3161 N N . MET B 1 138 ? -11.188 -18.734 -0.864 1 93.44 138 MET B N 1
ATOM 3162 C CA . MET B 1 138 ? -11.523 -19.25 -2.189 1 93.44 138 MET B CA 1
ATOM 3163 C C . MET B 1 138 ? -11.305 -20.75 -2.258 1 93.44 138 MET B C 1
ATOM 3165 O O . MET B 1 138 ? -10.172 -21.219 -2.154 1 93.44 138 MET B O 1
ATOM 3169 N N . THR B 1 139 ? -12.414 -21.484 -2.416 1 92.75 139 THR B N 1
ATOM 3170 C CA . THR B 1 139 ? -12.344 -22.938 -2.373 1 92.75 139 THR B CA 1
ATOM 3171 C C . THR B 1 139 ? -13.039 -23.547 -3.584 1 92.75 139 THR B C 1
ATOM 3173 O O . THR B 1 139 ? -13.914 -22.922 -4.188 1 92.75 139 THR B O 1
ATOM 3176 N N . PHE B 1 140 ? -12.578 -24.734 -4.012 1 92.06 140 PHE B N 1
ATOM 3177 C CA . PHE B 1 140 ? -13.258 -25.5 -5.039 1 92.06 140 PHE B CA 1
ATOM 3178 C C . PHE B 1 140 ? -13 -26.984 -4.855 1 92.06 140 PHE B C 1
ATOM 3180 O O . PHE B 1 140 ? -11.938 -27.391 -4.367 1 92.06 140 PHE B O 1
ATOM 3187 N N . PRO B 1 141 ? -13.945 -27.781 -5.227 1 91.31 141 PRO B N 1
ATOM 3188 C CA . PRO B 1 141 ? -13.773 -29.234 -5.121 1 91.31 141 PRO B CA 1
ATOM 3189 C C . PRO B 1 141 ? -12.875 -29.797 -6.219 1 91.31 141 PRO B C 1
ATOM 3191 O O . PRO B 1 141 ? -12.789 -29.219 -7.309 1 91.31 141 PRO B O 1
ATOM 3194 N N . VAL B 1 142 ? -12.203 -30.812 -5.816 1 92 142 VAL B N 1
ATOM 3195 C CA . VAL B 1 142 ? -11.352 -31.516 -6.773 1 92 142 VAL B CA 1
ATOM 3196 C C . VAL B 1 142 ? -12.031 -32.812 -7.219 1 92 142 VAL B C 1
ATOM 3198 O O . VAL B 1 142 ? -12.328 -33.656 -6.391 1 92 142 VAL B O 1
ATOM 3201 N N . GLU B 1 143 ? -12.281 -32.906 -8.508 1 88.19 143 GLU B N 1
ATOM 3202 C CA . GLU B 1 143 ? -12.867 -34.094 -9.117 1 88.19 143 GLU B CA 1
ATOM 3203 C C . GLU B 1 143 ? -12.188 -34.438 -10.438 1 88.19 143 GLU B C 1
ATOM 3205 O O . GLU B 1 143 ? -12.234 -33.656 -11.383 1 88.19 143 GLU B O 1
ATOM 3210 N N . PRO B 1 144 ? -11.57 -35.594 -10.602 1 91.31 144 PRO B N 1
ATOM 3211 C CA . PRO B 1 144 ? -11.461 -36.688 -9.617 1 91.31 144 PRO B CA 1
ATOM 3212 C C . PRO B 1 144 ? -10.461 -36.344 -8.5 1 91.31 144 PRO B C 1
ATOM 3214 O O . PRO B 1 144 ? -9.547 -35.562 -8.703 1 91.31 144 PRO B O 1
ATOM 3217 N N . ARG B 1 145 ? -10.672 -36.969 -7.402 1 91.94 145 ARG B N 1
ATOM 3218 C CA . ARG B 1 145 ? -9.766 -36.812 -6.273 1 91.94 145 ARG B CA 1
ATOM 3219 C C . ARG B 1 145 ? -8.406 -37.406 -6.559 1 91.94 145 ARG B C 1
ATOM 3221 O O . ARG B 1 145 ? -8.273 -38.25 -7.457 1 91.94 145 ARG B O 1
ATOM 3228 N N . PHE B 1 146 ? -7.48 -36.938 -5.875 1 92.06 146 PHE B N 1
ATOM 3229 C CA . PHE B 1 146 ? -6.16 -37.531 -5.965 1 92.06 146 PHE B CA 1
ATOM 3230 C C . PHE B 1 146 ? -5.59 -37.812 -4.574 1 92.06 146 PHE B C 1
ATOM 3232 O O . PHE B 1 146 ? -6.047 -37.219 -3.59 1 92.06 146 PHE B O 1
ATOM 3239 N N . THR B 1 147 ? -4.602 -38.688 -4.508 1 90.56 147 THR B N 1
ATOM 3240 C CA . THR B 1 147 ? -4.066 -39.094 -3.217 1 90.56 147 THR B CA 1
ATOM 3241 C C . THR B 1 147 ? -2.592 -38.75 -3.096 1 90.56 147 THR B C 1
ATOM 3243 O O . THR B 1 147 ? -1.883 -38.656 -4.102 1 90.56 147 THR B O 1
ATOM 3246 N N . ILE B 1 148 ? -2.273 -38.344 -1.896 1 89 148 ILE B N 1
ATOM 3247 C CA . ILE B 1 148 ? -0.883 -38.094 -1.54 1 89 148 ILE B CA 1
ATOM 3248 C C . ILE B 1 148 ? -0.448 -39.062 -0.432 1 89 148 ILE B C 1
ATOM 3250 O O . ILE B 1 148 ? -1.064 -39.094 0.635 1 89 148 ILE B O 1
ATOM 3254 N N . PRO B 1 149 ? 0.608 -39.812 -0.765 1 79.44 149 PRO B N 1
ATOM 3255 C CA . PRO B 1 149 ? 1.077 -40.688 0.303 1 79.44 149 PRO B CA 1
ATOM 3256 C C . PRO B 1 149 ? 1.615 -39.938 1.51 1 79.44 149 PRO B C 1
ATOM 3258 O O . PRO B 1 149 ? 2.248 -38.875 1.35 1 79.44 149 PRO B O 1
ATOM 3261 N N . ALA B 1 150 ? 1.152 -40.125 2.74 1 67.75 150 ALA B N 1
ATOM 3262 C CA . ALA B 1 150 ? 1.514 -39.438 3.979 1 67.75 150 ALA B CA 1
ATOM 3263 C C . ALA B 1 150 ? 2.955 -39.75 4.375 1 67.75 150 ALA B C 1
ATOM 3265 O O . ALA B 1 150 ? 3.432 -39.281 5.414 1 67.75 150 ALA B O 1
ATOM 3266 N N . GLY B 1 151 ? 3.635 -40.406 3.645 1 59.25 151 GLY B N 1
ATOM 3267 C CA . GLY B 1 151 ? 4.973 -40.75 4.102 1 59.25 151 GLY B CA 1
ATOM 3268 C C . GLY B 1 151 ? 5.891 -39.531 4.195 1 59.25 151 GLY B C 1
ATOM 3269 O O . GLY B 1 151 ? 5.605 -38.5 3.611 1 59.25 151 GLY B O 1
ATOM 3270 N N . GLN B 1 152 ? 6.699 -39.438 5.398 1 55.06 152 GLN B N 1
ATOM 3271 C CA . GLN B 1 152 ? 7.629 -38.406 5.859 1 55.06 152 GLN B CA 1
ATOM 3272 C C . GLN B 1 152 ? 8.305 -37.688 4.684 1 55.06 152 GLN B C 1
ATOM 3274 O O . GLN B 1 152 ? 8.648 -36.531 4.77 1 55.06 152 GLN B O 1
ATOM 3279 N N . ASN B 1 153 ? 8.398 -38.469 3.561 1 55.62 153 ASN B N 1
ATOM 3280 C CA . ASN B 1 153 ? 9.383 -37.969 2.625 1 55.62 153 ASN B CA 1
ATOM 3281 C C . ASN B 1 153 ? 8.727 -37.438 1.355 1 55.62 153 ASN B C 1
ATOM 3283 O O . ASN B 1 153 ? 9.398 -37.25 0.337 1 55.62 153 ASN B O 1
ATOM 3287 N N . GLN B 1 154 ? 7.41 -37.219 1.376 1 64.38 154 GLN B N 1
ATOM 3288 C CA . GLN B 1 154 ? 6.938 -36.844 0.052 1 64.38 154 GLN B CA 1
ATOM 3289 C C . GLN B 1 154 ? 6.949 -35.312 -0.106 1 64.38 154 GLN B C 1
ATOM 3291 O O . GLN B 1 154 ? 6.371 -34.594 0.71 1 64.38 154 GLN B O 1
ATOM 3296 N N . ASN B 1 155 ? 7.863 -34.812 -0.951 1 84.56 155 ASN B N 1
ATOM 3297 C CA . ASN B 1 155 ? 7.984 -33.406 -1.34 1 84.56 155 ASN B CA 1
ATOM 3298 C C . ASN B 1 155 ? 6.879 -33 -2.311 1 84.56 155 ASN B C 1
ATOM 3300 O O . ASN B 1 155 ? 6.953 -33.281 -3.504 1 84.56 155 ASN B O 1
ATOM 3304 N N . VAL B 1 156 ? 5.734 -32.594 -1.755 1 93.44 156 VAL B N 1
ATOM 3305 C CA . VAL B 1 156 ? 4.648 -32.094 -2.588 1 93.44 156 VAL B CA 1
ATOM 3306 C C . VAL B 1 156 ? 4.754 -30.562 -2.727 1 93.44 156 VAL B C 1
ATOM 3308 O O . VAL B 1 156 ? 4.93 -29.859 -1.731 1 93.44 156 VAL B O 1
ATOM 3311 N N . SER B 1 157 ? 4.773 -30.109 -3.973 1 95.81 157 SER B N 1
ATOM 3312 C CA . SER B 1 157 ? 4.883 -28.672 -4.23 1 95.81 157 SER B CA 1
ATOM 3313 C C . SER B 1 157 ? 3.732 -28.188 -5.102 1 95.81 157 SER B C 1
ATOM 3315 O O . SER B 1 157 ? 3.029 -28.984 -5.723 1 95.81 157 SER B O 1
ATOM 3317 N N . VAL B 1 158 ? 3.549 -26.922 -5.035 1 96.88 158 VAL B N 1
ATOM 3318 C CA . VAL B 1 158 ? 2.441 -26.359 -5.797 1 96.88 158 VAL B CA 1
ATOM 3319 C C . VAL B 1 158 ? 2.893 -25.062 -6.473 1 96.88 158 VAL B C 1
ATOM 3321 O O . VAL B 1 158 ? 3.688 -24.297 -5.91 1 96.88 158 VAL B O 1
ATOM 3324 N N . SER B 1 159 ? 2.441 -24.844 -7.676 1 96.69 159 SER B N 1
ATOM 3325 C CA . SER B 1 159 ? 2.559 -23.594 -8.406 1 96.69 159 SER B CA 1
ATOM 3326 C C . SER B 1 159 ? 1.188 -23.047 -8.789 1 96.69 159 SER B C 1
ATOM 3328 O O . SER B 1 159 ? 0.323 -23.797 -9.258 1 96.69 159 SER B O 1
ATOM 3330 N N . VAL B 1 160 ? 1.007 -21.766 -8.5 1 97.81 160 VAL B N 1
ATOM 3331 C CA . VAL B 1 160 ? -0.252 -21.109 -8.844 1 97.81 160 VAL B CA 1
ATOM 3332 C C . VAL B 1 160 ? 0.027 -19.844 -9.633 1 97.81 160 VAL B C 1
ATOM 3334 O O . VAL B 1 160 ? 0.785 -18.984 -9.18 1 97.81 160 VAL B O 1
ATOM 3337 N N . MET B 1 161 ? -0.552 -19.719 -10.781 1 97.12 161 MET B N 1
ATOM 3338 C CA . MET B 1 161 ? -0.562 -18.5 -11.586 1 97.12 161 MET B CA 1
ATOM 3339 C C . MET B 1 161 ? -1.988 -18.016 -11.812 1 97.12 161 MET B C 1
ATOM 3341 O O . MET B 1 161 ? -2.943 -18.781 -11.664 1 97.12 161 MET B O 1
ATOM 3345 N N . VAL B 1 162 ? -2.061 -16.734 -12.055 1 97.5 162 VAL B N 1
ATOM 3346 C CA . VAL B 1 162 ? -3.367 -16.172 -12.375 1 97.5 162 VAL B CA 1
ATOM 3347 C C . VAL B 1 162 ? -3.285 -15.375 -13.672 1 97.5 162 VAL B C 1
ATOM 3349 O O . VAL B 1 162 ? -2.299 -14.68 -13.922 1 97.5 162 VAL B O 1
ATOM 3352 N N . GLY B 1 163 ? -4.258 -15.609 -14.477 1 96.5 163 GLY B N 1
ATOM 3353 C CA . GLY B 1 163 ? -4.344 -14.898 -15.742 1 96.5 163 GLY B CA 1
ATOM 3354 C C . GLY B 1 163 ? -5.598 -14.055 -15.867 1 96.5 163 GLY B C 1
ATOM 3355 O O . GLY B 1 163 ? -6.641 -14.391 -15.312 1 96.5 163 GLY B O 1
ATOM 3356 N N . ARG B 1 164 ? -5.387 -12.961 -16.547 1 94.56 164 ARG B N 1
ATOM 3357 C CA . ARG B 1 164 ? -6.504 -12.078 -16.859 1 94.56 164 ARG B CA 1
ATOM 3358 C C . ARG B 1 164 ? -6.906 -12.219 -18.328 1 94.56 164 ARG B C 1
ATOM 3360 O O . ARG B 1 164 ? -6.086 -12.008 -19.234 1 94.56 164 ARG B O 1
ATOM 3367 N N . LYS B 1 165 ? -8.164 -12.438 -18.547 1 90.31 165 LYS B N 1
ATOM 3368 C CA . LYS B 1 165 ? -8.68 -12.641 -19.906 1 90.31 165 LYS B CA 1
ATOM 3369 C C . LYS B 1 165 ? -8.812 -11.312 -20.641 1 90.31 165 LYS B C 1
ATOM 3371 O O . LYS B 1 165 ? -8.703 -11.266 -21.875 1 90.31 165 LYS B O 1
ATOM 3376 N N . ASP B 1 166 ? -9.078 -10.266 -19.938 1 88.88 166 ASP B N 1
ATOM 3377 C CA . ASP B 1 166 ? -9.336 -8.969 -20.547 1 88.88 166 ASP B CA 1
ATOM 3378 C C . ASP B 1 166 ? -8.047 -8.344 -21.078 1 88.88 166 ASP B C 1
ATOM 3380 O O . ASP B 1 166 ? -8.055 -7.703 -22.141 1 88.88 166 ASP B O 1
ATOM 3384 N N . THR B 1 167 ? -6.91 -8.508 -20.406 1 91.44 167 THR B N 1
ATOM 3385 C CA . THR B 1 167 ? -5.6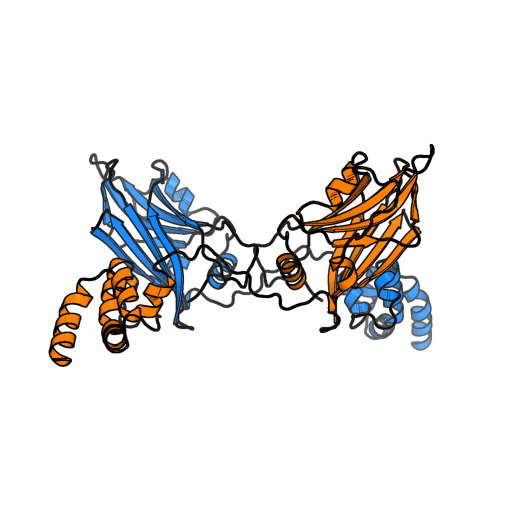68 -7.855 -20.812 1 91.44 167 THR B CA 1
ATOM 3386 C C . THR B 1 167 ? -4.648 -8.875 -21.297 1 91.44 167 THR B C 1
ATOM 3388 O O . THR B 1 167 ? -3.598 -8.508 -21.828 1 91.44 167 THR B O 1
ATOM 3391 N N . ASN B 1 168 ? -4.914 -10.117 -21.109 1 91.81 168 ASN B N 1
ATOM 3392 C CA . ASN B 1 168 ? -4.008 -11.195 -21.5 1 91.81 168 ASN B CA 1
ATOM 3393 C C . ASN B 1 168 ? -2.676 -11.094 -20.766 1 91.81 168 ASN B C 1
ATOM 3395 O O . ASN B 1 168 ? -1.613 -11.164 -21.375 1 91.81 168 ASN B O 1
ATOM 3399 N N . LYS B 1 169 ? -2.723 -10.836 -19.516 1 94.88 169 LYS B N 1
ATOM 3400 C CA . LYS B 1 169 ? -1.555 -10.797 -18.641 1 94.88 169 LYS B CA 1
ATOM 3401 C C . LYS B 1 169 ? -1.615 -11.906 -17.594 1 94.88 169 LYS B C 1
ATOM 3403 O O . LYS B 1 169 ? -2.688 -12.453 -17.328 1 94.88 169 LYS B O 1
ATOM 3408 N N . VAL B 1 170 ? -0.441 -12.211 -17.109 1 96.31 170 VAL B N 1
ATOM 3409 C CA . VAL B 1 170 ? -0.342 -13.266 -16.109 1 96.31 170 VAL B CA 1
ATOM 3410 C C . VAL B 1 170 ? 0.475 -12.781 -14.922 1 96.31 170 VAL B C 1
ATOM 3412 O O . VAL B 1 170 ? 1.344 -11.914 -15.07 1 96.31 170 VAL B O 1
ATOM 3415 N N . ALA B 1 171 ? 0.109 -13.242 -13.781 1 96.19 171 ALA B N 1
ATOM 3416 C CA . ALA B 1 171 ? 0.865 -12.961 -12.562 1 96.19 171 ALA B CA 1
ATOM 3417 C C . ALA B 1 171 ? 1.104 -14.234 -11.758 1 96.19 171 ALA B C 1
ATOM 3419 O O . ALA B 1 171 ? 0.368 -15.211 -11.898 1 96.19 171 ALA B O 1
ATOM 3420 N N . ARG B 1 172 ? 2.125 -14.195 -11 1 96.19 172 ARG B N 1
ATOM 3421 C CA . ARG B 1 172 ? 2.469 -15.344 -10.164 1 96.19 172 ARG B CA 1
ATOM 3422 C C . ARG B 1 172 ? 1.892 -15.188 -8.766 1 96.19 172 ARG B C 1
ATOM 3424 O O . ARG B 1 172 ? 2.021 -14.133 -8.148 1 96.19 172 ARG B O 1
ATOM 3431 N N . ILE B 1 173 ? 1.294 -16.203 -8.273 1 97 173 ILE B N 1
ATOM 3432 C CA . ILE B 1 173 ? 0.787 -16.203 -6.902 1 97 173 ILE B CA 1
ATOM 3433 C C . ILE B 1 173 ? 1.69 -17.062 -6.02 1 97 173 ILE B C 1
ATOM 3435 O O . ILE B 1 173 ? 2.172 -16.609 -4.98 1 97 173 ILE B O 1
ATOM 3439 N N . ILE B 1 174 ? 1.941 -18.297 -6.445 1 96.88 174 ILE B N 1
ATOM 3440 C CA . ILE B 1 174 ? 2.801 -19.219 -5.703 1 96.88 174 ILE B CA 1
ATOM 3441 C C . ILE B 1 174 ? 3.803 -19.859 -6.656 1 96.88 174 ILE B C 1
ATOM 3443 O O . ILE B 1 174 ? 3.428 -20.359 -7.727 1 96.88 174 ILE B O 1
ATOM 3447 N N . ASN B 1 175 ? 5.055 -19.875 -6.25 1 93.94 175 ASN B N 1
ATOM 3448 C CA . ASN B 1 175 ? 6.125 -20.438 -7.074 1 93.94 175 ASN B CA 1
ATOM 3449 C C . ASN B 1 175 ? 6.691 -21.719 -6.469 1 93.94 175 ASN B C 1
ATOM 3451 O O . ASN B 1 175 ? 7.738 -21.688 -5.816 1 93.94 175 ASN B O 1
ATOM 3455 N N . LYS B 1 176 ? 6.082 -22.766 -6.789 1 92.81 176 LYS B N 1
ATOM 3456 C CA . LYS B 1 176 ? 6.523 -24.109 -6.434 1 92.81 176 LYS B CA 1
ATOM 3457 C C . LYS B 1 176 ? 6.816 -24.219 -4.941 1 92.81 176 LYS B C 1
ATOM 3459 O O . LYS B 1 176 ? 7.887 -24.688 -4.543 1 92.81 176 LYS B O 1
ATOM 3464 N N . SER B 1 177 ? 5.941 -23.844 -4.168 1 95.31 177 SER B N 1
ATOM 3465 C CA . SER B 1 177 ? 6.082 -23.906 -2.715 1 95.31 177 SER B CA 1
ATOM 3466 C C . SER B 1 177 ? 5.742 -25.297 -2.191 1 95.31 177 SER B C 1
ATOM 3468 O O . SER B 1 177 ? 4.848 -25.969 -2.713 1 95.31 177 SER B O 1
ATOM 3470 N N . MET B 1 178 ? 6.43 -25.688 -1.201 1 95.06 178 MET B N 1
ATOM 3471 C CA . MET B 1 178 ? 6.246 -27.031 -0.63 1 95.06 178 MET B CA 1
ATOM 3472 C C . MET B 1 178 ? 5.156 -27.016 0.434 1 95.06 178 MET B C 1
ATOM 3474 O O . MET B 1 178 ? 5.062 -26.078 1.227 1 95.06 178 MET B O 1
ATOM 3478 N N . PHE B 1 179 ? 4.398 -28.109 0.395 1 93.75 179 PHE B N 1
ATOM 3479 C CA . PHE B 1 179 ? 3.459 -28.297 1.49 1 93.75 179 PHE B CA 1
ATOM 3480 C C . PHE B 1 179 ? 4.176 -28.828 2.732 1 93.75 179 PHE B C 1
ATOM 3482 O O . PHE B 1 179 ? 4.059 -30 3.074 1 93.75 179 PHE B O 1
ATOM 3489 N N . ASP B 1 180 ? 4.77 -27.922 3.402 1 87.06 180 ASP B N 1
ATOM 3490 C CA . ASP B 1 180 ? 5.621 -28.297 4.523 1 87.06 180 ASP B CA 1
ATOM 3491 C C . ASP B 1 180 ? 4.824 -28.328 5.828 1 87.06 180 ASP B C 1
ATOM 3493 O O . ASP B 1 180 ? 5.309 -28.844 6.84 1 87.06 180 ASP B O 1
ATOM 3497 N N . TYR B 1 181 ? 3.713 -27.859 5.855 1 84.69 181 TYR B N 1
ATOM 3498 C CA . TYR B 1 181 ? 2.908 -27.828 7.07 1 84.69 181 TYR B CA 1
ATOM 3499 C C . TYR B 1 181 ? 1.633 -28.641 6.906 1 84.69 181 TYR B C 1
ATOM 3501 O O . TYR B 1 181 ? 0.75 -28.281 6.125 1 84.69 181 TYR B O 1
ATOM 3509 N N . ILE B 1 182 ? 1.574 -29.75 7.637 1 87.31 182 ILE B N 1
ATOM 3510 C CA . ILE B 1 182 ? 0.371 -30.578 7.609 1 87.31 182 ILE B CA 1
ATOM 3511 C C . ILE B 1 182 ? -0.356 -30.469 8.945 1 87.31 182 ILE B C 1
ATOM 3513 O O . ILE B 1 182 ? 0.21 -30.797 10 1 87.31 182 ILE B O 1
ATOM 3517 N N . ASP B 1 183 ? -1.463 -29.953 8.891 1 86.5 183 ASP B N 1
ATOM 3518 C CA . ASP B 1 183 ? -2.338 -29.891 10.062 1 86.5 183 ASP B CA 1
ATOM 3519 C C . ASP B 1 183 ? -3.307 -31.078 10.078 1 86.5 183 ASP B C 1
ATOM 3521 O O . ASP B 1 183 ? -4.379 -31.016 9.477 1 86.5 183 ASP B O 1
ATOM 3525 N N . ARG B 1 184 ? -3.064 -32.031 10.836 1 80.94 184 ARG B N 1
ATOM 3526 C CA . ARG B 1 184 ? -3.863 -33.25 10.828 1 80.94 184 ARG B CA 1
ATOM 3527 C C . ARG B 1 184 ? -5.148 -33.094 11.633 1 80.94 184 ARG B C 1
ATOM 3529 O O . ARG B 1 184 ? -6.074 -33.875 11.516 1 80.94 184 ARG B O 1
ATOM 3536 N N . SER B 1 185 ? -5.121 -32.125 12.484 1 83.12 185 SER B N 1
ATOM 3537 C CA . SER B 1 185 ? -6.344 -31.859 13.234 1 83.12 185 SER B CA 1
ATOM 3538 C C . SER B 1 185 ? -7.438 -31.297 12.336 1 83.12 185 SER B C 1
ATOM 3540 O O . SER B 1 185 ? -8.609 -31.641 12.484 1 83.12 185 SER B O 1
ATOM 3542 N N . SER B 1 186 ? -7.039 -30.562 11.375 1 86.06 186 SER B N 1
ATOM 3543 C CA . SER B 1 186 ? -8.023 -29.938 10.484 1 86.06 186 SER B CA 1
ATOM 3544 C C . SER B 1 186 ? -7.957 -30.547 9.086 1 86.06 186 SER B C 1
ATOM 3546 O O . SER B 1 186 ? -8.703 -30.141 8.195 1 86.06 186 SER B O 1
ATOM 3548 N N . TYR B 1 187 ? -7.086 -31.516 8.906 1 88.44 187 TYR B N 1
ATOM 3549 C CA . TYR B 1 187 ? -6.961 -32.25 7.652 1 88.44 187 TYR B CA 1
ATOM 3550 C C . TYR B 1 187 ? -6.633 -31.297 6.504 1 88.44 187 TYR B C 1
ATOM 3552 O O . TYR B 1 187 ? -7.293 -31.328 5.465 1 88.44 187 TYR B O 1
ATOM 3560 N N . ARG B 1 188 ? -5.605 -30.484 6.746 1 92.94 188 ARG B N 1
ATOM 3561 C CA . ARG B 1 188 ? -5.152 -29.531 5.738 1 92.94 188 ARG B CA 1
ATOM 3562 C C . ARG B 1 188 ? -3.635 -29.594 5.578 1 92.94 188 ARG B C 1
ATOM 3564 O O . ARG B 1 188 ? -2.906 -29.703 6.566 1 92.94 188 ARG B O 1
ATOM 3571 N N . ALA B 1 189 ? -3.201 -29.609 4.426 1 93.5 189 ALA B N 1
ATOM 3572 C CA . ALA B 1 189 ? -1.792 -29.391 4.109 1 93.5 189 ALA B CA 1
ATOM 3573 C C . ALA B 1 189 ? -1.573 -28 3.516 1 93.5 189 ALA B C 1
ATOM 3575 O O . ALA B 1 189 ? -2.193 -27.641 2.51 1 93.5 189 ALA B O 1
ATOM 3576 N N . LEU B 1 190 ? -0.674 -27.297 4.125 1 95.31 190 LEU B N 1
ATOM 3577 C CA . LEU B 1 190 ? -0.603 -25.875 3.797 1 95.31 190 LEU B CA 1
ATOM 3578 C C . LEU B 1 190 ? 0.73 -25.547 3.137 1 95.31 190 LEU B C 1
ATOM 3580 O O . LEU B 1 190 ? 1.763 -26.125 3.479 1 95.31 190 LEU B O 1
ATOM 3584 N N . ALA B 1 191 ? 0.689 -24.672 2.205 1 96.62 191 ALA B N 1
ATOM 3585 C CA . ALA B 1 191 ? 1.837 -24 1.593 1 96.62 191 ALA B CA 1
ATOM 3586 C C . ALA B 1 191 ? 1.568 -22.516 1.397 1 96.62 191 ALA B C 1
ATOM 3588 O O . ALA B 1 191 ? 0.415 -22.078 1.409 1 96.62 191 ALA B O 1
ATOM 3589 N N . PHE B 1 192 ? 2.637 -21.766 1.35 1 96 192 PHE B N 1
ATOM 3590 C CA . PHE B 1 192 ? 2.449 -20.344 1.097 1 96 192 PHE B CA 1
ATOM 3591 C C . PHE B 1 192 ? 3.633 -19.766 0.326 1 96 192 PHE B C 1
ATOM 3593 O O . PHE B 1 192 ? 4.668 -20.422 0.188 1 96 192 PHE B O 1
ATOM 3600 N N . GLU B 1 193 ? 3.396 -18.594 -0.206 1 95.56 193 GLU B N 1
ATOM 3601 C CA . GLU B 1 193 ? 4.438 -17.781 -0.834 1 95.56 193 GLU B CA 1
ATOM 3602 C C . GLU B 1 193 ? 4.141 -16.297 -0.686 1 95.56 193 GLU B C 1
ATOM 3604 O O . GLU B 1 193 ? 2.982 -15.898 -0.55 1 95.56 193 GLU B O 1
ATOM 3609 N N . TYR B 1 194 ? 5.25 -15.531 -0.646 1 94.81 194 TYR B N 1
ATOM 3610 C CA . TYR B 1 194 ? 5.066 -14.086 -0.657 1 94.81 194 TYR B CA 1
ATOM 3611 C C . TYR B 1 194 ? 4.688 -13.594 -2.049 1 94.81 194 TYR B C 1
ATOM 3613 O O . TYR B 1 194 ? 5.262 -14.031 -3.047 1 94.81 194 TYR B O 1
ATOM 3621 N N . LEU B 1 195 ? 3.758 -12.688 -2.107 1 94.88 195 LEU B N 1
ATOM 3622 C CA . LEU B 1 195 ? 3.246 -12.18 -3.373 1 94.88 195 LEU B CA 1
ATOM 3623 C C . LEU B 1 195 ? 4.211 -11.164 -3.984 1 94.88 195 LEU B C 1
ATOM 3625 O O . LEU B 1 195 ? 4.871 -10.422 -3.262 1 94.88 195 LEU B O 1
ATOM 3629 N N . ASP B 1 196 ? 4.223 -11.219 -5.262 1 92.81 196 ASP B N 1
ATOM 3630 C CA . ASP B 1 196 ? 4.91 -10.172 -6.016 1 92.81 196 ASP B CA 1
ATOM 3631 C C . ASP B 1 196 ? 3.955 -9.031 -6.363 1 92.81 196 ASP B C 1
ATOM 3633 O O . ASP B 1 196 ? 3.16 -9.141 -7.301 1 92.81 196 ASP B O 1
ATOM 3637 N N . ILE B 1 197 ? 4.109 -7.934 -5.656 1 93 197 ILE B N 1
ATOM 3638 C CA . ILE B 1 197 ? 3.236 -6.781 -5.859 1 93 197 ILE B CA 1
ATOM 3639 C C . ILE B 1 197 ? 3.859 -5.84 -6.887 1 93 197 ILE B C 1
ATOM 3641 O O . ILE B 1 197 ? 5.082 -5.688 -6.941 1 93 197 ILE B O 1
ATOM 3645 N N . SER B 1 198 ? 3.045 -5.207 -7.68 1 91.81 198 SER B N 1
ATOM 3646 C CA . SER B 1 198 ? 3.49 -4.266 -8.703 1 91.81 198 SER B CA 1
ATOM 3647 C C . SER B 1 198 ? 4.312 -3.137 -8.086 1 91.81 198 SER B C 1
ATOM 3649 O O . SER B 1 198 ? 3.998 -2.65 -7 1 91.81 198 SER B O 1
ATOM 3651 N N . PRO B 1 199 ? 5.285 -2.639 -8.805 1 89.19 199 PRO B N 1
ATOM 3652 C CA . PRO B 1 199 ? 6.086 -1.519 -8.312 1 89.19 199 PRO B CA 1
ATOM 3653 C C . PRO B 1 199 ? 5.266 -0.248 -8.109 1 89.19 199 PRO B C 1
ATOM 3655 O O . PRO B 1 199 ? 5.707 0.673 -7.418 1 89.19 199 PRO B O 1
ATOM 3658 N N . GLY B 1 200 ? 4.109 -0.209 -8.641 1 89 200 GLY B N 1
ATOM 3659 C CA . GLY B 1 200 ? 3.23 0.939 -8.477 1 89 200 GLY B CA 1
ATOM 3660 C C . GLY B 1 200 ? 2.617 1.03 -7.094 1 89 200 GLY B C 1
ATOM 3661 O O . GLY B 1 200 ? 2 2.039 -6.746 1 89 200 GLY B O 1
ATOM 3662 N N . TYR B 1 201 ? 2.764 0.008 -6.336 1 90.75 201 TYR B N 1
ATOM 3663 C CA . TYR B 1 201 ? 2.279 -0.036 -4.961 1 90.75 201 TYR B CA 1
ATOM 3664 C C . TYR B 1 201 ? 3.424 -0.298 -3.988 1 90.75 201 TYR B C 1
ATOM 3666 O O . TYR B 1 201 ? 3.531 -1.391 -3.426 1 90.75 201 TYR B O 1
ATOM 3674 N N . PRO B 1 202 ? 4.078 0.752 -3.752 1 89.62 202 PRO B N 1
ATOM 3675 C CA . PRO B 1 202 ? 5.238 0.579 -2.877 1 89.62 202 PRO B CA 1
ATOM 3676 C C . PRO B 1 202 ? 4.852 0.381 -1.413 1 89.62 202 PRO B C 1
ATOM 3678 O O . PRO B 1 202 ? 3.68 0.516 -1.058 1 89.62 202 PRO B O 1
ATOM 3681 N N . PHE B 1 203 ? 5.648 -0.08 -0.601 1 90.62 203 PHE B N 1
ATOM 3682 C CA . PHE B 1 203 ? 5.57 -0.202 0.85 1 90.62 203 PHE B CA 1
ATOM 3683 C C . PHE B 1 203 ? 4.711 -1.397 1.245 1 90.62 203 PHE B C 1
ATOM 3685 O O . PHE B 1 203 ? 4.293 -1.514 2.398 1 90.62 203 PHE B O 1
ATOM 3692 N N . LEU B 1 204 ? 4.184 -2.057 0.192 1 88.38 204 LEU B N 1
ATOM 3693 C CA . LEU B 1 204 ? 3.492 -3.309 0.483 1 88.38 204 LEU B CA 1
ATOM 3694 C C . LEU B 1 204 ? 4.441 -4.496 0.357 1 88.38 204 LEU B C 1
ATOM 3696 O O . LEU B 1 204 ? 5.066 -4.691 -0.688 1 88.38 204 LEU B O 1
ATOM 3700 N N . SER B 1 205 ? 4.812 -5.016 1.489 1 80.38 205 SER B N 1
ATOM 3701 C CA . SER B 1 205 ? 5.668 -6.195 1.473 1 80.38 205 SER B CA 1
ATOM 3702 C C . SER B 1 205 ? 5.18 -7.246 2.467 1 80.38 205 SER B C 1
ATOM 3704 O O . SER B 1 205 ? 4.352 -6.953 3.332 1 80.38 205 SER B O 1
ATOM 3706 N N . GLY B 1 206 ? 5.562 -8.43 2.238 1 87.06 206 GLY B N 1
ATOM 3707 C CA . GLY B 1 206 ? 5.324 -9.484 3.211 1 87.06 206 GLY B CA 1
ATOM 3708 C C . GLY B 1 206 ? 3.91 -10.031 3.164 1 87.06 206 GLY B C 1
ATOM 3709 O O . GLY B 1 206 ? 3.393 -10.516 4.172 1 87.06 206 GLY B O 1
ATOM 3710 N N . ILE B 1 207 ? 3.213 -9.797 2.096 1 94.19 207 ILE B N 1
ATOM 3711 C CA . ILE B 1 207 ? 1.875 -10.359 1.953 1 94.19 207 ILE B CA 1
ATOM 3712 C C . ILE B 1 207 ? 1.972 -11.789 1.427 1 94.19 207 ILE B C 1
ATOM 3714 O O . ILE B 1 207 ? 2.566 -12.031 0.374 1 94.19 207 ILE B O 1
ATOM 3718 N N . ARG B 1 208 ? 1.412 -12.695 2.096 1 96.69 208 ARG B N 1
ATOM 3719 C CA . ARG B 1 208 ? 1.509 -14.102 1.712 1 96.69 208 ARG B CA 1
ATOM 3720 C C . ARG B 1 208 ? 0.218 -14.578 1.058 1 96.69 208 ARG B C 1
ATOM 3722 O O . ARG B 1 208 ? -0.876 -14.195 1.475 1 96.69 208 ARG B O 1
ATOM 3729 N N . ALA B 1 209 ? 0.366 -15.375 0.056 1 97.31 209 ALA B N 1
ATOM 3730 C CA . ALA B 1 209 ? -0.708 -16.203 -0.478 1 97.31 209 ALA B CA 1
ATOM 3731 C C . ALA B 1 209 ? -0.644 -17.625 0.098 1 97.31 209 ALA B C 1
ATOM 3733 O O . ALA B 1 209 ? 0.405 -18.266 0.056 1 97.31 209 ALA B O 1
ATOM 3734 N N . TRP B 1 210 ? -1.748 -18.047 0.58 1 96.19 210 TRP B N 1
ATOM 3735 C CA . TRP B 1 210 ? -1.82 -19.375 1.179 1 96.19 210 TRP B CA 1
ATOM 3736 C C . TRP B 1 210 ? -2.641 -20.328 0.307 1 96.19 210 TRP B C 1
ATOM 3738 O O . TRP B 1 210 ? -3.672 -19.938 -0.246 1 96.19 210 TRP B O 1
ATOM 3748 N N . ILE B 1 211 ? -2.18 -21.531 0.234 1 97.31 211 ILE B N 1
ATOM 3749 C CA . ILE B 1 211 ? -2.947 -22.578 -0.427 1 97.31 211 ILE B CA 1
ATOM 3750 C C . ILE B 1 211 ? -2.967 -23.828 0.448 1 97.31 211 ILE B C 1
ATOM 3752 O O . ILE B 1 211 ? -1.958 -24.172 1.068 1 97.31 211 ILE B O 1
ATOM 3756 N N . SER B 1 212 ? -4.113 -24.438 0.519 1 95.44 212 SER B N 1
ATOM 3757 C CA . SER B 1 212 ? -4.289 -25.625 1.352 1 95.44 212 SER B CA 1
ATOM 3758 C C . SER B 1 212 ? -4.93 -26.766 0.565 1 95.44 212 SER B C 1
ATOM 3760 O O . SER B 1 212 ? -5.84 -26.531 -0.237 1 95.44 212 SER B O 1
ATOM 3762 N N . LEU B 1 213 ? -4.434 -27.906 0.757 1 95.38 213 LEU B N 1
ATOM 3763 C CA . LEU B 1 213 ? -5.098 -29.125 0.312 1 95.38 213 LEU B CA 1
ATOM 3764 C C . LEU B 1 213 ? -6.023 -29.672 1.396 1 95.38 213 LEU B C 1
ATOM 3766 O O . LEU B 1 213 ? -5.598 -29.891 2.531 1 95.38 213 LEU B O 1
ATOM 3770 N N . LEU B 1 214 ? -7.25 -29.797 0.993 1 93.19 214 LEU B N 1
ATOM 3771 C CA . LEU B 1 214 ? -8.234 -30.375 1.893 1 93.19 214 LEU B CA 1
ATOM 3772 C C . LEU B 1 214 ? -8.352 -31.891 1.656 1 93.19 214 LEU B C 1
ATOM 3774 O O . LEU B 1 214 ? -8.617 -32.312 0.535 1 93.19 214 LEU B O 1
ATOM 3778 N N . PHE B 1 215 ? -8.148 -32.656 2.775 1 91.25 215 PHE B N 1
ATOM 3779 C CA . PHE B 1 215 ? -8.086 -34.094 2.523 1 91.25 215 PHE B CA 1
ATOM 3780 C C . PHE B 1 215 ? -8.797 -34.875 3.625 1 91.25 215 PHE B C 1
ATOM 3782 O O . PHE B 1 215 ? -9.156 -34.312 4.66 1 91.25 215 PHE B O 1
ATOM 3789 N N . THR B 1 216 ? -9.188 -36.094 3.271 1 87.62 216 THR B N 1
ATOM 3790 C CA . THR B 1 216 ? -9.656 -37.062 4.234 1 87.62 216 THR B CA 1
ATOM 3791 C C . THR B 1 216 ? -8.672 -38.219 4.344 1 87.62 216 THR B C 1
ATOM 3793 O O . THR B 1 216 ? -7.883 -38.469 3.428 1 87.62 216 THR B O 1
ATOM 3796 N N . GLU B 1 217 ? -8.555 -38.688 5.496 1 80.62 217 GLU B N 1
ATOM 3797 C CA . GLU B 1 217 ? -7.676 -39.844 5.672 1 80.62 217 GLU B CA 1
ATOM 3798 C C . GLU B 1 217 ? -8.422 -41.156 5.449 1 80.62 217 GLU B C 1
ATOM 3800 O O . GLU B 1 217 ? -9.547 -41.312 5.926 1 80.62 217 GLU B O 1
ATOM 3805 N N . VAL B 1 218 ? -7.992 -41.781 4.352 1 69 218 VAL B N 1
ATOM 3806 C CA . VAL B 1 218 ? -8.609 -43.094 4.059 1 69 218 VAL B CA 1
ATOM 3807 C C . VAL B 1 218 ? -7.727 -44.219 4.59 1 69 218 VAL B C 1
ATOM 3809 O O . VAL B 1 218 ? -6.562 -44.344 4.195 1 69 218 VAL B O 1
ATOM 3812 N N . GLY B 1 219 ? -8.32 -45.094 5.398 1 64.31 219 GLY B N 1
ATOM 3813 C CA . GLY B 1 219 ? -7.766 -46.375 5.844 1 64.31 219 GLY B CA 1
ATOM 3814 C C . GLY B 1 219 ? -6.5 -46.219 6.668 1 64.31 219 GLY B C 1
ATOM 3815 O O . GLY B 1 219 ? -6.18 -45.125 7.121 1 64.31 219 GLY B O 1
ATOM 3816 N N . SER B 1 220 ? -5.793 -47.344 6.969 1 60.09 220 SER B N 1
ATOM 3817 C CA . SER B 1 220 ? -4.621 -47.562 7.816 1 60.09 220 SER B CA 1
ATOM 3818 C C . SER B 1 220 ? -3.385 -46.906 7.211 1 60.09 220 SER B C 1
ATOM 3820 O O . SER B 1 220 ? -2.387 -46.688 7.906 1 60.09 220 SER B O 1
ATOM 3822 N N . GLU B 1 221 ? -3.176 -46.781 5.84 1 59.59 221 GLU B N 1
ATOM 3823 C CA . GLU B 1 221 ? -1.904 -46.531 5.164 1 59.59 221 GLU B CA 1
ATOM 3824 C C . GLU B 1 221 ? -1.573 -45.062 5.105 1 59.59 221 GLU B C 1
ATOM 3826 O O . GLU B 1 221 ? -0.512 -44.656 4.609 1 59.59 221 GLU B O 1
ATOM 3831 N N . ASP B 1 222 ? -2.088 -44.156 5.938 1 73.06 222 ASP B N 1
ATOM 3832 C CA . ASP B 1 222 ? -1.705 -42.75 6.07 1 73.06 222 ASP B CA 1
ATOM 3833 C C . ASP B 1 222 ? -1.746 -42.031 4.723 1 73.06 222 ASP B C 1
ATOM 3835 O O . ASP B 1 222 ? -0.745 -41.469 4.285 1 73.06 222 ASP B O 1
ATOM 3839 N N . VAL B 1 223 ? -2.65 -42.312 3.873 1 84.31 223 VAL B N 1
ATOM 3840 C CA . VAL B 1 223 ? -2.818 -41.656 2.576 1 84.31 223 VAL B CA 1
ATOM 3841 C C . VAL B 1 223 ? -3.822 -40.531 2.699 1 84.31 223 VAL B C 1
ATOM 3843 O O . VAL B 1 223 ? -4.887 -40.688 3.303 1 84.31 223 VAL B O 1
ATOM 3846 N N . MET B 1 224 ? -3.402 -39.406 2.168 1 88.31 224 MET B N 1
ATOM 3847 C CA . MET B 1 224 ? -4.293 -38.25 2.123 1 88.31 224 MET B CA 1
ATOM 3848 C C . MET B 1 224 ? -5.133 -38.281 0.849 1 88.31 224 MET B C 1
ATOM 3850 O O . MET B 1 224 ? -4.59 -38.25 -0.257 1 88.31 224 MET B O 1
ATOM 3854 N N . ASP B 1 225 ? -6.379 -38.406 1.006 1 91.25 225 ASP B N 1
ATOM 3855 C CA . ASP B 1 225 ? -7.312 -38.281 -0.109 1 91.25 225 ASP B CA 1
ATOM 3856 C C . ASP B 1 225 ? -7.824 -36.875 -0.26 1 91.25 225 ASP B C 1
ATOM 3858 O O . ASP B 1 225 ? -8.703 -36.438 0.487 1 91.25 225 ASP B O 1
ATOM 3862 N N . VAL B 1 226 ? -7.305 -36.156 -1.284 1 92.81 226 VAL B N 1
ATOM 3863 C CA . VAL B 1 226 ? -7.574 -34.719 -1.427 1 92.81 226 VAL B CA 1
ATOM 3864 C C . VAL B 1 226 ? -8.891 -34.531 -2.178 1 92.81 226 VAL B C 1
ATOM 3866 O O . VAL B 1 226 ? -9.031 -34.969 -3.318 1 92.81 226 VAL B O 1
ATOM 3869 N N . PHE B 1 227 ? -9.797 -33.812 -1.551 1 92.25 227 PHE B N 1
ATOM 3870 C CA . PHE B 1 227 ? -11.109 -33.656 -2.162 1 92.25 227 PHE B CA 1
ATOM 3871 C C . PHE B 1 227 ? -11.344 -32.188 -2.535 1 92.25 227 PHE B C 1
ATOM 3873 O O . PHE B 1 227 ? -12.297 -31.875 -3.248 1 92.25 227 PHE B O 1
ATOM 3880 N N . GLY B 1 228 ? -10.43 -31.312 -2.045 1 93.19 228 GLY B N 1
ATOM 3881 C CA . GLY B 1 228 ? -10.609 -29.906 -2.338 1 93.19 228 GLY B CA 1
ATOM 3882 C C . GLY B 1 228 ? -9.336 -29.094 -2.168 1 93.19 228 GLY B C 1
ATOM 3883 O O . GLY B 1 228 ? -8.352 -29.578 -1.605 1 93.19 228 GLY B O 1
ATOM 3884 N N . ILE B 1 229 ? -9.359 -27.906 -2.691 1 95.12 229 ILE B N 1
ATOM 3885 C CA . ILE B 1 229 ? -8.25 -26.953 -2.592 1 95.12 229 ILE B CA 1
ATOM 3886 C C . ILE B 1 229 ? -8.781 -25.594 -2.145 1 95.12 229 ILE B C 1
ATOM 3888 O O . ILE B 1 229 ? -9.867 -25.172 -2.564 1 95.12 229 ILE B O 1
ATOM 3892 N N . GLN B 1 230 ? -8.031 -24.969 -1.271 1 93.94 230 GLN B N 1
ATOM 3893 C CA . GLN B 1 230 ? -8.375 -23.656 -0.742 1 93.94 230 GLN B CA 1
ATOM 3894 C C . GLN B 1 230 ? -7.23 -22.672 -0.946 1 93.94 230 GLN B C 1
ATOM 3896 O O . GLN B 1 230 ? -6.062 -23.016 -0.759 1 93.94 230 GLN B O 1
ATOM 3901 N N . MET B 1 231 ? -7.562 -21.484 -1.371 1 95.81 231 MET B N 1
ATOM 3902 C CA . MET B 1 231 ? -6.605 -20.391 -1.451 1 95.81 231 MET B CA 1
ATOM 3903 C C . MET B 1 231 ? -7.109 -19.172 -0.682 1 95.81 231 MET B C 1
ATOM 3905 O O . MET B 1 231 ? -8.297 -18.844 -0.736 1 95.81 231 MET B O 1
ATOM 3909 N N . ASP B 1 232 ? -6.223 -18.562 0.036 1 94.25 232 ASP B N 1
ATOM 3910 C CA . ASP B 1 232 ? -6.664 -17.359 0.746 1 94.25 232 ASP B CA 1
ATOM 3911 C C . ASP B 1 232 ? -5.516 -16.375 0.917 1 94.25 232 ASP B C 1
ATOM 3913 O O . ASP B 1 232 ? -4.355 -16.703 0.661 1 94.25 232 ASP B O 1
ATOM 3917 N N . PHE B 1 233 ? -5.875 -15.188 1.179 1 95.44 233 PHE B N 1
ATOM 3918 C CA . PHE B 1 233 ? -4.965 -14.055 1.359 1 95.44 233 PHE B CA 1
ATOM 3919 C C . PHE B 1 233 ? -5.254 -13.336 2.674 1 95.44 233 PHE B C 1
ATOM 3921 O O . PHE B 1 233 ? -5.348 -12.109 2.705 1 95.44 233 PHE B O 1
ATOM 3928 N N . CYS B 1 234 ? -5.289 -14.008 3.709 1 91.25 234 CYS B N 1
ATOM 3929 C CA . CYS B 1 234 ? -5.863 -13.516 4.953 1 91.25 234 CYS B CA 1
ATOM 3930 C C . CYS B 1 234 ? -4.918 -12.547 5.648 1 91.25 234 CYS B C 1
ATOM 3932 O O . CYS B 1 234 ? -5.305 -11.875 6.609 1 91.25 234 CYS B O 1
ATOM 3934 N N . ASP B 1 235 ? -3.736 -12.477 5.172 1 90.62 235 ASP B N 1
ATOM 3935 C CA . ASP B 1 235 ? -2.818 -11.492 5.746 1 90.62 235 ASP B CA 1
ATOM 3936 C C . ASP B 1 235 ? -3.373 -10.078 5.613 1 90.62 235 ASP B C 1
ATOM 3938 O O . ASP B 1 235 ? -3.188 -9.25 6.5 1 90.62 235 ASP B O 1
ATOM 3942 N N . VAL B 1 236 ? -4.055 -9.797 4.473 1 92.38 236 VAL B N 1
ATOM 3943 C CA . VAL B 1 236 ? -4.457 -8.414 4.262 1 92.38 236 VAL B CA 1
ATOM 3944 C C . VAL B 1 236 ? -5.871 -8.367 3.68 1 92.38 236 VAL B C 1
ATOM 3946 O O . VAL B 1 236 ? -6.508 -7.309 3.668 1 92.38 236 VAL B O 1
ATOM 3949 N N . ALA B 1 237 ? -6.383 -9.453 3.172 1 93.12 237 ALA B N 1
ATOM 3950 C CA . ALA B 1 237 ? -7.676 -9.453 2.492 1 93.12 237 ALA B CA 1
ATOM 3951 C C . ALA B 1 237 ? -8.617 -10.492 3.098 1 93.12 237 ALA B C 1
ATOM 3953 O O . ALA B 1 237 ? -8.266 -11.664 3.203 1 93.12 237 ALA B O 1
ATOM 3954 N N . ASN B 1 238 ? -9.812 -9.984 3.451 1 92 238 ASN B N 1
ATOM 3955 C CA . ASN B 1 238 ? -10.766 -10.891 4.078 1 92 238 ASN B CA 1
ATOM 3956 C C . ASN B 1 238 ? -12.164 -10.719 3.496 1 92 238 ASN B C 1
ATOM 3958 O O . ASN B 1 238 ? -13.156 -11.062 4.137 1 92 238 ASN B O 1
ATOM 3962 N N . SER B 1 239 ? -12.258 -10.109 2.43 1 91.31 239 SER B N 1
ATOM 3963 C CA . SER B 1 239 ? -13.5 -9.969 1.676 1 91.31 239 SER B CA 1
ATOM 3964 C C . SER B 1 239 ? -13.258 -10.133 0.179 1 91.31 239 SER B C 1
ATOM 3966 O O . SER B 1 239 ? -12.117 -10.047 -0.286 1 91.31 239 SER B O 1
ATOM 3968 N N . LYS B 1 240 ? -14.383 -10.383 -0.488 1 91.62 240 LYS B N 1
ATOM 3969 C CA . LYS B 1 240 ? -14.305 -10.547 -1.937 1 91.62 240 LYS B CA 1
ATOM 3970 C C . LYS B 1 240 ? -13.68 -9.32 -2.596 1 91.62 240 LYS B C 1
ATOM 3972 O O . LYS B 1 240 ? -12.805 -9.453 -3.453 1 91.62 240 LYS B O 1
ATOM 3977 N N . GLU B 1 241 ? -14.086 -8.172 -2.195 1 91.75 241 GLU B N 1
ATOM 3978 C CA . GLU B 1 241 ? -13.602 -6.918 -2.764 1 91.75 241 GLU B CA 1
ATOM 3979 C C . GLU B 1 241 ? -12.109 -6.727 -2.482 1 91.75 241 GLU B C 1
ATOM 3981 O O . GLU B 1 241 ? -11.359 -6.32 -3.365 1 91.75 241 GLU B O 1
ATOM 3986 N N . GLU B 1 242 ? -11.703 -7.027 -1.324 1 93.25 242 GLU B N 1
ATOM 3987 C CA . GLU B 1 242 ? -10.305 -6.871 -0.943 1 93.25 242 GLU B CA 1
ATOM 3988 C C . GLU B 1 242 ? -9.406 -7.824 -1.729 1 93.25 242 GLU B C 1
ATOM 3990 O O . GLU B 1 242 ? -8.305 -7.453 -2.139 1 93.25 242 GLU B O 1
ATOM 3995 N N . VAL B 1 243 ? -9.898 -9.031 -1.932 1 95.12 243 VAL B N 1
ATOM 3996 C CA . VAL B 1 243 ? -9.125 -10.008 -2.689 1 95.12 243 VAL B CA 1
ATOM 3997 C C . VAL B 1 243 ? -8.969 -9.539 -4.133 1 95.12 243 VAL B C 1
ATOM 3999 O O . VAL B 1 243 ? -7.887 -9.633 -4.711 1 95.12 243 VAL B O 1
ATOM 4002 N N . LEU B 1 244 ? -10.008 -9.023 -4.68 1 94.88 244 LEU B N 1
ATOM 4003 C CA . LEU B 1 244 ? -9.953 -8.523 -6.051 1 94.88 244 LEU B CA 1
ATOM 4004 C C . LEU B 1 244 ? -8.977 -7.359 -6.164 1 94.88 244 LEU B C 1
ATOM 4006 O O . LEU B 1 244 ? -8.234 -7.258 -7.145 1 94.88 244 LEU B O 1
ATOM 4010 N N . TRP B 1 245 ? -8.961 -6.512 -5.129 1 94.38 245 TRP B N 1
ATOM 4011 C CA . TRP B 1 245 ? -7.996 -5.418 -5.102 1 94.38 245 TRP B CA 1
ATOM 4012 C C . TRP B 1 245 ? -6.566 -5.953 -5.047 1 94.38 245 TRP B C 1
ATOM 4014 O O . TRP B 1 245 ? -5.691 -5.473 -5.77 1 94.38 245 TRP B O 1
ATOM 4024 N N . LEU B 1 246 ? -6.426 -6.918 -4.195 1 95.38 246 LEU B N 1
ATOM 4025 C CA . LEU B 1 246 ? -5.094 -7.488 -4.039 1 95.38 246 LEU B CA 1
ATOM 4026 C C . LEU B 1 246 ? -4.613 -8.117 -5.34 1 95.38 246 LEU B C 1
ATOM 4028 O O . LEU B 1 246 ? -3.471 -7.902 -5.754 1 95.38 246 LEU B O 1
ATOM 4032 N N . LEU B 1 247 ? -5.473 -8.836 -5.961 1 96.5 247 LEU B N 1
ATOM 4033 C CA . LEU B 1 247 ? -5.117 -9.477 -7.223 1 96.5 247 LEU B CA 1
ATOM 4034 C C . LEU B 1 247 ? -4.812 -8.43 -8.289 1 96.5 247 LEU B C 1
ATOM 4036 O O . LEU B 1 247 ? -3.924 -8.625 -9.125 1 96.5 247 LEU B O 1
ATOM 4040 N N . ASP B 1 248 ? -5.535 -7.359 -8.273 1 95.44 248 ASP B N 1
ATOM 4041 C CA . ASP B 1 248 ? -5.312 -6.285 -9.234 1 95.44 248 ASP B CA 1
ATOM 4042 C C . ASP B 1 248 ? -3.934 -5.656 -9.047 1 95.44 248 ASP B C 1
ATOM 4044 O O . ASP B 1 248 ? -3.361 -5.109 -9.992 1 95.44 248 ASP B O 1
ATOM 4048 N N . MET B 1 249 ? -3.418 -5.727 -7.836 1 94.81 249 MET B N 1
ATOM 4049 C CA . MET B 1 249 ? -2.166 -5.055 -7.496 1 94.81 249 MET B CA 1
ATOM 4050 C C . MET B 1 249 ? -0.969 -5.949 -7.797 1 94.81 249 MET B C 1
ATOM 4052 O O . MET B 1 249 ? 0.179 -5.523 -7.66 1 94.81 249 MET B O 1
ATOM 4056 N N . LEU B 1 250 ? -1.189 -7.152 -8.203 1 95.5 250 LEU B N 1
ATOM 4057 C CA . LEU B 1 250 ? -0.092 -8.07 -8.5 1 95.5 250 LEU B CA 1
ATOM 4058 C C . LEU B 1 250 ? 0.752 -7.539 -9.656 1 95.5 250 LEU B C 1
ATOM 4060 O O . LEU B 1 250 ? 0.343 -6.613 -10.359 1 95.5 250 LEU B O 1
ATOM 4064 N N . ASP B 1 251 ? 1.954 -8.062 -9.766 1 93.5 251 ASP B N 1
ATOM 4065 C CA . ASP B 1 251 ? 2.848 -7.68 -10.859 1 93.5 251 ASP B CA 1
ATOM 4066 C C . ASP B 1 251 ? 2.482 -8.414 -12.148 1 93.5 251 ASP B C 1
ATOM 4068 O O . ASP B 1 251 ? 3.133 -9.391 -12.516 1 93.5 251 ASP B O 1
ATOM 4072 N N . TRP B 1 252 ? 1.552 -7.883 -12.781 1 94.31 252 TRP B N 1
ATOM 4073 C CA . TRP B 1 252 ? 1.055 -8.469 -14.023 1 94.31 252 TRP B CA 1
ATOM 4074 C C . TRP B 1 252 ? 2.055 -8.281 -15.156 1 94.31 252 TRP B C 1
ATOM 4076 O O . TRP B 1 252 ? 2.609 -7.191 -15.328 1 94.31 252 TRP B O 1
ATOM 4086 N N . LYS B 1 253 ? 2.283 -9.383 -15.805 1 93.31 253 LYS B N 1
ATOM 4087 C CA . LYS B 1 253 ? 3.207 -9.367 -16.938 1 93.31 253 LYS B CA 1
ATOM 4088 C C . LYS B 1 253 ? 2.506 -9.781 -18.234 1 93.31 253 LYS B C 1
ATOM 4090 O O . LYS B 1 253 ? 1.588 -10.602 -18.203 1 93.31 253 LYS B O 1
#

Radius of gyration: 30.75 Å; Cα contacts (8 Å, |Δi|>4): 925; chains: 2; bounding box: 66×90×79 Å